Protein 4NPR (pdb70)

Foldseek 3Di:
DKDKDWDQFDWDDDDFKIWTFNQVQQVQFPDKTKMKMWDDQDPQKTWIKMWMFTHHNPQDWRGWTWIKGHDQKDQLVPFPFKKKWWAKDKDAFQWAKWWWKWWFWDLDQPDDTAEIEIETLDGPNHHADAAPVSAAPDFDQFFNFTWRWGWHDDDNYIYIYTHTPDRHRTDIGTPSRVVVCCVPPVVDDSSIITHMIITGMTTDGGHGMMMTIRIIGIDTD/DKDWDQFDWDDDDQKIWTFNQPQQVQFPDKTKMWDWDDDDDQKTWIKMWMATHHNPLDWGGWTWIKGHDQKDFLVPWPWKWKKWAKDKDAFQFFKWWWKWWFWALDQPHDGAEIEIETLDGPNPRADAADVSAAPDFDAFQNFTWGWGWDDDDNYIYIYTHTPDRDRIHTDTPSRVVVVCVVPVVDDSSIITHIIITGMTTDHGHRMMMTIGIIGIDTD

Secondary structure (DSSP, 8-state):
--EEE-STT-EEEETTEEEE---TTGGG-SEEEEEEEEEEEETTEEEEEEEEEEESSTT-----EEEEE----EEGGG----EEEEEEEEEEEEEEEEEEEEEEEESSTTSPP-EEEEEEEEEETT-----SSSS-SB--EETTEEEEEEEEEETTEEEEEEEESS--SEEEEETHHHHHHHHHHS---TTSEEEEEEEEEEEEEEEEEEEEEEEEEE---/-EE-STT-EEEETTEEEE---TTGGG-SEEEEEEEEEEEETTEEEEEEEEEEESSTT-----EEEEE----EEGGG----EEEEEEEEEEEEEEEEEEEEEEEESSTTSPPSEEEEEEEEEETT-----SSSS-SB--EETTEEEEEEEEEETTEEEEEEEESS--SEEEEETHHHHHHHHHHH---TTSEEEEEEEEEEEEEEEEEEEEEEEEEE---

Sequence (440 aa):
SATQFCDQWGSVTEGNYILYNNLWGQAQATSGSQCTTFESLSGNTIVWNTKWSWSGGQGQVKSFANAALQFTPKKLSSVKSIDSTWKWNYSGSNIVADVAYDMFLSTSPGGDHNYEIMVWLGALGGAGPISSTGSPIATPTVAGIKFNLYLGPNGSMQVYSFVAQSTTNSFSGDMRDFFTYLESNQGLSSDLYLVDVQA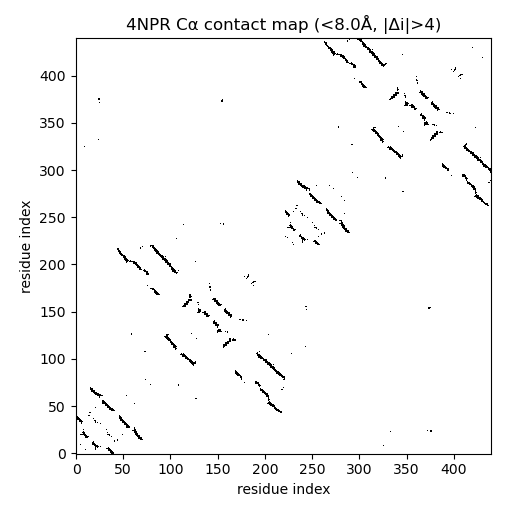GTEPFSGSNAVFTVSDYSVSVATQFCDQWGSVTEGNYILYNNLWGQAQATSGSQCTTFESLSGNTIVWNTKWSWSGGQGQVKSFANAALQFTPKKLSSVKSIDSTWKWNYSGSNIVADVAYDMFLSTSPGGDHNYEIMVWLGALGGAGPISSTGSPIATPTVAGIKFNLYLGPNGSMQVYSFVAQSTTNSFSGDMRDFFTYLESNQGLSSDLYLVDVQAGTEPFSGSNAVFTVSDYSVSVA

Solvent-accessible surface area: 16694 Å² total; per-residue (Å²): 131,76,55,111,25,66,89,40,64,7,54,31,92,41,57,74,0,32,1,64,0,30,1,15,0,64,66,19,22,114,65,43,70,2,28,0,16,5,65,50,57,76,75,48,41,0,39,2,16,0,98,7,40,8,47,30,25,165,43,65,21,0,0,9,0,0,0,3,12,84,50,112,39,71,77,10,81,54,4,156,22,0,83,3,53,1,68,8,71,27,57,44,53,129,25,36,0,0,0,0,0,6,0,17,0,1,58,49,72,78,26,105,42,11,54,13,0,8,0,5,1,1,45,34,58,70,12,42,38,58,28,81,108,58,59,58,81,28,67,19,88,8,29,75,29,106,0,34,0,24,54,1,34,34,11,56,23,18,0,16,0,0,15,12,93,79,87,27,57,67,18,87,18,40,0,84,55,0,1,67,36,0,59,85,87,55,69,9,55,41,96,15,42,0,20,40,0,16,1,0,0,21,0,16,31,10,43,114,1,40,0,52,0,54,43,1,26,1,55,27,54,110,111,23,61,89,57,86,9,53,31,91,47,55,78,0,33,1,70,0,30,1,26,0,68,78,29,21,114,65,42,69,2,31,0,15,27,98,48,55,80,78,52,47,0,44,1,17,0,100,8,36,5,50,31,24,172,48,65,24,0,0,10,0,0,0,3,12,83,48,113,39,63,70,8,75,57,2,151,23,0,76,7,40,1,88,8,79,33,68,49,50,130,26,41,0,0,0,0,0,6,0,19,0,1,59,43,71,80,25,92,44,8,25,18,0,7,0,5,0,2,37,40,56,78,12,45,29,65,32,69,109,57,58,55,72,28,63,19,91,9,36,76,35,102,0,30,0,30,28,0,28,37,6,52,33,6,0,14,0,0,16,9,93,87,65,29,71,67,6,83,21,33,0,85,58,0,1,54,40,0,53,94,84,68,70,9,56,38,87,7,47,0,20,37,0,19,1,0,0,20,0,11,35,10,44,114,1,48,0,47,0,62,34,1,22,2,54,29,65

InterPro domains:
  IPR002594 Glycoside hydrolase family 12 [PF01670] (33-237)
  IPR002594 Glycoside hydrolase family 12 [PTHR34002] (4-237)
  IPR013319 Glycoside hydrolase family 11/12 [G3DSA:2.60.120.180] (10-237)
  IPR013320 Concanavalin A-like lectin/glucanase domain superfamily [SSF49899] (21-237)

Organism: NCBI:txid41281

B-factor: mean 18.21, std 6.76, range [3.52, 69.2]

Nearest PDB structures (foldseek):
  4npr-assembly1_A  TM=1.005E+00  e=4.431E-46  Aspergillus niveus
  3vlb-assembly2_D  TM=9.830E-01  e=2.715E-32  Aspergillus aculeatus
  7w3v-assembly1_A  TM=9.815E-01  e=1.055E-29  Phytophthora sojae
  5gm3-assembly2_B  TM=9.542E-01  e=1.227E-25  Aspergillus aculeatus
  5gm4-assembly3_C  TM=9.505E-01  e=2.551E-25  Aspergillus aculeatus

Radius of gyration: 21.8 Å; Cα contacts (8 Å, |Δi|>4): 1236; chains: 2; bounding box: 44×45×58 Å

Structure (mmCIF, N/CA/C/O backbone):
data_4NPR
#
_entry.id   4NPR
#
_cell.length_a   62.368
_cell.length_b   62.368
_cell.length_c   226.037
_cell.angle_alpha   90.00
_cell.angle_beta   90.00
_cell.angle_gamma   90.00
#
_symmetry.space_group_name_H-M   'P 43 21 2'
#
loop_
_entity.id
_entity.type
_entity.pdbx_description
1 polymer 'Xyloglucan-specific endo-beta-1,4-glucanase GH12'
2 non-polymer 'SULFATE ION'
3 water water
#
loop_
_atom_site.group_PDB
_atom_site.id
_atom_site.type_symbol
_atom_site.label_atom_id
_atom_site.label_alt_id
_atom_site.label_comp_id
_atom_site.label_asym_id
_atom_site.label_entity_id
_atom_site.label_seq_id
_atom_site.pdbx_PDB_ins_code
_atom_site.Cartn_x
_atom_site.Cartn_y
_atom_site.Cartn_z
_atom_site.occupancy
_atom_site.B_iso_or_equiv
_atom_site.auth_seq_id
_atom_site.auth_comp_id
_atom_site.auth_asym_id
_atom_site.auth_atom_id
_atom_site.pdbx_PDB_model_num
ATOM 1 N N . SER A 1 23 ? 28.123 29.115 -4.688 1.00 38.46 18 SER A N 1
ATOM 2 C CA . SER A 1 23 ? 26.733 28.989 -4.140 1.00 40.69 18 SER A CA 1
ATOM 3 C C . SER A 1 23 ? 25.757 28.240 -5.099 1.00 38.43 18 SER A C 1
ATOM 4 O O . SER A 1 23 ? 26.097 27.981 -6.242 1.00 36.80 18 SER A O 1
ATOM 7 N N . ALA A 1 24 ? 24.551 27.925 -4.618 1.00 37.32 19 ALA A N 1
ATOM 8 C CA . ALA A 1 24 ? 23.577 27.106 -5.360 1.00 39.03 19 ALA A CA 1
ATOM 9 C C . ALA A 1 24 ? 23.172 27.712 -6.725 1.00 39.86 19 ALA A C 1
ATOM 10 O O . ALA A 1 24 ? 22.818 28.871 -6.804 1.00 41.68 19 ALA A O 1
ATOM 12 N N . THR A 1 25 ? 23.264 26.909 -7.788 1.00 40.95 20 THR A N 1
ATOM 13 C CA . THR A 1 25 ? 23.017 27.336 -9.182 1.00 41.77 20 THR A CA 1
ATOM 14 C C . THR A 1 25 ? 22.203 26.216 -9.845 1.00 40.71 20 THR A C 1
ATOM 15 O O . THR A 1 25 ? 22.676 25.062 -9.986 1.00 38.38 20 THR A O 1
ATOM 19 N N . GLN A 1 26 ? 20.996 26.595 -10.257 1.00 37.98 21 GLN A N 1
ATOM 20 C CA . GLN A 1 26 ? 19.970 25.708 -10.769 1.00 35.42 21 GLN A CA 1
ATOM 21 C C . GLN A 1 26 ? 19.743 26.094 -12.246 1.00 31.87 21 GLN A C 1
ATOM 22 O O . GLN A 1 26 ? 19.628 27.277 -12.571 1.00 31.49 21 GLN A O 1
ATOM 28 N N . PHE A 1 27 ? 19.734 25.113 -13.147 1.00 27.23 22 PHE A N 1
ATOM 29 C CA . PHE A 1 27 ? 19.520 25.401 -14.571 1.00 24.98 22 PHE A CA 1
ATOM 30 C C . PHE A 1 27 ? 18.730 24.272 -15.199 1.00 23.43 22 PHE A C 1
ATOM 31 O O . PHE A 1 27 ? 18.942 23.140 -14.833 1.00 20.71 22 PHE A O 1
ATOM 39 N N . CYS A 1 28 ? 17.844 24.626 -16.138 1.00 24.72 23 CYS A N 1
ATOM 40 C CA . CYS A 1 28 ? 16.833 23.737 -16.783 1.00 26.97 23 CYS A CA 1
ATOM 41 C C . CYS A 1 28 ? 16.955 23.539 -18.289 1.00 23.73 23 CYS A C 1
ATOM 42 O O . CYS A 1 28 ? 16.294 22.669 -18.854 1.00 21.66 23 CYS A O 1
ATOM 45 N N . ASP A 1 29 ? 17.775 24.356 -18.935 1.00 22.97 24 ASP A N 1
ATOM 46 C CA . ASP A 1 29 ? 17.926 24.290 -20.374 1.00 22.52 24 ASP A CA 1
ATOM 47 C C . ASP A 1 29 ? 18.727 23.055 -20.793 1.00 20.18 24 ASP A C 1
ATOM 48 O O . ASP A 1 29 ? 19.569 22.517 -20.041 1.00 16.86 24 ASP A O 1
ATOM 53 N N . GLN A 1 30 ? 18.427 22.622 -22.016 1.00 18.72 25 GLN A N 1
ATOM 54 C CA . GLN A 1 30 ? 18.949 21.389 -22.548 1.00 18.31 25 GLN A CA 1
ATOM 55 C C . GLN A 1 30 ? 20.463 21.220 -22.327 1.00 17.05 25 GLN A C 1
ATOM 56 O O . GLN A 1 30 ? 20.922 20.158 -21.912 1.00 16.54 25 GLN A O 1
ATOM 62 N N . TRP A 1 31 ? 21.227 22.269 -22.580 1.00 16.15 26 TRP A N 1
ATOM 63 C CA . TRP A 1 31 ? 22.689 22.204 -22.450 1.00 16.02 26 TRP A CA 1
ATOM 64 C C . TRP A 1 31 ? 23.235 23.015 -21.297 1.00 15.60 26 TRP A C 1
ATOM 65 O O . TRP A 1 31 ? 24.353 23.432 -21.340 1.00 16.58 26 TRP A O 1
ATOM 76 N N . GLY A 1 32 ? 22.460 23.232 -20.246 1.00 16.00 27 GLY A N 1
ATOM 77 C CA . GLY A 1 32 ? 22.942 23.944 -19.081 1.00 15.65 27 GLY A CA 1
ATOM 78 C C . GLY A 1 32 ? 24.134 23.229 -18.476 1.00 16.42 27 GLY A C 1
ATOM 79 O O . GLY A 1 32 ? 24.155 21.989 -18.431 1.00 15.86 27 GLY A O 1
ATOM 80 N N . SER A 1 33 ? 25.119 24.021 -18.021 1.00 17.43 28 SER A N 1
ATOM 81 C CA . SER A 1 33 ? 26.270 23.544 -17.224 1.00 17.83 28 SER A CA 1
ATOM 82 C C . SER A 1 33 ? 26.962 24.631 -16.381 1.00 19.28 28 SER A C 1
ATOM 83 O O . SER A 1 33 ? 26.723 25.819 -16.539 1.00 18.94 28 SER A O 1
ATOM 86 N N . VAL A 1 34 ? 27.803 24.190 -15.452 1.00 21.46 29 VAL A N 1
ATOM 87 C CA . VAL A 1 34 ? 28.578 25.059 -14.576 1.00 21.38 29 VAL A CA 1
ATOM 88 C C . VAL A 1 34 ? 29.837 24.316 -14.243 1.00 20.66 29 VAL A C 1
ATOM 89 O O . VAL A 1 34 ? 29.842 23.099 -14.210 1.00 21.64 29 VAL A O 1
ATOM 93 N N . THR A 1 35 ? 30.888 25.059 -13.975 1.00 19.62 30 THR A N 1
ATOM 94 C CA . THR A 1 35 ? 32.199 24.532 -13.710 1.00 20.38 30 THR A CA 1
ATOM 95 C C . THR A 1 35 ? 32.511 24.748 -12.231 1.00 21.66 30 THR A C 1
ATOM 96 O O . THR A 1 35 ? 32.313 25.828 -11.725 1.00 23.03 30 THR A O 1
ATOM 100 N N . GLU A 1 36 ? 33.007 23.746 -11.519 1.00 22.48 31 GLU A N 1
ATOM 101 C CA . GLU A 1 36 ? 33.345 23.939 -10.117 1.00 22.76 31 GLU A CA 1
ATOM 102 C C . GLU A 1 36 ? 34.541 23.091 -9.803 1.00 22.33 31 GLU A C 1
ATOM 103 O O . GLU A 1 36 ? 34.526 21.884 -9.979 1.00 25.41 31 GLU A O 1
ATOM 109 N N . GLY A 1 37 ? 35.575 23.706 -9.288 1.00 21.95 32 GLY A N 1
ATOM 110 C CA . GLY A 1 37 ? 36.823 23.000 -9.048 1.00 21.77 32 GLY A CA 1
ATOM 111 C C . GLY A 1 37 ? 37.202 22.203 -10.275 1.00 19.61 32 GLY A C 1
ATOM 112 O O . GLY A 1 37 ? 37.399 22.744 -11.368 1.00 17.89 32 GLY A O 1
ATOM 113 N N . ASN A 1 38 ? 37.274 20.902 -10.095 1.00 18.70 33 ASN A N 1
ATOM 114 C CA . ASN A 1 38 ? 37.675 20.044 -11.185 1.00 18.40 33 ASN A CA 1
ATOM 115 C C . ASN A 1 38 ? 36.552 19.378 -11.901 1.00 16.79 33 ASN A C 1
ATOM 116 O O . ASN A 1 38 ? 36.799 18.458 -12.642 1.00 17.16 33 ASN A O 1
ATOM 121 N N . TYR A 1 39 ? 35.337 19.879 -11.735 1.00 16.07 34 TYR A N 1
ATOM 122 C CA . TYR A 1 39 ? 34.165 19.267 -12.346 1.00 16.30 34 TYR A CA 1
ATOM 123 C C . TYR A 1 39 ? 33.461 20.285 -13.261 1.00 15.72 34 TYR A C 1
ATOM 124 O O . TYR A 1 39 ? 33.663 21.478 -13.127 1.00 15.64 34 TYR A O 1
ATOM 133 N N . ILE A 1 40 ? 32.738 19.785 -14.256 1.00 15.48 35 ILE A N 1
ATOM 134 C CA . ILE A 1 40 ? 31.718 20.528 -14.944 1.00 15.46 35 ILE A CA 1
ATOM 135 C C . ILE A 1 40 ? 30.488 19.665 -14.751 1.00 16.10 35 ILE A C 1
ATOM 136 O O . ILE A 1 40 ? 30.518 18.436 -14.975 1.00 16.47 35 ILE A O 1
ATOM 141 N N . LEU A 1 41 ? 29.425 20.285 -14.269 1.00 15.13 36 LEU A N 1
ATOM 142 C CA . LEU A 1 41 ? 28.195 19.593 -13.995 1.00 15.14 36 LEU A CA 1
ATOM 143 C C . LEU A 1 41 ? 27.251 19.950 -15.110 1.00 13.98 36 LEU A C 1
ATOM 144 O O . LEU A 1 41 ? 27.072 21.119 -15.400 1.00 14.44 36 LEU A O 1
ATOM 149 N N . TYR A 1 42 ? 26.617 18.951 -15.697 1.00 13.22 37 TYR A N 1
ATOM 150 C CA . TYR A 1 42 ? 25.835 19.105 -16.932 1.00 12.95 37 TYR A CA 1
ATOM 151 C C . TYR A 1 42 ? 24.418 18.654 -16.722 1.00 12.13 37 TYR A C 1
ATOM 152 O O . TYR A 1 42 ? 24.201 17.676 -16.049 1.00 12.49 37 TYR A O 1
ATOM 161 N N . ASN A 1 43 ? 23.480 19.347 -17.337 1.00 11.79 38 ASN A N 1
ATOM 162 C CA . ASN A 1 43 ? 22.084 18.933 -17.412 1.00 12.26 38 ASN A CA 1
ATOM 163 C C . ASN A 1 43 ? 21.954 17.925 -18.587 1.00 12.91 38 ASN A C 1
ATOM 164 O O . ASN A 1 43 ? 21.421 16.812 -18.411 1.00 14.32 38 ASN A O 1
ATOM 169 N N . ASN A 1 44 ? 22.466 18.293 -19.766 1.00 12.83 39 ASN A N 1
ATOM 170 C CA . ASN A 1 44 ? 22.692 17.331 -20.862 1.00 12.40 39 ASN A CA 1
ATOM 171 C C . ASN A 1 44 ? 21.420 16.527 -21.203 1.00 12.57 39 ASN A C 1
ATOM 172 O O . ASN A 1 44 ? 21.361 15.316 -21.063 1.00 12.83 39 ASN A O 1
ATOM 177 N N . LEU A 1 45 ? 20.407 17.235 -21.672 1.00 12.86 40 LEU A N 1
ATOM 178 C CA . LEU A 1 45 ? 19.139 16.633 -22.025 1.00 13.23 40 LEU A CA 1
ATOM 179 C C . LEU A 1 45 ? 19.160 16.091 -23.470 1.00 13.06 40 LEU A C 1
ATOM 180 O O . LEU A 1 45 ? 18.231 16.262 -24.240 1.00 12.61 40 LEU A O 1
ATOM 185 N N . TRP A 1 46 ? 20.233 15.411 -23.833 1.00 13.60 41 TRP A N 1
ATOM 186 C CA . TRP A 1 46 ? 20.436 15.025 -25.227 1.00 13.08 41 TRP A CA 1
ATOM 187 C C . TRP A 1 46 ? 19.244 14.251 -25.832 1.00 13.48 41 TRP A C 1
ATOM 188 O O . TRP A 1 46 ? 19.038 14.284 -27.035 1.00 13.43 41 TRP A O 1
ATOM 199 N N . GLY A 1 47 ? 18.440 13.597 -24.995 1.00 13.57 42 GLY A N 1
ATOM 200 C CA . GLY A 1 47 ? 17.448 12.706 -25.477 1.00 13.78 42 GLY A CA 1
ATOM 201 C C . GLY A 1 47 ? 16.055 13.212 -25.305 1.00 15.02 42 GLY A C 1
ATOM 202 O O . GLY A 1 47 ? 15.133 12.399 -25.426 1.00 16.29 42 GLY A O 1
ATOM 203 N N . GLN A 1 48 ? 15.892 14.514 -25.000 1.00 15.97 43 GLN A N 1
ATOM 204 C CA . GLN A 1 48 ? 14.577 15.201 -24.914 1.00 16.44 43 GLN A CA 1
ATOM 205 C C . GLN A 1 48 ? 13.630 14.847 -26.008 1.00 17.08 43 GLN A C 1
ATOM 206 O O . GLN A 1 48 ? 12.444 14.735 -25.764 1.00 18.59 43 GLN A O 1
ATOM 212 N N . ALA A 1 49 ? 14.131 14.828 -27.245 1.00 16.58 44 ALA A N 1
ATOM 213 C CA . ALA A 1 49 ? 13.250 14.762 -28.391 1.00 16.49 44 ALA A CA 1
ATOM 214 C C . ALA A 1 49 ? 12.555 13.411 -28.475 1.00 16.63 44 ALA A C 1
ATOM 215 O O . ALA A 1 49 ? 11.552 13.293 -29.136 1.00 16.20 44 ALA A O 1
ATOM 217 N N . GLN A 1 50 ? 13.059 12.400 -27.775 1.00 17.63 45 GLN A N 1
ATOM 218 C CA . GLN A 1 50 ? 12.403 11.081 -27.764 1.00 18.17 45 GLN A CA 1
ATOM 219 C C . GLN A 1 50 ? 11.302 10.964 -26.721 1.00 18.30 45 GLN A C 1
ATOM 220 O O . GLN A 1 50 ? 10.755 9.883 -26.518 1.00 17.59 45 GLN A O 1
ATOM 226 N N . ALA A 1 51 ? 10.980 12.075 -26.069 1.00 19.14 46 ALA A N 1
ATOM 227 C CA . ALA A 1 51 ? 9.937 1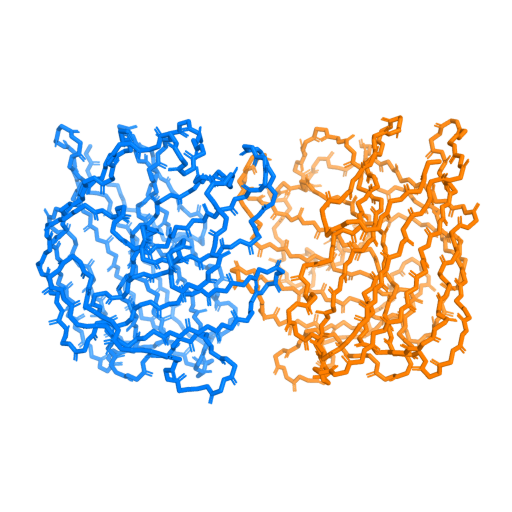2.100 -25.048 1.00 20.55 46 ALA A CA 1
ATOM 228 C C . ALA A 1 51 ? 8.745 12.806 -25.640 1.00 20.82 46 ALA A C 1
ATOM 229 O O . ALA A 1 51 ? 8.897 13.765 -26.428 1.00 19.64 46 ALA A O 1
ATOM 231 N N . THR A 1 52 ? 7.570 12.338 -25.222 1.00 21.58 47 THR A N 1
ATOM 232 C CA . THR A 1 52 ? 6.301 12.950 -25.553 1.00 22.93 47 THR A CA 1
ATOM 233 C C . THR A 1 52 ? 6.075 14.140 -24.629 1.00 22.30 47 THR A C 1
ATOM 234 O O . THR A 1 52 ? 5.318 15.010 -24.951 1.00 23.09 47 THR A O 1
ATOM 238 N N . SER A 1 53 ? 6.792 14.202 -23.513 1.00 22.47 48 SER A N 1
ATOM 239 C CA . SER A 1 53 ? 6.397 15.017 -22.365 1.00 22.49 48 SER A CA 1
ATOM 240 C C . SER A 1 53 ? 7.575 15.104 -21.334 1.00 21.36 48 SER A C 1
ATOM 241 O O . SER A 1 53 ? 8.370 14.202 -21.236 1.00 21.71 48 SER A O 1
ATOM 244 N N . GLY A 1 54 ? 7.723 16.198 -20.610 1.00 21.18 49 GLY A N 1
ATOM 245 C CA . GLY A 1 54 ? 8.633 16.233 -19.453 1.00 19.88 49 GLY A CA 1
ATOM 246 C C . GLY A 1 54 ? 9.650 17.368 -19.445 1.00 19.28 49 GLY A C 1
ATOM 247 O O . GLY A 1 54 ? 9.756 18.143 -20.387 1.00 18.68 49 GLY A O 1
ATOM 248 N N . SER A 1 55 ? 10.416 17.466 -18.369 1.00 17.65 50 SER A N 1
ATOM 249 C CA . SER A 1 55 ? 11.533 18.390 -18.339 1.00 17.33 50 SER A CA 1
ATOM 250 C C . SER A 1 55 ? 12.458 17.978 -17.212 1.00 16.87 50 SER A C 1
ATOM 251 O O . SER A 1 55 ? 12.196 16.984 -16.534 1.00 17.61 50 SER A O 1
ATOM 254 N N . GLN A 1 56 ? 13.546 18.710 -17.028 1.00 15.63 51 GLN A N 1
ATOM 255 C CA . GLN A 1 56 ? 14.528 18.353 -16.030 1.00 15.46 51 GLN A CA 1
ATOM 256 C C . GLN A 1 56 ? 15.435 19.518 -15.738 1.00 15.79 51 GLN A C 1
ATOM 257 O O . GLN A 1 56 ? 15.918 20.125 -16.670 1.00 13.93 51 GLN A O 1
ATOM 263 N N . CYS A 1 57 ? 15.668 19.755 -14.436 1.00 18.22 52 CYS A N 1
ATOM 264 C CA . CYS A 1 57 ? 16.562 20.796 -13.900 1.00 21.52 52 CYS A CA 1
ATOM 265 C C . CYS A 1 57 ? 17.600 20.202 -12.971 1.00 20.07 52 CYS A C 1
ATOM 266 O O . CYS A 1 57 ? 17.318 19.331 -12.144 1.00 19.87 52 CYS A O 1
ATOM 269 N N . THR A 1 58 ? 18.812 20.705 -13.098 1.00 19.20 53 THR A N 1
ATOM 270 C CA . THR A 1 58 ? 19.951 20.207 -12.350 1.00 18.02 53 THR A CA 1
ATOM 271 C C . THR A 1 58 ? 20.432 21.306 -11.414 1.00 17.88 53 THR A C 1
ATOM 272 O O . THR A 1 58 ? 20.422 22.484 -11.764 1.00 17.73 53 THR A O 1
ATOM 276 N N . THR A 1 59 ? 20.860 20.944 -10.209 1.00 18.97 54 THR A N 1
ATOM 277 C CA . THR A 1 59 ? 21.313 21.972 -9.238 1.00 18.04 54 THR A CA 1
ATOM 278 C C . THR A 1 59 ? 22.640 21.638 -8.611 1.00 17.72 54 THR A C 1
ATOM 279 O O . THR A 1 59 ? 22.818 20.610 -8.020 1.00 17.64 54 THR A O 1
ATOM 283 N N . PHE A 1 60 ? 23.577 22.550 -8.719 1.00 18.82 55 PHE A N 1
ATOM 284 C CA . PHE A 1 60 ? 24.807 22.447 -7.986 1.00 19.02 55 PHE A CA 1
ATOM 285 C C . PHE A 1 60 ? 24.559 23.046 -6.624 1.00 21.24 55 PHE A C 1
ATOM 286 O O . PHE A 1 60 ? 23.968 24.102 -6.534 1.00 19.52 55 PHE A O 1
ATOM 294 N N . GLU A 1 61 ? 25.030 22.378 -5.574 1.00 24.41 56 GLU A N 1
ATOM 295 C CA . GLU A 1 61 ? 24.852 22.851 -4.216 1.00 27.74 56 GLU A CA 1
ATOM 296 C C . GLU A 1 61 ? 26.133 23.414 -3.647 1.00 28.22 56 GLU A C 1
ATOM 297 O O . GLU A 1 61 ? 26.150 24.546 -3.194 1.00 30.24 56 GLU A O 1
ATOM 303 N N . SER A 1 62 ? 27.196 22.608 -3.647 1.00 26.98 57 SER A N 1
ATOM 304 C CA . SER A 1 62 ? 28.423 22.967 -2.966 1.00 25.95 57 SER A CA 1
ATOM 305 C C . SER A 1 62 ? 29.590 22.106 -3.380 1.00 24.62 57 SER A C 1
ATOM 306 O O . SER A 1 62 ? 29.421 21.041 -3.943 1.00 24.92 57 SER A O 1
ATOM 309 N N . LEU A 1 63 ? 30.782 22.582 -3.074 1.00 24.70 58 LEU A N 1
ATOM 310 C CA . LEU A 1 63 ? 32.008 21.896 -3.435 1.00 24.33 58 LEU A CA 1
ATOM 311 C C . LEU A 1 63 ? 32.926 22.062 -2.238 1.00 25.82 58 LEU A C 1
ATOM 312 O O . LEU A 1 63 ? 33.008 23.130 -1.642 1.00 25.26 58 LEU A O 1
ATOM 317 N N . SER A 1 64 ? 33.638 21.008 -1.900 1.00 26.71 59 SER A N 1
ATOM 318 C CA . SER A 1 64 ? 34.371 20.990 -0.674 1.00 27.92 59 SER A CA 1
ATOM 319 C C . SER A 1 64 ? 35.543 20.055 -0.909 1.00 28.00 59 SER A C 1
ATOM 320 O O . SER A 1 64 ? 35.375 18.820 -0.970 1.00 29.18 59 SER A O 1
ATOM 323 N N . GLY A 1 65 ? 36.727 20.642 -1.046 1.00 26.70 60 GLY A N 1
ATOM 324 C CA . GLY A 1 65 ? 37.911 19.916 -1.504 1.00 26.40 60 GLY A CA 1
ATOM 325 C C . GLY A 1 65 ? 37.613 19.410 -2.895 1.00 26.44 60 GLY A C 1
ATOM 326 O O . GLY A 1 65 ? 37.182 20.195 -3.737 1.00 25.17 60 GLY A O 1
ATOM 327 N N . ASN A 1 66 ? 37.765 18.100 -3.125 1.00 27.21 61 ASN A N 1
ATOM 328 C CA . ASN A 1 66 ? 37.344 17.515 -4.410 1.00 26.55 61 ASN A CA 1
ATOM 329 C C . ASN A 1 66 ? 35.998 16.790 -4.372 1.00 23.43 61 ASN A C 1
ATOM 330 O O . ASN A 1 66 ? 35.738 15.972 -5.228 1.00 22.34 61 ASN A O 1
ATOM 335 N N . THR A 1 67 ? 35.137 17.160 -3.420 1.00 20.90 62 THR A N 1
ATOM 336 C CA . THR A 1 67 ? 33.802 16.570 -3.236 1.00 19.25 62 THR A CA 1
ATOM 337 C C . THR A 1 67 ? 32.654 17.491 -3.645 1.00 17.40 62 THR A C 1
ATOM 338 O O . THR A 1 67 ? 32.495 18.575 -3.100 1.00 17.76 62 THR A O 1
ATOM 342 N N . ILE A 1 68 ? 31.837 17.040 -4.587 1.00 15.96 63 ILE A N 1
ATOM 343 C CA . ILE A 1 68 ? 30.739 17.857 -5.115 1.00 14.92 63 ILE A CA 1
ATOM 344 C C . ILE A 1 68 ? 29.408 17.303 -4.594 1.00 14.69 63 ILE A C 1
ATOM 345 O O . ILE A 1 68 ? 29.285 16.084 -4.407 1.00 14.76 63 ILE A O 1
ATOM 350 N N . VAL A 1 69 ? 28.478 18.214 -4.275 1.00 13.48 64 VAL A N 1
ATOM 351 C CA . VAL A 1 69 ? 27.130 17.913 -3.793 1.00 13.29 64 VAL A CA 1
ATOM 352 C C . VAL A 1 69 ? 26.169 18.566 -4.787 1.00 12.88 64 VAL A C 1
ATOM 353 O O . VAL A 1 69 ? 26.275 19.760 -5.072 1.00 12.51 64 VAL A O 1
ATOM 357 N N . TRP A 1 70 ? 25.275 17.778 -5.36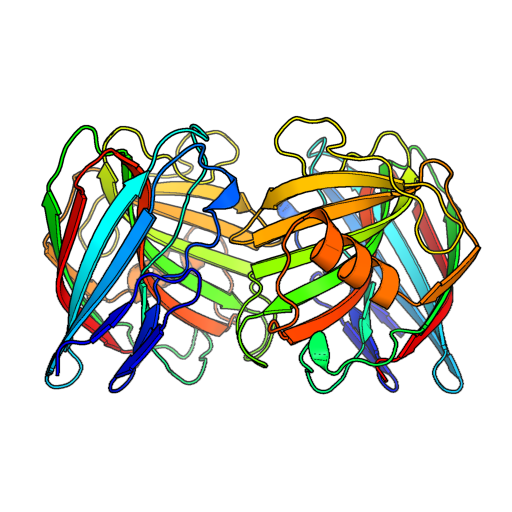7 1.00 12.97 65 TRP A N 1
ATOM 358 C CA . TRP A 1 70 ? 24.351 18.299 -6.369 1.00 13.35 65 TRP A CA 1
ATOM 359 C C . TRP A 1 70 ? 23.118 17.448 -6.453 1.00 13.65 65 TRP A C 1
ATOM 360 O O . TRP A 1 70 ? 23.037 16.405 -5.776 1.00 13.03 65 TRP A O 1
ATOM 371 N N . ASN A 1 71 ? 22.179 17.892 -7.300 1.00 13.81 66 ASN A N 1
ATOM 372 C CA . ASN A 1 71 ? 21.014 17.099 -7.636 1.00 14.77 66 ASN A CA 1
ATOM 373 C C . ASN A 1 71 ? 20.382 17.439 -8.970 1.00 14.84 66 ASN A C 1
ATOM 374 O O . ASN A 1 71 ? 20.680 18.465 -9.606 1.00 15.01 66 ASN A O 1
ATOM 379 N N . THR A 1 72 ? 19.471 16.574 -9.372 1.00 14.62 67 THR A N 1
ATOM 380 C CA . THR A 1 72 ? 18.651 16.866 -10.495 1.00 15.06 67 THR A CA 1
ATOM 381 C C . THR A 1 72 ? 17.214 16.366 -10.273 1.00 14.62 67 THR A C 1
ATOM 382 O O . THR A 1 72 ? 16.995 15.379 -9.576 1.00 13.73 67 THR A O 1
ATOM 386 N N . LYS A 1 73 ? 16.261 17.040 -10.911 1.00 14.20 68 LYS A N 1
ATOM 387 C CA . LYS A 1 73 ? 14.858 16.783 -10.739 1.00 14.11 68 LYS A CA 1
ATOM 388 C C . LYS A 1 73 ? 14.237 16.696 -12.079 1.00 13.13 68 LYS A C 1
ATOM 389 O O . LYS A 1 73 ? 14.570 17.484 -12.958 1.00 13.11 68 LYS A O 1
ATOM 395 N N . TRP A 1 74 ? 13.302 15.770 -12.249 1.00 12.28 69 TRP A N 1
ATOM 396 C CA . TRP A 1 74 ? 12.796 15.508 -13.569 1.00 12.20 69 TRP A CA 1
ATOM 397 C C . TRP A 1 74 ? 11.485 14.777 -13.602 1.00 12.68 69 TRP A C 1
ATOM 398 O O . TRP A 1 74 ? 11.128 14.080 -12.670 1.00 12.82 69 TRP A O 1
ATOM 409 N N . SER A 1 75 ? 10.764 14.972 -14.702 1.00 13.24 70 SER A N 1
ATOM 410 C CA . SER A 1 75 ? 9.694 14.096 -15.092 1.00 14.11 70 SER A CA 1
ATOM 411 C C . SER A 1 75 ? 9.824 13.917 -16.587 1.00 13.84 70 SER A C 1
ATOM 412 O O . SER A 1 75 ? 10.069 14.889 -17.297 1.00 13.95 70 SER A O 1
ATOM 415 N N . TRP A 1 76 ? 9.644 12.674 -17.045 1.00 13.77 71 TRP A N 1
ATOM 416 C CA . TRP A 1 76 ? 9.698 12.296 -18.462 1.00 13.33 71 TRP A CA 1
ATOM 417 C C . TRP A 1 76 ? 8.663 11.227 -18.754 1.00 14.30 71 TRP A C 1
ATOM 418 O O . TRP A 1 76 ? 8.383 10.346 -17.919 1.00 13.48 71 TRP A O 1
ATOM 429 N N . SER A 1 77 ? 8.090 11.291 -19.942 1.00 15.64 72 SER A N 1
ATOM 430 C CA . SER A 1 77 ? 7.276 10.173 -20.381 1.00 17.91 72 SER A CA 1
ATOM 431 C C . SER A 1 77 ? 7.358 10.012 -21.875 1.00 20.05 72 SER A C 1
ATOM 432 O O . SER A 1 77 ? 7.905 10.897 -22.564 1.00 22.85 72 SER A O 1
ATOM 435 N N . GLY A 1 78 ? 6.900 8.840 -22.340 1.00 21.79 73 GLY A N 1
ATOM 436 C CA . GLY A 1 78 ? 7.089 8.349 -23.730 1.00 21.22 73 GLY A CA 1
ATOM 437 C C . GLY A 1 78 ? 8.484 7.852 -24.076 1.00 22.23 73 GLY A C 1
ATOM 438 O O . GLY A 1 78 ? 9.388 7.760 -23.220 1.00 24.42 73 GLY A O 1
ATOM 439 N N . GLY A 1 79 ? 8.692 7.586 -25.359 1.00 22.43 74 GLY A N 1
ATOM 440 C CA . GLY A 1 79 ? 9.926 6.978 -25.841 1.00 22.29 74 GLY A CA 1
ATOM 441 C C . GLY A 1 79 ? 10.424 5.845 -24.976 1.00 23.74 74 GLY A C 1
ATOM 442 O O . GLY A 1 79 ? 11.531 5.902 -24.463 1.00 22.15 74 GLY A O 1
ATOM 443 N N . GLN A 1 80 ? 9.599 4.810 -24.827 1.00 28.21 75 GLN A N 1
ATOM 444 C CA . GLN A 1 80 ? 9.976 3.593 -24.093 1.00 30.69 75 GLN A CA 1
ATOM 445 C C . GLN A 1 80 ? 11.357 3.158 -24.565 1.00 28.58 75 GLN A C 1
ATOM 446 O O . GLN A 1 80 ? 11.662 3.158 -25.777 1.00 27.64 75 GLN A O 1
ATOM 452 N N . GLY A 1 81 ? 12.192 2.823 -23.586 1.00 26.86 76 GLY A N 1
ATOM 453 C CA . GLY A 1 81 ? 13.538 2.376 -23.843 1.00 24.73 76 GLY A CA 1
ATOM 454 C C . GLY A 1 81 ? 14.532 3.406 -24.335 1.00 23.57 76 GLY A C 1
ATOM 455 O O . GLY A 1 81 ? 15.640 3.021 -24.636 1.00 22.60 76 GLY A O 1
ATOM 456 N N . GLN A 1 82 ? 14.176 4.695 -24.449 1.00 22.10 77 GLN A N 1
ATOM 457 C CA . GLN A 1 82 ? 15.182 5.686 -24.881 1.00 20.28 77 GLN A CA 1
ATOM 458 C C . GLN A 1 82 ? 15.566 6.539 -23.681 1.00 17.69 77 GLN A C 1
ATOM 459 O O . GLN A 1 82 ? 14.704 6.992 -22.908 1.00 17.77 77 GLN A O 1
ATOM 465 N N . VAL A 1 83 ? 16.848 6.778 -23.536 1.00 14.58 78 VAL A N 1
ATOM 466 C CA . VAL A 1 83 ? 17.350 7.649 -22.502 1.00 13.77 78 VAL A CA 1
ATOM 467 C C . VAL A 1 83 ? 16.998 9.082 -22.909 1.00 13.88 78 VAL A C 1
ATOM 468 O O . VAL A 1 83 ? 17.202 9.481 -24.065 1.00 14.71 78 VAL A O 1
ATOM 472 N N . LYS A 1 84 ? 16.481 9.852 -21.965 1.00 12.59 79 LYS A N 1
ATOM 473 C CA . LYS A 1 84 ? 16.182 11.210 -22.212 1.00 12.45 79 LYS A CA 1
ATOM 474 C C . LYS A 1 84 ? 17.334 12.141 -21.896 1.00 11.81 79 LYS A C 1
ATOM 475 O O . LYS A 1 84 ? 17.353 13.273 -22.373 1.00 11.81 79 LYS A O 1
ATOM 481 N N . SER A 1 85 ? 18.279 11.713 -21.073 1.00 11.72 80 SER A N 1
ATOM 482 C CA . SER A 1 85 ? 19.314 12.629 -20.614 1.00 11.44 80 SER A CA 1
ATOM 483 C C . SER A 1 85 ? 20.422 11.923 -19.836 1.00 11.61 80 SER A C 1
ATOM 484 O O . SER A 1 85 ? 20.376 10.723 -19.547 1.00 12.37 80 SER A O 1
ATOM 487 N N . PHE A 1 86 ? 21.448 12.680 -19.498 1.00 11.07 81 PHE A N 1
ATOM 488 C CA . PHE A 1 86 ? 22.490 12.155 -18.696 1.00 10.61 81 PHE A CA 1
ATOM 489 C C . PHE A 1 86 ? 23.171 13.311 -17.990 1.00 10.29 81 PHE A C 1
ATOM 490 O O . PHE A 1 86 ? 24.299 13.688 -18.331 1.00 9.73 81 PHE A O 1
ATOM 498 N N . ALA A 1 87 ? 22.453 13.873 -17.012 1.00 9.78 82 ALA A N 1
ATOM 499 C CA . ALA A 1 87 ? 23.005 14.870 -16.130 1.00 9.50 82 ALA A CA 1
ATOM 500 C C . ALA A 1 87 ? 24.022 14.158 -15.247 1.00 9.24 82 ALA A C 1
ATOM 501 O O . ALA A 1 87 ? 23.718 13.147 -14.649 1.00 8.51 82 ALA A O 1
ATOM 503 N N . ASN A 1 88 ? 25.211 14.740 -15.163 1.00 9.33 83 ASN A N 1
ATOM 504 C CA . ASN A 1 88 ? 26.367 14.108 -14.591 1.00 9.31 83 ASN A CA 1
ATOM 505 C C . ASN A 1 88 ? 27.359 15.147 -14.182 1.00 9.79 83 ASN A C 1
ATOM 506 O O . ASN A 1 88 ? 27.381 16.270 -14.700 1.00 10.01 83 ASN A O 1
ATOM 511 N N . ALA A 1 89 ? 28.209 14.763 -13.247 1.00 10.34 84 ALA A N 1
ATOM 512 C CA . ALA A 1 89 ? 29.440 15.498 -12.967 1.00 10.60 84 ALA A CA 1
ATOM 513 C C . ALA A 1 89 ? 30.627 14.829 -13.726 1.00 11.21 84 ALA A C 1
ATOM 514 O O . ALA A 1 89 ? 30.894 13.663 -13.519 1.00 10.80 84 ALA A O 1
ATOM 516 N N . ALA A 1 90 ? 31.356 15.613 -14.523 1.00 12.39 85 ALA A N 1
ATOM 517 C CA . ALA A 1 90 ? 32.519 15.167 -15.292 1.00 13.23 85 ALA A CA 1
ATOM 518 C C . ALA A 1 90 ? 33.810 15.764 -14.740 1.00 14.54 85 ALA A C 1
ATOM 519 O O . ALA A 1 90 ? 33.949 16.976 -14.533 1.00 15.56 85 ALA A O 1
ATOM 521 N N . LEU A 1 91 ? 34.768 14.897 -14.506 1.00 15.49 86 LEU A N 1
ATOM 522 C CA . LEU A 1 91 ? 36.037 15.307 -13.975 1.00 16.09 86 LEU A CA 1
ATOM 523 C C . LEU A 1 91 ? 36.846 15.872 -15.119 1.00 17.07 86 LEU A C 1
ATOM 524 O O . LEU A 1 91 ? 36.855 15.287 -16.186 1.00 18.89 86 LEU A O 1
ATOM 529 N N . GLN A 1 92 ? 37.544 16.980 -14.868 1.00 17.84 87 GLN A N 1
ATOM 530 C CA . GLN A 1 92 ? 38.407 17.648 -15.841 1.00 17.27 87 GLN A CA 1
ATOM 531 C C . GLN A 1 92 ? 39.840 17.276 -15.519 1.00 17.27 87 GLN A C 1
ATOM 532 O O . GLN A 1 92 ? 40.359 17.572 -14.464 1.00 16.83 87 GLN A O 1
ATOM 538 N N . PHE A 1 93 ? 40.470 16.547 -16.407 1.00 18.58 88 PHE A N 1
ATOM 539 C CA . PHE A 1 93 ? 41.824 16.095 -16.136 1.00 19.40 88 PHE A CA 1
ATOM 540 C C . PHE A 1 93 ? 42.537 15.870 -17.444 1.00 19.40 88 PHE A C 1
ATOM 541 O O . PHE A 1 93 ? 41.950 15.841 -18.518 1.00 16.99 88 PHE A O 1
ATOM 549 N N . THR A 1 94 ? 43.836 15.722 -17.326 1.00 20.97 89 THR A N 1
ATOM 550 C CA . THR A 1 94 ? 44.645 15.467 -18.480 1.00 22.48 89 THR A CA 1
ATOM 551 C C . THR A 1 94 ? 44.587 13.973 -18.747 1.00 22.77 89 THR A C 1
ATOM 552 O O . THR A 1 94 ? 44.807 13.191 -17.836 1.00 22.24 89 THR A O 1
ATOM 556 N N . PRO A 1 95 ? 44.311 13.587 -20.000 1.00 25.24 90 PRO A N 1
ATOM 557 C CA . PRO A 1 95 ? 44.202 12.174 -20.370 1.00 26.24 90 PRO A CA 1
ATOM 558 C C . PRO A 1 95 ? 45.456 11.355 -20.074 1.00 26.65 90 PRO A C 1
ATOM 559 O O . PRO A 1 95 ? 46.543 11.892 -20.076 1.00 28.66 90 PRO A O 1
ATOM 563 N N . LYS A 1 96 ? 45.278 10.070 -19.798 1.00 28.23 91 LYS A N 1
ATOM 564 C CA . LYS A 1 96 ? 46.365 9.172 -19.426 1.00 29.40 91 LYS A CA 1
ATOM 565 C C . LYS A 1 96 ? 46.135 7.804 -20.010 1.00 27.75 91 LYS A C 1
ATOM 566 O O . LYS A 1 96 ? 45.023 7.294 -19.979 1.00 25.53 91 LYS A O 1
ATOM 572 N N . LYS A 1 97 ? 47.196 7.184 -20.497 1.00 27.00 92 LYS A N 1
ATOM 573 C CA . LYS A 1 97 ? 47.123 5.799 -20.886 1.00 27.84 92 LYS A CA 1
ATOM 574 C C . LYS A 1 97 ? 46.808 4.952 -19.686 1.00 25.55 92 LYS A C 1
ATOM 575 O O . LYS A 1 97 ? 47.337 5.188 -18.609 1.00 26.10 92 LYS A O 1
ATOM 581 N N . LEU A 1 98 ? 46.033 3.905 -19.892 1.00 23.21 93 LEU A N 1
ATOM 582 C CA . LEU A 1 98 ? 45.682 3.012 -18.806 1.00 23.05 93 LEU A CA 1
ATOM 583 C C . LEU A 1 98 ? 46.858 2.369 -18.120 1.00 22.40 93 LEU A C 1
ATOM 584 O O . LEU A 1 98 ? 46.791 2.085 -16.930 1.00 24.50 93 LEU A O 1
ATOM 589 N N . SER A 1 99 ? 47.935 2.145 -18.851 1.00 22.38 94 SER A N 1
ATOM 590 C CA . SER A 1 99 ? 49.128 1.506 -18.286 1.00 22.54 94 SER A CA 1
ATOM 591 C C . SER A 1 99 ? 49.889 2.439 -17.349 1.00 22.71 94 SER A C 1
ATOM 592 O O . SER A 1 99 ? 50.716 1.980 -16.554 1.00 23.83 94 SER A O 1
ATOM 595 N N . SER A 1 100 ? 49.630 3.740 -17.428 1.00 23.39 95 SER A N 1
ATOM 596 C CA . SER A 1 100 ? 50.284 4.663 -16.538 1.00 25.70 95 SER A CA 1
ATOM 597 C C . SER A 1 100 ? 49.378 5.170 -15.415 1.00 26.68 95 SER A C 1
ATOM 598 O O . SER A 1 100 ? 49.757 6.082 -14.684 1.00 26.07 95 SER A O 1
ATOM 601 N N . VAL A 1 101 ? 48.184 4.589 -15.278 1.00 27.86 96 VAL A N 1
ATOM 602 C CA . VAL A 1 101 ? 47.231 5.024 -14.260 1.00 27.86 96 VAL A CA 1
ATOM 603 C C . VAL A 1 101 ? 47.434 4.236 -12.956 1.00 28.38 96 VAL A C 1
ATOM 604 O O . VAL A 1 101 ? 47.222 3.027 -12.967 1.00 28.65 96 VAL A O 1
ATOM 608 N N . LYS A 1 102 ? 47.845 4.893 -11.859 1.00 27.73 97 LYS A N 1
ATOM 609 C CA . LYS A 1 102 ? 48.012 4.207 -10.548 1.00 30.50 97 LYS A CA 1
ATOM 610 C C . LYS A 1 102 ? 46.668 3.948 -9.876 1.00 26.24 97 LYS A C 1
ATOM 611 O O . LYS A 1 102 ? 46.443 2.889 -9.313 1.00 23.46 97 LYS A O 1
ATOM 617 N N . SER A 1 103 ? 45.774 4.928 -9.926 1.00 24.05 98 SER A N 1
ATOM 618 C CA . SER A 1 103 ? 44.457 4.758 -9.307 1.00 22.56 98 SER A CA 1
ATOM 619 C C . SER A 1 103 ? 43.402 5.693 -9.860 1.00 19.13 98 SER A C 1
ATOM 620 O O . SER A 1 103 ? 43.706 6.791 -10.359 1.00 19.02 98 SER A O 1
ATOM 623 N N . ILE A 1 104 ? 42.155 5.260 -9.720 1.00 16.82 99 ILE A N 1
ATOM 624 C CA . ILE A 1 104 ? 40.991 6.139 -9.895 1.00 16.42 99 ILE A CA 1
ATOM 625 C C . ILE A 1 104 ? 40.045 6.023 -8.683 1.00 15.98 99 ILE A C 1
ATOM 626 O O . ILE A 1 104 ? 38.958 5.456 -8.788 1.00 15.35 99 ILE A O 1
ATOM 631 N N . ASP A 1 105 ? 40.474 6.526 -7.526 1.00 15.72 100 ASP A N 1
ATOM 632 C CA . ASP A 1 105 ? 39.662 6.419 -6.311 1.00 16.88 100 ASP A CA 1
ATOM 633 C C . ASP A 1 105 ? 38.393 7.262 -6.448 1.00 15.60 100 ASP A C 1
ATOM 634 O O . ASP A 1 105 ? 38.464 8.390 -6.892 1.00 14.99 100 ASP A O 1
ATOM 639 N N . SER A 1 106 ? 37.226 6.710 -6.109 1.00 15.00 101 SER A N 1
ATOM 640 C CA . SER A 1 106 ? 35.961 7.488 -6.147 1.00 14.64 101 SER A CA 1
ATOM 641 C C . SER A 1 106 ? 35.074 7.165 -4.958 1.00 14.52 101 SER A C 1
ATOM 642 O O . SER A 1 106 ? 34.992 6.013 -4.557 1.00 14.85 101 SER A O 1
ATOM 645 N N . THR A 1 107 ? 34.353 8.150 -4.440 1.00 14.18 102 THR A N 1
ATOM 646 C CA . THR A 1 107 ? 33.352 7.883 -3.419 1.00 14.55 102 THR A CA 1
ATOM 647 C C . THR A 1 107 ? 32.055 8.571 -3.811 1.00 14.10 102 THR A C 1
ATOM 648 O O . THR A 1 107 ? 32.072 9.726 -4.202 1.00 13.72 102 THR A O 1
ATOM 652 N N . TRP A 1 108 ? 30.932 7.869 -3.661 1.00 13.49 103 TRP A N 1
ATOM 653 C CA . TRP A 1 108 ? 29.666 8.337 -4.174 1.00 12.97 103 TRP A CA 1
ATOM 654 C C . TRP A 1 108 ? 28.597 7.863 -3.230 1.00 13.18 103 TRP A C 1
ATOM 655 O O . TRP A 1 108 ? 28.549 6.702 -2.896 1.00 12.61 103 TRP A O 1
ATOM 666 N N . LYS A 1 109 ? 27.748 8.795 -2.820 1.00 13.66 104 LYS A N 1
ATOM 667 C CA . LYS A 1 109 ? 26.551 8.514 -2.111 1.00 14.50 104 LYS A CA 1
ATOM 668 C C . LYS A 1 109 ? 25.386 9.197 -2.842 1.00 14.84 104 LYS A C 1
ATOM 669 O O . LYS A 1 109 ? 25.433 10.421 -3.110 1.00 16.27 104 LYS A O 1
ATOM 675 N N . TRP A 1 110 ? 24.334 8.448 -3.148 1.00 14.41 105 TRP A N 1
ATOM 676 C CA . TRP A 1 110 ? 23.150 9.004 -3.831 1.00 13.91 105 TRP A CA 1
ATOM 677 C C . TRP A 1 110 ? 21.860 8.440 -3.307 1.00 13.88 105 TRP A C 1
ATOM 678 O O . TRP A 1 110 ? 21.831 7.416 -2.618 1.00 13.21 105 TRP A O 1
ATOM 689 N N . ASN A 1 111 ? 20.796 9.131 -3.687 1.00 15.50 106 ASN A N 1
ATOM 690 C CA . ASN A 1 111 ? 19.421 8.749 -3.373 1.00 16.92 106 ASN A CA 1
ATOM 691 C C . ASN A 1 111 ? 18.414 9.129 -4.482 1.00 16.07 106 ASN A C 1
ATOM 692 O O . ASN A 1 111 ? 18.541 10.149 -5.109 1.00 14.23 106 ASN A O 1
ATOM 697 N N . TYR A 1 112 ? 17.400 8.295 -4.695 1.00 17.00 107 TYR A N 1
ATOM 698 C CA . TYR A 1 112 ? 16.341 8.607 -5.637 1.00 16.87 107 TYR A CA 1
ATOM 699 C C . TYR A 1 112 ? 15.030 8.668 -4.909 1.00 17.88 107 TYR A C 1
ATOM 700 O O . TYR A 1 112 ? 14.776 7.844 -4.039 1.00 17.93 107 TYR A O 1
ATOM 709 N N . SER A 1 113 ? 14.186 9.633 -5.270 1.00 17.50 108 SER A N 1
ATOM 710 C CA . SER A 1 113 ? 12.790 9.540 -4.886 1.00 17.96 108 SER A CA 1
ATOM 711 C C . SER A 1 113 ? 11.888 9.889 -6.064 1.00 18.10 108 SER A C 1
ATOM 712 O O . SER A 1 113 ? 12.331 10.498 -7.030 1.00 17.66 108 SER A O 1
ATOM 715 N N . GLY A 1 114 ? 10.628 9.485 -5.969 1.00 19.45 109 GLY A N 1
ATOM 716 C CA . GLY A 1 114 ? 9.577 9.912 -6.917 1.00 21.12 109 GLY A CA 1
ATOM 717 C C . GLY A 1 114 ? 8.776 8.731 -7.419 1.00 20.28 109 GLY A C 1
ATOM 718 O O . GLY A 1 114 ? 8.988 7.646 -6.953 1.00 17.86 109 GLY A O 1
ATOM 719 N N . SER A 1 115 ? 7.891 8.930 -8.398 1.00 22.13 110 SER A N 1
ATOM 720 C CA . SER A 1 115 ? 6.943 7.855 -8.771 1.00 22.94 110 SER A CA 1
ATOM 721 C C . SER A 1 115 ? 7.190 7.207 -10.140 1.00 23.67 110 SER A C 1
ATOM 722 O O . SER A 1 115 ? 7.534 7.903 -11.126 1.00 23.41 110 SER A O 1
ATOM 725 N N . ASN A 1 116 ? 7.020 5.873 -10.167 1.00 22.93 111 ASN A N 1
ATOM 726 C CA . ASN A 1 116 ? 7.263 5.039 -11.354 1.00 23.64 111 ASN A CA 1
ATOM 727 C C . ASN A 1 116 ? 8.590 5.285 -12.058 1.00 21.40 111 ASN A C 1
ATOM 728 O O . ASN A 1 116 ? 8.635 5.521 -13.260 1.00 22.68 111 ASN A O 1
ATOM 733 N N . ILE A 1 117 ? 9.677 5.204 -11.318 1.00 20.48 112 ILE A N 1
ATOM 734 C CA . ILE A 1 117 ? 11.009 5.543 -11.865 1.00 20.50 112 ILE A CA 1
ATOM 735 C C . ILE A 1 117 ? 11.645 4.451 -12.736 1.00 18.98 112 ILE A C 1
ATOM 736 O O . ILE A 1 117 ? 11.699 3.296 -12.332 1.00 19.98 112 ILE A O 1
ATOM 741 N N . VAL A 1 118 ? 12.111 4.837 -13.928 1.00 16.31 113 VAL A N 1
ATOM 742 C CA . VAL A 1 118 ? 12.898 3.972 -14.803 1.00 14.23 113 VAL A CA 1
ATOM 743 C C . VAL A 1 118 ? 14.111 4.827 -15.187 1.00 13.90 113 VAL A C 1
ATOM 744 O O . VAL A 1 118 ? 13.974 5.852 -15.808 1.00 13.04 113 VAL A O 1
ATOM 748 N N . ALA A 1 119 ? 15.295 4.400 -14.770 1.00 14.38 114 ALA A N 1
ATOM 749 C CA . ALA A 1 119 ? 16.500 5.245 -14.739 1.00 14.41 114 ALA A CA 1
ATOM 750 C C . ALA A 1 119 ? 17.622 4.382 -14.298 1.00 14.64 114 ALA A C 1
ATOM 751 O O . ALA A 1 119 ? 17.397 3.385 -13.624 1.00 15.35 114 ALA A O 1
ATOM 753 N N . ASP A 1 120 ? 18.821 4.744 -14.708 1.00 15.36 115 ASP A N 1
ATOM 754 C CA . ASP A 1 120 ? 20.040 4.189 -14.124 1.00 15.57 115 ASP A CA 1
ATOM 755 C C . ASP A 1 120 ? 20.860 5.261 -13.420 1.00 14.23 115 ASP A C 1
ATOM 756 O O . ASP A 1 120 ? 20.635 6.460 -13.629 1.00 13.53 115 ASP A O 1
ATOM 761 N N . VAL A 1 121 ? 21.750 4.790 -12.533 1.00 13.41 116 VAL A N 1
ATOM 762 C CA . VAL A 1 121 ? 22.752 5.595 -11.860 1.00 12.80 116 VAL A CA 1
ATOM 763 C C . VAL A 1 121 ? 24.088 4.948 -12.179 1.00 12.73 116 VAL A C 1
ATOM 764 O O . VAL A 1 121 ? 24.298 3.794 -11.887 1.00 12.66 116 VAL A O 1
ATOM 768 N N . ALA A 1 122 ? 25.009 5.716 -12.750 1.00 13.07 117 ALA A N 1
ATOM 769 C CA . ALA A 1 122 ? 26.103 5.150 -13.483 1.00 12.60 117 ALA A CA 1
ATOM 770 C C . ALA A 1 122 ? 27.269 6.118 -13.556 1.00 12.92 117 ALA A C 1
ATOM 771 O O . ALA A 1 122 ? 27.067 7.347 -13.664 1.00 12.60 117 ALA A O 1
ATOM 773 N N . TYR A 1 123 ? 28.470 5.537 -13.421 1.00 13.16 118 TYR A N 1
ATOM 774 C CA . TYR A 1 123 ? 29.680 6.070 -13.989 1.00 14.03 118 TYR A CA 1
ATOM 775 C C . TYR A 1 123 ? 29.655 5.759 -15.473 1.00 16.28 118 TYR A C 1
ATOM 776 O O . TYR A 1 123 ? 29.178 4.694 -15.885 1.00 16.07 118 TYR A O 1
ATOM 785 N N . ASP A 1 124 ? 30.195 6.716 -16.242 1.00 19.08 119 ASP A N 1
ATOM 786 C CA . ASP A 1 124 ? 30.464 6.613 -17.652 1.00 20.70 119 ASP A CA 1
ATOM 787 C C . ASP A 1 124 ? 31.906 7.064 -17.947 1.00 19.94 119 ASP A C 1
ATOM 788 O O . ASP A 1 124 ? 32.227 8.235 -17.834 1.00 21.60 119 ASP A O 1
ATOM 793 N N . MET A 1 125 ? 32.773 6.122 -18.297 1.00 19.68 120 MET A N 1
ATOM 794 C CA . MET A 1 125 ? 34.169 6.387 -18.572 1.00 19.19 120 MET A CA 1
ATOM 795 C C . MET A 1 125 ? 34.527 5.989 -20.001 1.00 19.18 120 MET A C 1
ATOM 796 O O . MET A 1 125 ? 34.172 4.913 -20.471 1.00 20.29 120 MET A O 1
ATOM 801 N N . PHE A 1 126 ? 35.275 6.850 -20.667 1.00 18.19 121 PHE A N 1
ATOM 802 C CA . PHE A 1 126 ? 35.480 6.765 -22.083 1.00 17.44 121 PHE A CA 1
ATOM 803 C C . PHE A 1 126 ? 36.957 6.611 -22.407 1.00 17.73 121 PHE A C 1
ATOM 804 O O . PHE A 1 126 ? 37.800 7.269 -21.779 1.00 15.82 121 PHE A O 1
ATOM 812 N N . LEU A 1 127 ? 37.263 5.719 -23.363 1.00 17.27 122 LEU A N 1
ATOM 813 C CA . LEU A 1 127 ? 38.615 5.536 -23.851 1.00 17.67 122 LEU A CA 1
ATOM 814 C C . LEU A 1 127 ? 38.800 6.030 -25.266 1.00 19.77 122 LEU A C 1
ATOM 815 O O . LEU A 1 127 ? 37.825 6.133 -26.039 1.00 21.51 122 LEU A O 1
ATOM 820 N N . SER A 1 128 ? 40.052 6.352 -25.607 1.00 20.40 123 SER A N 1
ATOM 821 C CA . SER A 1 128 ? 40.407 6.716 -26.974 1.00 20.80 123 SER A CA 1
ATOM 822 C C . SER A 1 128 ? 41.835 6.332 -27.289 1.00 22.00 123 SER A C 1
ATOM 823 O O . SER A 1 128 ? 42.639 6.100 -26.370 1.00 22.69 123 SER A O 1
ATOM 826 N N . THR A 1 129 ? 42.135 6.247 -28.588 1.00 21.90 124 THR A N 1
ATOM 827 C CA . THR A 1 129 ? 43.468 5.862 -29.056 1.00 22.19 124 THR A CA 1
ATOM 828 C C . THR A 1 129 ? 44.468 7.025 -28.977 1.00 22.82 124 THR A C 1
ATOM 829 O O . THR A 1 129 ? 45.684 6.795 -28.921 1.00 21.79 124 THR A O 1
ATOM 833 N N . SER A 1 13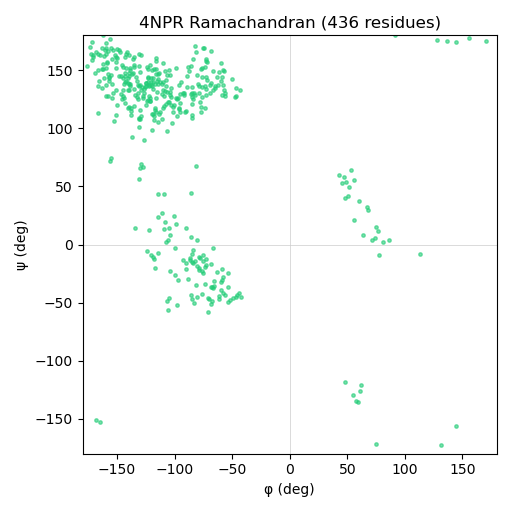0 ? 43.982 8.263 -28.954 1.00 23.25 125 SER A N 1
ATOM 834 C CA . SER A 1 130 ? 44.864 9.418 -28.699 1.00 25.37 125 SER A CA 1
ATOM 835 C C . SER A 1 130 ? 44.164 10.349 -27.712 1.00 26.45 125 SER A C 1
ATOM 836 O O . SER A 1 130 ? 42.938 10.278 -27.593 1.00 25.62 125 SER A O 1
ATOM 839 N N . PRO A 1 131 ? 44.920 11.239 -27.018 1.00 27.82 126 PRO A N 1
ATOM 840 C CA . PRO A 1 131 ? 44.266 12.116 -26.016 1.00 27.42 126 PRO A CA 1
ATOM 841 C C . PRO A 1 131 ? 43.072 12.940 -26.535 1.00 26.64 126 PRO A C 1
ATOM 842 O O . PRO A 1 131 ? 42.109 13.139 -25.813 1.00 27.18 126 PRO A O 1
ATOM 846 N N . GLY A 1 132 ? 43.137 13.408 -27.772 1.00 27.88 127 GLY A N 1
ATOM 847 C CA . GLY A 1 132 ? 42.073 14.231 -28.354 1.00 27.24 127 GLY A CA 1
ATOM 848 C C . GLY A 1 132 ? 41.148 13.445 -29.250 1.00 28.27 127 GLY A C 1
ATOM 849 O O . GLY A 1 132 ? 40.157 13.976 -29.734 1.00 27.33 127 GLY A O 1
ATOM 850 N N . GLY A 1 133 ? 41.432 12.160 -29.444 1.00 30.30 128 GLY A N 1
ATOM 851 C CA . GLY A 1 133 ? 40.633 11.344 -30.353 1.00 29.47 128 GLY A CA 1
ATOM 852 C C . GLY A 1 133 ? 39.199 11.049 -29.921 1.00 30.89 128 GLY A C 1
ATOM 853 O O . GLY A 1 133 ? 38.800 11.252 -28.746 1.00 29.27 128 GLY A O 1
ATOM 854 N N . ASP A 1 134 ? 38.438 10.558 -30.903 1.00 29.94 129 ASP A N 1
ATOM 855 C CA . ASP A 1 134 ? 37.084 10.085 -30.708 1.00 30.93 129 ASP A CA 1
ATOM 856 C C . ASP A 1 134 ? 37.050 8.929 -29.693 1.00 29.38 129 ASP A C 1
ATOM 857 O O . ASP A 1 134 ? 38.048 8.219 -29.506 1.00 27.67 129 ASP A O 1
ATOM 862 N N . HIS A 1 135 ? 35.887 8.729 -29.068 1.00 26.19 130 HIS A N 1
ATOM 863 C CA . HIS A 1 135 ? 35.689 7.614 -28.152 1.00 24.87 130 HIS A CA 1
ATOM 864 C C . HIS A 1 135 ? 35.488 6.309 -28.899 1.00 23.52 130 HIS A C 1
ATOM 865 O O . HIS A 1 135 ? 34.539 6.159 -29.655 1.00 25.63 130 HIS A O 1
ATOM 872 N N . ASN A 1 136 ? 36.370 5.360 -28.684 1.00 21.64 131 ASN A N 1
ATOM 873 C CA . ASN A 1 136 ? 36.178 4.023 -29.244 1.00 22.76 131 ASN A CA 1
ATOM 874 C C . ASN A 1 136 ? 35.608 3.017 -28.225 1.00 20.99 131 ASN A C 1
ATOM 875 O O . ASN A 1 136 ? 34.962 2.053 -28.605 1.00 17.65 131 ASN A O 1
ATOM 880 N N . TYR A 1 137 ? 35.853 3.265 -26.928 1.00 20.59 132 TYR A N 1
ATOM 881 C CA . TYR A 1 137 ? 35.273 2.476 -25.870 1.00 19.91 132 TYR A CA 1
ATOM 882 C C . TYR A 1 137 ? 34.483 3.264 -24.868 1.00 18.51 132 TYR A C 1
ATOM 883 O O . TYR A 1 137 ? 34.743 4.424 -24.572 1.00 17.87 132 TYR A O 1
ATOM 892 N N . GLU A 1 138 ? 33.509 2.593 -24.310 1.00 17.72 133 GLU A N 1
ATOM 893 C CA . GLU A 1 138 ? 32.798 3.157 -23.217 1.00 18.48 133 GLU A CA 1
ATOM 894 C C . GLU A 1 138 ? 32.631 2.097 -22.163 1.00 16.41 133 GLU A C 1
ATOM 895 O O . GLU A 1 138 ? 32.249 0.967 -22.477 1.00 14.91 133 GLU A O 1
ATOM 901 N N . ILE A 1 139 ? 32.905 2.486 -20.921 1.00 15.42 134 ILE A N 1
ATOM 902 C CA . ILE A 1 139 ? 32.704 1.627 -19.771 1.00 14.95 134 ILE A CA 1
ATOM 903 C C . ILE A 1 139 ? 31.737 2.266 -18.772 1.00 15.46 134 ILE A C 1
ATOM 904 O O . ILE A 1 139 ? 31.934 3.385 -18.289 1.00 15.69 134 ILE A O 1
ATOM 909 N N . MET A 1 140 ? 30.673 1.556 -18.469 1.00 15.22 135 MET A N 1
ATOM 910 C CA . MET A 1 140 ? 29.703 2.061 -17.536 1.00 15.42 135 MET A CA 1
ATOM 911 C C . MET A 1 140 ? 29.710 1.175 -16.306 1.00 14.27 135 MET A C 1
ATOM 912 O O . MET A 1 140 ? 29.902 -0.036 -16.384 1.00 14.08 135 MET A O 1
ATOM 917 N N . VAL A 1 141 ? 29.451 1.798 -15.170 1.00 13.11 136 VAL A N 1
ATOM 918 C CA . VAL A 1 141 ? 29.316 1.074 -13.940 1.00 12.14 136 VAL A CA 1
ATOM 919 C C . VAL A 1 141 ? 28.050 1.548 -13.302 1.00 11.62 136 VAL A C 1
ATOM 920 O O . VAL A 1 141 ? 27.960 2.686 -12.846 1.00 11.32 136 VAL A O 1
ATOM 924 N N . TRP A 1 142 ? 27.063 0.664 -13.324 1.00 11.30 137 TRP A N 1
ATOM 925 C CA . TRP A 1 142 ? 25.734 0.960 -12.825 1.00 11.20 137 TRP A CA 1
ATOM 926 C C . TRP A 1 142 ? 25.652 0.567 -11.347 1.00 11.81 137 TRP A C 1
ATOM 927 O O . TRP A 1 142 ? 25.708 -0.608 -10.980 1.00 11.47 137 TRP A O 1
ATOM 938 N N . LEU A 1 143 ? 25.485 1.560 -10.485 1.00 12.74 138 LEU A N 1
ATOM 939 C CA . LEU A 1 143 ? 25.158 1.255 -9.091 1.00 13.40 138 LEU A CA 1
ATOM 940 C C . LEU A 1 143 ? 23.672 1.044 -8.900 1.00 13.47 138 LEU A C 1
ATOM 941 O O . LEU A 1 143 ? 23.224 0.483 -7.871 1.00 13.20 138 LEU A O 1
ATOM 946 N N . GLY A 1 144 ? 22.913 1.488 -9.901 1.00 13.84 139 GLY A N 1
ATOM 947 C CA . GLY A 1 144 ? 21.451 1.553 -9.795 1.00 13.89 139 GLY A CA 1
ATOM 948 C C . GLY A 1 144 ? 20.815 1.219 -11.116 1.00 14.39 139 GLY A C 1
ATOM 949 O O . GLY A 1 144 ? 21.162 1.814 -12.125 1.00 13.14 139 GLY A O 1
ATOM 950 N N . ALA A 1 145 ? 19.905 0.234 -11.095 1.00 15.45 140 ALA A N 1
ATOM 951 C CA . ALA A 1 145 ? 19.038 -0.108 -12.231 1.00 15.69 140 ALA A CA 1
ATOM 952 C C . ALA A 1 145 ? 17.573 -0.114 -11.784 1.00 16.16 140 ALA A C 1
ATOM 953 O O . ALA A 1 145 ? 17.017 -1.139 -11.407 1.00 15.09 140 ALA A O 1
ATOM 955 N N . LEU A 1 146 ? 16.943 1.042 -11.897 1.00 16.71 141 LEU A N 1
ATOM 956 C CA . LEU A 1 146 ? 15.614 1.228 -11.395 1.00 17.02 141 LEU A CA 1
ATOM 957 C C . LEU A 1 146 ? 14.554 0.995 -12.457 1.00 15.71 141 LEU A C 1
ATOM 958 O O . LEU A 1 146 ? 14.723 1.379 -13.618 1.00 16.55 141 LEU A O 1
ATOM 963 N N . GLY A 1 147 ? 13.475 0.344 -12.049 1.00 14.09 142 GLY A N 1
ATOM 964 C CA . GLY A 1 147 ? 12.260 0.197 -12.841 1.00 13.34 142 GLY A CA 1
ATOM 965 C C . GLY A 1 147 ? 12.315 -0.401 -14.231 1.00 13.20 142 GLY A C 1
ATOM 966 O O . GLY A 1 147 ? 11.401 -0.186 -15.041 1.00 12.24 142 GLY A O 1
ATOM 967 N N . GLY A 1 148 ? 13.369 -1.151 -14.525 1.00 13.69 143 GLY A N 1
ATOM 968 C CA . GLY A 1 148 ? 13.481 -1.839 -15.810 1.00 13.77 143 GLY A CA 1
ATOM 969 C C . GLY A 1 148 ? 14.590 -1.327 -16.715 1.00 14.21 143 GLY A C 1
ATOM 970 O O . GLY A 1 148 ? 14.880 -1.921 -17.765 1.00 14.12 143 GLY A O 1
ATOM 971 N N . ALA A 1 149 ? 15.218 -0.229 -16.316 1.00 14.10 144 ALA A N 1
ATOM 972 C CA . ALA A 1 149 ? 16.278 0.359 -17.109 1.00 13.86 144 ALA A CA 1
ATOM 973 C C . ALA A 1 149 ? 17.269 -0.719 -17.571 1.00 14.50 144 ALA A C 1
ATOM 974 O O . ALA A 1 149 ? 17.750 -1.524 -16.766 1.00 15.37 144 ALA A O 1
ATOM 976 N N . GLY A 1 150 ? 17.536 -0.771 -18.878 1.00 14.88 145 GLY A N 1
ATOM 977 C CA . GLY A 1 150 ? 18.394 -1.809 -19.447 1.00 14.34 145 GLY A CA 1
ATOM 978 C C . GLY A 1 150 ? 19.582 -1.251 -20.200 1.00 13.80 145 GLY A C 1
ATOM 979 O O . GLY A 1 150 ? 19.475 -0.216 -20.871 1.00 13.57 145 GLY A O 1
ATOM 980 N N . PRO A 1 151 ? 20.724 -1.943 -20.102 1.00 13.40 146 PRO A N 1
ATOM 981 C CA . PRO A 1 151 ? 21.909 -1.523 -20.830 1.00 13.41 146 PRO A CA 1
ATOM 982 C C . PRO A 1 151 ? 21.942 -1.961 -22.304 1.00 13.85 146 PRO A C 1
ATOM 983 O O . PRO A 1 151 ? 21.155 -2.833 -22.766 1.00 13.11 146 PRO A O 1
ATOM 987 N N . ILE A 1 152 ? 22.869 -1.304 -23.002 1.00 14.19 147 ILE A N 1
ATOM 988 C CA . ILE A 1 152 ? 23.377 -1.697 -24.299 1.00 14.38 147 ILE A CA 1
ATOM 989 C C . ILE A 1 152 ? 23.910 -3.104 -24.138 1.00 14.23 147 ILE A C 1
ATOM 990 O O . ILE A 1 152 ? 24.666 -3.364 -23.203 1.00 14.17 147 ILE A O 1
ATOM 995 N N . SER A 1 153 ? 23.504 -3.982 -25.049 1.00 13.87 148 SER A N 1
ATOM 996 C CA . SER A 1 153 ? 23.892 -5.361 -25.063 1.00 14.71 148 SER A CA 1
ATOM 997 C C . SER A 1 153 ? 23.499 -5.916 -26.427 1.00 16.22 148 SER A C 1
ATOM 998 O O . SER A 1 153 ? 22.428 -5.666 -26.904 1.00 14.83 148 SER A O 1
ATOM 1001 N N . SER A 1 154 ? 24.364 -6.690 -27.055 1.00 19.78 149 SER A N 1
ATOM 1002 C CA . SER A 1 154 ? 23.953 -7.381 -28.288 1.00 22.33 149 SER A CA 1
ATOM 1003 C C . SER A 1 154 ? 22.935 -8.449 -28.008 1.00 21.68 149 SER A C 1
ATOM 1004 O O . SER A 1 154 ? 21.895 -8.462 -28.637 1.00 22.40 149 SER A O 1
ATOM 1007 N N . THR A 1 155 ? 23.215 -9.333 -27.066 1.00 21.62 150 THR A N 1
ATOM 1008 C CA . THR A 1 155 ? 22.300 -10.443 -26.813 1.00 22.27 150 THR A CA 1
ATOM 1009 C C . THR A 1 155 ? 21.172 -10.094 -25.830 1.00 22.07 150 THR A C 1
ATOM 1010 O O . THR A 1 155 ? 20.247 -10.836 -25.714 1.00 21.04 150 THR A O 1
ATOM 1014 N N . GLY A 1 156 ? 21.250 -8.982 -25.109 1.00 22.73 151 GLY A N 1
ATOM 1015 C CA . GLY A 1 156 ? 20.401 -8.789 -23.931 1.00 22.08 151 GLY A CA 1
ATOM 1016 C C . GLY A 1 156 ? 20.836 -9.531 -22.648 1.00 22.96 151 GLY A C 1
ATOM 1017 O O . GLY A 1 156 ? 20.264 -9.280 -21.593 1.00 26.54 151 GLY A O 1
ATOM 1018 N N . SER A 1 157 ? 21.830 -10.426 -22.718 1.00 20.78 152 SER A N 1
ATOM 1019 C CA . SER A 1 157 ? 22.243 -11.263 -21.591 1.00 19.96 152 SER A CA 1
ATOM 1020 C C . SER A 1 157 ? 23.636 -10.927 -21.197 1.00 17.75 152 SER A C 1
ATOM 1021 O O . SER A 1 157 ? 24.386 -10.459 -22.025 1.00 17.99 152 SER A O 1
ATOM 1024 N N . PRO A 1 158 ? 24.019 -11.229 -19.956 1.00 16.09 153 PRO A N 1
ATOM 1025 C CA . PRO A 1 158 ? 25.415 -11.046 -19.558 1.00 14.99 153 PRO A CA 1
ATOM 1026 C C . PRO A 1 158 ? 26.388 -11.847 -20.396 1.00 15.34 153 PRO A C 1
ATOM 1027 O O . PRO A 1 158 ? 26.065 -12.947 -20.796 1.00 15.68 153 PRO A O 1
ATOM 1031 N N . ILE A 1 159 ? 27.572 -11.300 -20.680 1.00 16.22 154 ILE A N 1
ATOM 1032 C CA . ILE A 1 159 ? 28.731 -12.138 -21.103 1.00 16.04 154 ILE A CA 1
ATOM 1033 C C . ILE A 1 159 ? 29.490 -12.703 -19.907 1.00 16.23 154 ILE A C 1
ATOM 1034 O O . ILE A 1 159 ? 30.255 -13.631 -20.047 1.00 18.04 154 ILE A O 1
ATOM 1039 N N . ALA A 1 160 ? 29.257 -12.179 -18.712 1.00 15.87 155 ALA A N 1
ATOM 1040 C CA . ALA A 1 160 ? 29.992 -12.627 -17.539 1.00 14.40 155 ALA A CA 1
ATOM 1041 C C . ALA A 1 160 ? 29.386 -11.995 -16.300 1.00 13.89 155 ALA A C 1
ATOM 1042 O O . ALA A 1 160 ? 28.677 -11.019 -16.380 1.00 12.97 155 ALA A O 1
ATOM 1044 N N . THR A 1 161 ? 29.724 -12.541 -15.149 1.00 14.19 156 THR A N 1
ATOM 1045 C CA . THR A 1 161 ? 29.212 -12.057 -13.886 1.00 14.69 156 THR A CA 1
ATOM 1046 C C . THR A 1 161 ? 30.345 -11.848 -12.878 1.00 15.18 156 THR A C 1
ATOM 1047 O O . THR A 1 161 ? 30.309 -12.371 -11.783 1.00 17.23 156 THR A O 1
ATOM 1051 N N . PRO A 1 162 ? 31.343 -11.029 -13.232 1.00 15.67 157 PRO A N 1
ATOM 1052 C CA . PRO A 1 162 ? 32.499 -10.815 -12.351 1.00 14.80 157 PRO A CA 1
ATOM 1053 C C . PRO A 1 162 ? 32.224 -9.969 -11.111 1.00 14.87 157 PRO A C 1
ATOM 1054 O O . PRO A 1 162 ? 31.287 -9.196 -11.075 1.00 13.92 157 PRO A O 1
ATOM 1058 N N . THR A 1 163 ? 33.076 -10.135 -10.106 1.00 16.13 158 THR A N 1
ATOM 1059 C CA . THR A 1 163 ? 33.044 -9.345 -8.885 1.00 16.35 158 THR A CA 1
ATOM 1060 C C . THR A 1 163 ? 34.229 -8.364 -9.011 1.00 16.20 158 THR A C 1
ATOM 1061 O O . THR A 1 163 ? 35.345 -8.771 -9.199 1.00 18.56 158 THR A O 1
ATOM 1065 N N . VAL A 1 164 ? 33.976 -7.080 -8.941 1.00 16.29 159 VAL A N 1
ATOM 1066 C CA . VAL A 1 164 ? 34.982 -6.063 -9.127 1.00 16.63 159 VAL A CA 1
ATOM 1067 C C . VAL A 1 164 ? 34.698 -5.001 -8.087 1.00 17.69 159 VAL A C 1
ATOM 1068 O O . VAL A 1 164 ? 33.518 -4.638 -7.847 1.00 19.66 159 VAL A O 1
ATOM 1072 N N . ALA A 1 165 ? 35.772 -4.517 -7.474 1.00 17.10 160 ALA A N 1
ATOM 1073 C CA . ALA A 1 165 ? 35.734 -3.527 -6.393 1.00 17.10 160 ALA A CA 1
ATOM 1074 C C . ALA A 1 165 ? 34.722 -3.886 -5.297 1.00 16.99 160 ALA A C 1
ATOM 1075 O O . ALA A 1 165 ? 34.016 -3.022 -4.769 1.00 16.86 160 ALA A O 1
ATOM 1077 N N . GLY A 1 166 ? 34.687 -5.189 -4.984 1.00 17.01 161 GLY A N 1
ATOM 1078 C CA . GLY A 1 166 ? 33.871 -5.777 -3.911 1.00 16.52 161 GLY A CA 1
ATOM 1079 C C . GLY A 1 166 ? 32.397 -6.034 -4.223 1.00 17.13 161 GLY A C 1
ATOM 1080 O O . GLY A 1 166 ? 31.679 -6.461 -3.353 1.00 17.09 161 GLY A O 1
ATOM 1081 N N . ILE A 1 167 ? 31.951 -5.762 -5.455 1.00 17.63 162 ILE A N 1
ATOM 1082 C CA . ILE A 1 167 ? 30.530 -5.821 -5.834 1.00 16.87 162 ILE A CA 1
ATOM 1083 C C . ILE A 1 167 ? 30.385 -6.807 -6.975 1.00 15.70 162 ILE A C 1
ATOM 1084 O O . ILE A 1 167 ? 31.184 -6.789 -7.898 1.00 14.04 162 ILE A O 1
ATOM 1089 N N . LYS A 1 168 ? 29.349 -7.638 -6.918 1.00 16.24 163 LYS A N 1
ATOM 1090 C CA . LYS A 1 168 ? 29.028 -8.580 -7.997 1.00 16.70 163 LYS A CA 1
ATOM 1091 C C . LYS A 1 168 ? 28.240 -7.874 -9.101 1.00 15.15 163 LYS A C 1
ATOM 1092 O O . LYS A 1 168 ? 27.263 -7.186 -8.850 1.00 14.93 163 LYS A O 1
ATOM 1098 N N . PHE A 1 169 ? 28.722 -8.034 -10.320 1.00 13.70 164 PHE A N 1
ATOM 1099 C CA . PHE A 1 169 ? 28.191 -7.372 -11.495 1.00 12.67 164 PHE A CA 1
ATOM 1100 C C . PHE A 1 169 ? 27.679 -8.379 -12.511 1.00 12.21 164 PHE A C 1
ATOM 1101 O O . PHE A 1 169 ? 28.263 -9.444 -12.672 1.00 12.20 164 PHE A O 1
ATOM 1109 N N . ASN A 1 170 ? 26.586 -8.044 -13.185 1.00 12.22 165 ASN A N 1
ATOM 1110 C CA . ASN A 1 170 ? 26.310 -8.606 -14.489 1.00 12.04 165 ASN A CA 1
ATOM 1111 C C . ASN A 1 170 ? 27.035 -7.728 -15.524 1.00 12.25 165 ASN A C 1
ATOM 1112 O O . ASN A 1 170 ? 26.854 -6.521 -15.536 1.00 13.19 165 ASN A O 1
ATOM 1117 N N . LEU A 1 171 ? 27.797 -8.334 -16.424 1.00 12.06 166 LEU A N 1
ATOM 1118 C CA . LEU A 1 171 ? 28.532 -7.587 -17.441 1.00 11.96 166 LEU A CA 1
ATOM 1119 C C . LEU A 1 171 ? 27.907 -7.740 -18.825 1.00 11.11 166 LEU A C 1
ATOM 1120 O O . LEU A 1 171 ? 27.717 -8.837 -19.287 1.00 10.28 166 LEU A O 1
ATOM 1125 N N . TYR A 1 172 ? 27.703 -6.610 -19.498 1.00 10.87 167 TYR A N 1
ATOM 1126 C CA . TYR A 1 172 ? 27.124 -6.536 -20.808 1.00 10.79 167 TYR A CA 1
ATOM 1127 C C . TYR A 1 172 ? 28.067 -5.901 -21.805 1.00 10.90 167 TYR A C 1
ATOM 1128 O O . TYR A 1 172 ? 28.853 -5.024 -21.462 1.00 10.74 167 TYR A O 1
ATOM 1137 N N . LEU A 1 173 ? 27.940 -6.304 -23.058 1.00 10.94 168 LEU A N 1
ATOM 1138 C CA . LEU A 1 173 ? 28.678 -5.691 -24.131 1.00 11.41 168 LEU A CA 1
ATOM 1139 C C . LEU A 1 173 ? 27.835 -5.482 -25.386 1.00 11.25 168 LEU A C 1
ATOM 1140 O O . LEU A 1 173 ? 27.115 -6.374 -25.833 1.00 11.85 168 LEU A O 1
ATOM 1145 N N . GLY A 1 174 ? 27.973 -4.322 -25.998 1.00 11.35 169 GLY A N 1
ATOM 1146 C CA . GLY A 1 174 ? 27.272 -4.036 -27.247 1.00 11.45 169 GLY A CA 1
ATOM 1147 C C . GLY A 1 174 ? 27.762 -2.743 -27.837 1.00 11.62 169 GLY A C 1
ATOM 1148 O O . GLY A 1 174 ? 28.369 -1.932 -27.146 1.00 12.12 169 GLY A O 1
ATOM 1149 N N . PRO A 1 175 ? 27.513 -2.537 -29.118 1.00 11.91 170 PRO A N 1
ATOM 1150 C CA . PRO A 1 175 ? 27.866 -1.264 -29.726 1.00 12.43 170 PRO A CA 1
ATOM 1151 C C . PRO A 1 175 ? 26.774 -0.196 -29.562 1.00 13.13 170 PRO A C 1
ATOM 1152 O O . PRO A 1 175 ? 25.589 -0.533 -29.456 1.00 13.53 170 PRO A O 1
ATOM 1156 N N . ASN A 1 176 ? 27.183 1.074 -29.571 1.00 13.75 171 ASN A N 1
ATOM 1157 C CA . ASN A 1 176 ? 26.274 2.212 -29.601 1.00 14.17 171 ASN A CA 1
ATOM 1158 C C . ASN A 1 176 ? 27.088 3.359 -30.140 1.00 15.29 171 ASN A C 1
ATOM 1159 O O . ASN A 1 176 ? 28.319 3.429 -29.923 1.00 17.57 171 ASN A O 1
ATOM 1164 N N . GLY A 1 177 ? 26.452 4.250 -30.879 1.00 15.68 172 GLY A N 1
ATOM 1165 C CA . GLY A 1 177 ? 27.217 5.272 -31.600 1.00 16.83 172 GLY A CA 1
ATOM 1166 C C . GLY A 1 177 ? 28.210 4.558 -32.506 1.00 17.72 172 GLY A C 1
ATOM 1167 O O . GLY A 1 177 ? 27.871 3.502 -33.168 1.00 18.05 172 GLY A O 1
ATOM 1168 N N . SER A 1 178 ? 29.444 5.057 -32.490 1.00 17.98 173 SER A N 1
ATOM 1169 C CA . SER A 1 178 ? 30.532 4.357 -33.171 1.00 19.83 173 SER A CA 1
ATOM 1170 C C . SER A 1 178 ? 31.581 3.836 -32.176 1.00 20.14 173 SER A C 1
ATOM 1171 O O . SER A 1 178 ? 32.753 3.914 -32.430 1.00 21.57 173 SER A O 1
ATOM 1174 N N . MET A 1 179 ? 31.089 3.262 -31.073 1.00 21.47 174 MET A N 1
ATOM 1175 C CA . MET A 1 179 ? 31.860 2.765 -29.935 1.00 21.47 174 MET A CA 1
ATOM 1176 C C . MET A 1 179 ? 31.412 1.364 -29.588 1.00 19.12 174 MET A C 1
ATOM 1177 O O . MET A 1 179 ? 30.288 0.963 -29.910 1.00 18.71 174 MET A O 1
ATOM 1182 N N . GLN A 1 180 ? 32.230 0.677 -28.811 1.00 16.87 175 GLN A N 1
ATOM 1183 C CA . GLN A 1 180 ? 31.794 -0.526 -28.091 1.00 16.60 175 GLN A CA 1
ATOM 1184 C C . GLN A 1 180 ? 31.566 -0.176 -26.578 1.00 15.54 175 GLN A C 1
ATOM 1185 O O . GLN A 1 180 ? 32.370 0.512 -25.962 1.00 15.22 175 GLN A O 1
ATOM 1191 N N . VAL A 1 181 ? 30.463 -0.633 -25.997 1.00 14.57 176 VAL A N 1
ATOM 1192 C CA . VAL A 1 181 ? 30.122 -0.278 -24.620 1.00 14.26 176 VAL A CA 1
ATOM 1193 C C . VAL A 1 181 ? 30.101 -1.525 -23.787 1.00 13.75 176 VAL A C 1
ATOM 1194 O O . VAL A 1 181 ? 29.312 -2.410 -24.066 1.00 13.1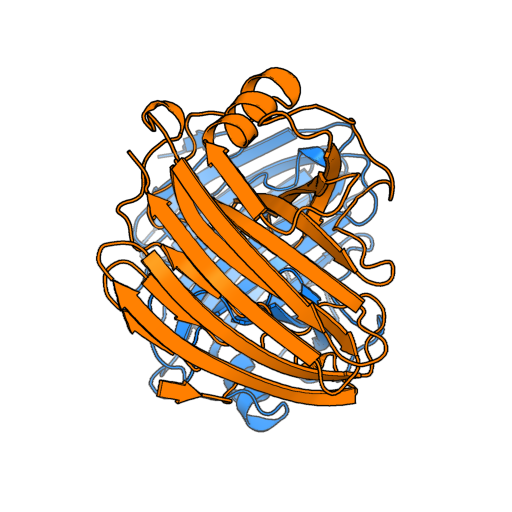5 176 VAL A O 1
ATOM 1198 N N . TYR A 1 182 ? 30.990 -1.574 -22.791 1.00 14.25 177 TYR A N 1
ATOM 1199 C CA . TYR A 1 182 ? 30.930 -2.518 -21.686 1.00 14.15 177 TYR A CA 1
ATOM 1200 C C . TYR A 1 182 ? 30.169 -1.886 -20.544 1.00 13.59 177 TYR A C 1
ATOM 1201 O O . TYR A 1 182 ? 30.499 -0.788 -20.141 1.00 12.61 177 TYR A O 1
ATOM 1210 N N . SER A 1 183 ? 29.156 -2.598 -20.019 1.00 12.91 178 SER A N 1
ATOM 1211 C CA . SER A 1 183 ? 28.348 -2.123 -18.900 1.00 11.74 178 SER A CA 1
ATOM 1212 C C . SER A 1 183 ? 28.336 -3.105 -17.739 1.00 11.20 178 SER A C 1
ATOM 1213 O O . SER A 1 183 ? 27.904 -4.237 -17.892 1.00 10.24 178 SER A O 1
ATOM 1216 N N . PHE A 1 184 ? 28.820 -2.633 -16.582 1.00 10.73 179 PHE A N 1
ATOM 1217 C CA . PHE A 1 184 ? 28.846 -3.416 -15.370 1.00 10.74 179 PHE A CA 1
ATOM 1218 C C . PHE A 1 184 ? 27.602 -2.997 -14.624 1.00 11.16 179 PHE A C 1
ATOM 1219 O O . PHE A 1 184 ? 27.448 -1.842 -14.269 1.00 11.58 179 PHE A O 1
ATOM 1227 N N . VAL A 1 185 ? 26.697 -3.926 -14.412 1.00 11.37 180 VAL A N 1
ATOM 1228 C CA . VAL A 1 185 ? 25.446 -3.610 -13.775 1.00 11.80 180 VAL A CA 1
ATOM 1229 C C . VAL A 1 185 ? 25.373 -4.364 -12.462 1.00 12.68 180 VAL A C 1
ATOM 1230 O O . VAL A 1 185 ? 25.338 -5.625 -12.448 1.00 12.31 180 VAL A O 1
ATOM 1234 N N . ALA A 1 186 ? 25.383 -3.614 -11.360 1.00 13.11 181 ALA A N 1
ATOM 1235 C CA . ALA A 1 186 ? 25.439 -4.248 -10.053 1.00 14.15 181 ALA A CA 1
ATOM 1236 C C . ALA A 1 186 ? 24.176 -5.068 -9.806 1.00 14.64 181 ALA A C 1
ATOM 1237 O O . ALA A 1 186 ? 23.073 -4.632 -10.141 1.00 16.25 181 ALA A O 1
ATOM 1239 N N . GLN A 1 187 ? 24.347 -6.270 -9.277 1.00 14.28 182 GLN A N 1
ATOM 1240 C CA . GLN A 1 187 ? 23.222 -7.165 -8.971 1.00 14.83 182 GLN A CA 1
ATOM 1241 C C . GLN A 1 187 ? 22.283 -6.657 -7.848 1.00 15.11 182 GLN A C 1
ATOM 1242 O O . GLN A 1 187 ? 21.105 -6.981 -7.859 1.00 14.73 182 GLN A O 1
ATOM 1248 N N . SER A 1 188 ? 22.819 -5.914 -6.876 1.00 15.48 183 SER A N 1
ATOM 1249 C CA . SER A 1 188 ? 22.012 -5.193 -5.893 1.00 16.24 183 SER A CA 1
ATOM 1250 C C . SER A 1 188 ? 22.162 -3.721 -6.113 1.00 15.90 183 SER A C 1
ATOM 1251 O O . SER A 1 188 ? 23.251 -3.234 -6.362 1.00 16.05 183 SER A O 1
ATOM 1254 N N . THR A 1 189 ? 21.066 -2.996 -5.994 1.00 15.81 184 THR A N 1
ATOM 1255 C CA . THR A 1 189 ? 21.124 -1.557 -5.945 1.00 15.79 184 THR A CA 1
ATOM 1256 C C . THR A 1 189 ? 22.016 -1.114 -4.806 1.00 16.66 184 THR A C 1
ATOM 1257 O O . THR A 1 189 ? 21.818 -1.542 -3.686 1.00 17.18 184 THR A O 1
ATOM 1261 N N . THR A 1 190 ? 22.913 -0.172 -5.102 1.00 17.00 185 THR A N 1
ATOM 1262 C CA . THR A 1 190 ? 24.014 0.198 -4.251 1.00 15.89 185 THR A CA 1
ATOM 1263 C C . THR A 1 190 ? 24.164 1.715 -4.195 1.00 15.44 185 THR A C 1
ATOM 1264 O O . THR A 1 190 ? 24.834 2.326 -5.035 1.00 15.16 185 THR A O 1
ATOM 1268 N N . ASN A 1 191 ? 23.529 2.339 -3.195 1.00 14.12 186 ASN A N 1
ATOM 1269 C CA . ASN A 1 191 ? 23.559 3.771 -3.089 1.00 13.24 186 ASN A CA 1
ATOM 1270 C C . ASN A 1 191 ? 24.763 4.346 -2.385 1.00 12.18 186 ASN A C 1
ATOM 1271 O O . ASN A 1 191 ? 24.935 5.526 -2.406 1.00 11.69 186 ASN A O 1
ATOM 1276 N N . SER A 1 192 ? 25.602 3.522 -1.783 1.00 11.98 187 SER A N 1
ATOM 1277 C CA . SER A 1 192 ? 26.858 4.003 -1.149 1.00 11.89 187 SER A CA 1
ATOM 1278 C C . SER A 1 192 ? 28.005 3.202 -1.701 1.00 11.93 187 SER A C 1
ATOM 1279 O O . SER A 1 192 ? 27.895 1.975 -1.752 1.00 11.95 187 SER A O 1
ATOM 1282 N N . PHE A 1 193 ? 29.091 3.875 -2.088 1.00 11.75 188 PHE A N 1
ATOM 1283 C CA . PHE A 1 193 ? 30.244 3.227 -2.717 1.00 11.87 188 PHE A CA 1
ATOM 1284 C C . PHE A 1 193 ? 31.532 3.999 -2.509 1.00 11.19 188 PHE A C 1
ATOM 1285 O O . PHE A 1 193 ? 31.558 5.194 -2.654 1.00 10.96 188 PHE A O 1
ATOM 1293 N N . SER A 1 194 ? 32.607 3.279 -2.223 1.00 11.22 189 SER A N 1
ATOM 1294 C CA . SER A 1 194 ? 33.963 3.835 -2.191 1.00 11.40 189 SER A CA 1
ATOM 1295 C C . SER A 1 194 ? 34.961 2.800 -2.742 1.00 11.54 189 SER A C 1
ATOM 1296 O O . SER A 1 194 ? 35.050 1.671 -2.259 1.00 11.25 189 SER A O 1
ATOM 1299 N N . GLY A 1 195 ? 35.683 3.172 -3.796 1.00 12.43 190 GLY A N 1
ATOM 1300 C CA . GLY A 1 195 ? 36.611 2.225 -4.420 1.00 12.82 190 GLY A CA 1
ATOM 1301 C C . GLY A 1 195 ? 37.505 2.739 -5.517 1.00 13.18 190 GLY A C 1
ATOM 1302 O O . GLY A 1 195 ? 37.348 3.846 -6.004 1.00 12.34 190 GLY A O 1
ATOM 1303 N N . ASP A 1 196 ? 38.456 1.893 -5.893 1.00 14.71 191 ASP A N 1
ATOM 1304 C CA . ASP A 1 196 ? 39.375 2.206 -6.971 1.00 16.85 191 ASP A CA 1
ATOM 1305 C C . ASP A 1 196 ? 38.737 1.841 -8.322 1.00 17.52 191 ASP A C 1
ATOM 1306 O O . ASP A 1 196 ? 38.599 0.664 -8.649 1.00 18.61 191 ASP A O 1
ATOM 1311 N N . MET A 1 197 ? 38.358 2.839 -9.122 1.00 19.04 192 MET A N 1
ATOM 1312 C CA . MET A 1 197 ? 37.713 2.539 -10.427 1.00 19.75 192 MET A CA 1
ATOM 1313 C C . MET A 1 197 ? 38.670 1.843 -11.442 1.00 20.38 192 MET A C 1
ATOM 1314 O O . MET A 1 197 ? 38.277 1.430 -12.525 1.00 19.44 192 MET A O 1
ATOM 1319 N N . ARG A 1 198 ? 39.925 1.670 -11.055 1.00 20.55 193 ARG A N 1
ATOM 1320 C CA . ARG A 1 198 ? 40.858 1.032 -11.908 1.00 20.10 193 ARG A CA 1
ATOM 1321 C C . ARG A 1 198 ? 40.632 -0.442 -11.952 1.00 20.07 193 ARG A C 1
ATOM 1322 O O . ARG A 1 198 ? 41.174 -1.121 -12.831 1.00 20.45 193 ARG A O 1
ATOM 1330 N N . ASP A 1 199 ? 39.845 -0.962 -11.018 1.00 19.20 194 ASP A N 1
ATOM 1331 C CA . ASP A 1 199 ? 39.651 -2.416 -10.983 1.00 18.77 194 ASP A CA 1
ATOM 1332 C C . ASP A 1 199 ? 38.877 -2.893 -12.218 1.00 16.05 194 ASP A C 1
ATOM 1333 O O . ASP A 1 199 ? 39.133 -3.948 -12.734 1.00 16.58 194 ASP A O 1
ATOM 1338 N N . PHE A 1 200 ? 37.926 -2.103 -12.669 1.00 14.53 195 PHE A N 1
ATOM 1339 C CA . PHE A 1 200 ? 37.175 -2.364 -13.887 1.00 13.76 195 PHE A CA 1
ATOM 1340 C C . PHE A 1 200 ? 38.045 -2.481 -15.127 1.00 13.71 195 PHE A C 1
ATOM 1341 O O . PHE A 1 200 ? 37.829 -3.354 -15.948 1.00 13.75 195 PHE A O 1
ATOM 1349 N N . PHE A 1 201 ? 39.041 -1.613 -15.254 1.00 13.60 196 PHE A N 1
ATOM 1350 C CA . PHE A 1 201 ? 40.041 -1.731 -16.321 1.00 13.23 196 PHE A CA 1
ATOM 1351 C C . PHE A 1 201 ? 40.995 -2.917 -16.139 1.00 13.23 196 PHE A C 1
ATOM 1352 O O . PHE A 1 201 ? 41.247 -3.672 -17.094 1.00 14.03 196 PHE A O 1
ATOM 1360 N N . THR A 1 202 ? 41.537 -3.098 -14.943 1.00 12.78 197 THR A N 1
ATOM 1361 C CA . THR A 1 202 ? 42.374 -4.247 -14.680 1.00 12.74 197 THR A CA 1
ATOM 1362 C C . THR A 1 202 ? 41.600 -5.474 -15.192 1.00 13.54 197 THR A C 1
ATOM 1363 O O . THR A 1 202 ? 42.133 -6.339 -15.890 1.00 14.03 197 THR A O 1
ATOM 1367 N N . TYR A 1 203 ? 40.312 -5.537 -14.860 1.00 13.93 198 TYR A N 1
ATOM 1368 C CA . TYR A 1 203 ? 39.510 -6.696 -15.205 1.00 14.71 198 TYR A CA 1
ATOM 1369 C C . TYR A 1 203 ? 39.392 -6.941 -16.711 1.00 15.03 198 TYR A C 1
ATOM 1370 O O . TYR A 1 203 ? 39.549 -8.062 -17.167 1.00 14.54 198 TYR A O 1
ATOM 1379 N N . LEU A 1 204 ? 39.105 -5.870 -17.448 1.00 15.68 199 LEU A N 1
ATOM 1380 C CA . LEU A 1 204 ? 38.904 -5.921 -18.892 1.00 15.84 199 LEU A CA 1
ATOM 1381 C C . LEU A 1 204 ? 40.182 -6.223 -19.611 1.00 16.68 199 LEU A C 1
ATOM 1382 O O . LEU A 1 204 ? 40.159 -6.934 -20.610 1.00 17.67 199 LEU A O 1
ATOM 1387 N N . GLU A 1 205 ? 41.288 -5.700 -19.112 1.00 18.63 200 GLU A N 1
ATOM 1388 C CA . GLU A 1 205 ? 42.566 -5.887 -19.799 1.00 22.28 200 GLU A CA 1
ATOM 1389 C C . GLU A 1 205 ? 42.892 -7.373 -19.738 1.00 21.95 200 GLU A C 1
ATOM 1390 O O . GLU A 1 205 ? 43.367 -7.998 -20.686 1.00 20.58 200 GLU A O 1
ATOM 1396 N N . SER A 1 206 ? 42.498 -7.917 -18.613 1.00 22.04 201 SER A N 1
ATOM 1397 C CA . SER A 1 206 ? 42.881 -9.209 -18.191 1.00 22.15 201 SER A CA 1
ATOM 1398 C C . SER A 1 206 ? 41.953 -10.256 -18.792 1.00 22.58 201 SER A C 1
ATOM 1399 O O . SER A 1 206 ? 42.424 -11.284 -19.293 1.00 22.16 201 SER A O 1
ATOM 1402 N N . ASN A 1 207 ? 40.643 -9.991 -18.782 1.00 20.57 202 ASN A N 1
ATOM 1403 C CA . ASN A 1 207 ? 39.657 -11.038 -19.127 1.00 20.93 202 ASN A CA 1
ATOM 1404 C C . ASN A 1 207 ? 38.835 -10.812 -20.399 1.00 19.20 202 ASN A C 1
ATOM 1405 O O . ASN A 1 207 ? 38.039 -11.670 -20.768 1.00 17.37 202 ASN A O 1
ATOM 1410 N N . GLN A 1 208 ? 38.974 -9.637 -21.005 1.00 18.49 203 GLN A N 1
ATOM 1411 C CA . GLN A 1 208 ? 38.232 -9.287 -22.220 1.00 18.62 203 GLN A CA 1
ATOM 1412 C C . GLN A 1 208 ? 39.122 -8.631 -23.301 1.00 19.26 203 GLN A C 1
ATOM 1413 O O . GLN A 1 208 ? 38.595 -8.008 -24.221 1.00 20.71 203 GLN A O 1
ATOM 1419 N N . GLY A 1 209 ? 40.444 -8.708 -23.169 1.00 19.35 204 GLY A N 1
ATOM 1420 C CA . GLY A 1 209 ? 41.345 -8.269 -24.225 1.00 20.19 204 GLY A CA 1
ATOM 1421 C C . GLY A 1 209 ? 41.490 -6.766 -24.393 1.00 21.64 204 GLY A C 1
ATOM 1422 O O . GLY A 1 209 ? 42.004 -6.297 -25.409 1.00 20.51 204 GLY A O 1
ATOM 1423 N N . LEU A 1 210 ? 41.053 -5.982 -23.413 1.00 22.41 205 LEU A N 1
ATOM 1424 C CA . LEU A 1 210 ? 41.119 -4.544 -23.610 1.00 24.20 205 LEU A CA 1
ATOM 1425 C C . LEU A 1 210 ? 42.580 -4.103 -23.610 1.00 23.84 205 LEU A C 1
ATOM 1426 O O . LEU A 1 210 ? 43.363 -4.559 -22.789 1.00 26.74 205 LEU A O 1
ATOM 1431 N N . SER A 1 211 ? 42.952 -3.228 -24.519 1.00 22.64 206 SER A N 1
ATOM 1432 C CA . SER A 1 211 ? 44.342 -2.805 -24.581 1.00 24.56 206 SER A CA 1
ATOM 1433 C C . SER A 1 211 ? 44.647 -1.755 -23.477 1.00 25.02 206 SER A C 1
ATOM 1434 O O . SER A 1 211 ? 43.852 -0.838 -23.246 1.00 26.84 206 SER A O 1
ATOM 1437 N N . SER A 1 212 ? 45.777 -1.874 -22.798 1.00 23.83 207 SER A N 1
ATOM 1438 C CA . SER A 1 212 ? 46.157 -0.841 -21.842 1.00 25.55 207 SER A CA 1
ATOM 1439 C C . SER A 1 212 ? 46.881 0.341 -22.496 1.00 26.66 207 SER A C 1
ATOM 1440 O O . SER A 1 212 ? 47.136 1.348 -21.828 1.00 24.85 207 SER A O 1
ATOM 1443 N N . ASP A 1 213 ? 47.166 0.257 -23.794 1.00 27.30 208 ASP A N 1
ATOM 1444 C CA . ASP A 1 213 ? 47.770 1.389 -24.483 1.00 30.99 208 ASP A CA 1
ATOM 1445 C C . ASP A 1 213 ? 46.734 2.511 -24.749 1.00 27.94 208 ASP A C 1
ATOM 1446 O O . ASP A 1 213 ? 47.089 3.616 -25.168 1.00 29.67 208 ASP A O 1
ATOM 1451 N N . LEU A 1 214 ? 45.464 2.235 -24.504 1.00 24.98 209 LEU A N 1
ATOM 1452 C CA . LEU A 1 214 ? 44.428 3.231 -24.716 1.00 25.04 209 LEU A CA 1
ATOM 1453 C C . LEU A 1 214 ? 44.514 4.309 -23.655 1.00 22.53 209 LEU A C 1
ATOM 1454 O O . LEU A 1 214 ? 45.068 4.065 -22.583 1.00 20.59 209 LEU A O 1
ATOM 1459 N N . TYR A 1 215 ? 43.968 5.481 -23.980 1.00 21.64 210 TYR A N 1
ATOM 1460 C CA . TYR A 1 215 ? 43.859 6.647 -23.076 1.00 22.17 210 TYR A CA 1
ATOM 1461 C C . TYR A 1 215 ? 42.514 6.729 -22.376 1.00 20.74 210 TYR A C 1
ATOM 1462 O O . TYR A 1 215 ? 41.502 6.704 -23.029 1.00 20.22 210 TYR A O 1
ATOM 1471 N N . LEU A 1 216 ? 42.503 6.887 -21.053 1.00 20.23 211 LEU A N 1
ATOM 1472 C CA . LEU A 1 216 ? 41.284 7.309 -20.317 1.00 19.06 211 LEU A CA 1
ATOM 1473 C C . LEU A 1 216 ? 41.057 8.770 -20.597 1.00 17.68 211 LEU A C 1
ATOM 1474 O O . LEU A 1 216 ? 41.915 9.534 -20.262 1.00 18.27 211 LEU A O 1
ATOM 1479 N N . VAL A 1 217 ? 39.952 9.167 -21.228 1.00 17.99 212 VAL A N 1
ATOM 1480 C CA . VAL A 1 217 ? 39.725 10.600 -21.568 1.00 19.76 212 VAL A CA 1
ATOM 1481 C C . VAL A 1 217 ? 38.509 11.347 -20.972 1.00 20.48 212 VAL A C 1
ATOM 1482 O O . VAL A 1 217 ? 38.420 12.580 -21.118 1.00 19.23 212 VAL A O 1
ATOM 1486 N N . ASP A 1 218 ? 37.581 10.618 -20.348 1.00 21.61 213 ASP A N 1
ATOM 1487 C CA . ASP A 1 218 ? 36.409 11.222 -19.695 1.00 23.43 213 ASP A CA 1
ATOM 1488 C C . ASP A 1 218 ? 36.004 10.291 -18.525 1.00 21.51 213 ASP A C 1
ATOM 1489 O O . ASP A 1 218 ? 35.966 9.085 -18.704 1.00 20.03 213 ASP A O 1
ATOM 1494 N N . VAL A 1 219 ? 35.753 10.861 -17.335 1.00 19.32 214 VAL A N 1
ATOM 1495 C CA . VAL A 1 219 ? 35.162 10.146 -16.207 1.00 17.58 214 VAL A CA 1
ATOM 1496 C C . VAL A 1 219 ? 33.981 10.937 -15.626 1.00 17.14 214 VAL A C 1
ATOM 1497 O O . VAL A 1 219 ? 34.152 11.945 -14.942 1.00 16.11 214 VAL A O 1
ATOM 1501 N N . GLN A 1 220 ? 32.785 10.425 -15.881 1.00 16.69 215 GLN A N 1
ATOM 1502 C CA . GLN A 1 220 ? 31.543 11.132 -15.625 1.00 16.28 215 GLN A CA 1
ATOM 1503 C C . GLN A 1 220 ? 30.634 10.282 -14.735 1.00 14.85 215 GLN A C 1
ATOM 1504 O O . GLN A 1 220 ? 30.560 9.086 -14.931 1.00 14.70 215 GLN A O 1
ATOM 1510 N N . ALA A 1 221 ? 29.962 10.885 -13.765 1.00 12.86 216 ALA A N 1
ATOM 1511 C CA . ALA A 1 221 ? 29.019 10.140 -12.913 1.00 12.36 216 ALA A CA 1
ATOM 1512 C C . ALA A 1 221 ? 27.667 10.908 -12.783 1.00 11.26 216 ALA A C 1
ATOM 1513 O O . ALA A 1 221 ? 27.658 12.104 -12.465 1.00 10.16 216 ALA A O 1
ATOM 1515 N N . GLY A 1 222 ? 26.559 10.211 -13.094 1.00 10.24 217 GLY A N 1
ATOM 1516 C CA . GLY A 1 222 ? 25.233 10.784 -13.042 1.00 9.62 217 GLY A CA 1
ATOM 1517 C C . GLY A 1 222 ? 24.110 9.757 -13.149 1.00 9.58 217 GLY A C 1
ATOM 1518 O O . GLY A 1 222 ? 24.256 8.590 -12.748 1.00 8.82 217 GLY A O 1
ATOM 1519 N N . THR A 1 223 ? 22.980 10.191 -13.701 1.00 9.61 218 THR A N 1
ATOM 1520 C CA . THR A 1 223 ? 21.852 9.306 -13.861 1.00 10.30 218 THR A CA 1
ATOM 1521 C C . THR A 1 223 ? 21.263 9.425 -15.274 1.00 10.92 218 THR A C 1
ATOM 1522 O O . THR A 1 223 ? 21.242 10.523 -15.832 1.00 10.47 218 THR A O 1
ATOM 1526 N N . GLU A 1 224 ? 20.791 8.295 -15.829 1.00 11.78 219 GLU A N 1
ATOM 1527 C CA . GLU A 1 224 ? 20.098 8.265 -17.148 1.00 12.96 219 GLU A CA 1
ATOM 1528 C C . GLU A 1 224 ? 18.660 7.847 -16.942 1.00 12.63 219 GLU A C 1
ATOM 1529 O O . GLU A 1 224 ? 18.381 6.674 -16.689 1.00 13.18 219 GLU A O 1
ATOM 1535 N N . PRO A 1 225 ? 17.742 8.791 -17.039 1.00 12.34 220 PRO A N 1
ATOM 1536 C CA . PRO A 1 225 ? 16.341 8.456 -16.888 1.00 12.58 220 PRO A CA 1
ATOM 1537 C C . PRO A 1 225 ? 15.623 8.059 -18.192 1.00 12.88 220 PRO A C 1
ATOM 1538 O O . PRO A 1 225 ? 15.913 8.614 -19.260 1.00 13.17 220 PRO A O 1
ATOM 1542 N N . PHE A 1 226 ? 14.677 7.123 -18.083 1.00 12.96 221 PHE A N 1
ATOM 1543 C CA . PHE A 1 226 ? 13.820 6.735 -19.201 1.00 13.68 221 PHE A CA 1
ATOM 1544 C C . PHE A 1 226 ? 12.399 7.322 -19.023 1.00 14.04 221 PHE A C 1
ATOM 1545 O O . PHE A 1 226 ? 11.857 7.919 -19.931 1.00 13.81 221 PHE A O 1
ATOM 1553 N N . SER A 1 227 ? 11.832 7.197 -17.825 1.00 14.75 222 SER A N 1
ATOM 1554 C CA . SER A 1 227 ? 10.539 7.779 -17.496 1.00 14.88 222 SER A CA 1
ATOM 1555 C C . SER A 1 227 ? 10.245 7.750 -16.002 1.00 14.83 222 SER A C 1
ATOM 1556 O O . SER A 1 227 ? 10.903 7.052 -15.233 1.00 14.19 222 SER A O 1
ATOM 1559 N N . GLY A 1 228 ? 9.231 8.530 -15.632 1.00 15.48 223 GLY A N 1
ATOM 1560 C CA . GLY A 1 228 ? 8.819 8.764 -14.254 1.00 16.64 223 GLY A CA 1
ATOM 1561 C C . GLY A 1 228 ? 8.327 10.194 -14.035 1.00 17.59 223 GLY A C 1
ATOM 1562 O O . GLY A 1 228 ? 8.374 11.026 -14.939 1.00 19.51 223 GLY A O 1
ATOM 1563 N N . SER A 1 229 ? 7.825 10.473 -12.834 1.00 19.13 224 SER A N 1
ATOM 1564 C CA . SER A 1 229 ? 7.382 11.846 -12.442 1.00 20.13 224 SER A CA 1
ATOM 1565 C C . SER A 1 229 ? 7.873 12.176 -11.054 1.00 19.83 224 SER A C 1
ATOM 1566 O O . SER A 1 229 ? 7.983 11.273 -10.216 1.00 19.85 224 SER A O 1
ATOM 1569 N N . ASN A 1 230 ? 8.150 13.467 -10.843 1.00 20.47 225 ASN A N 1
ATOM 1570 C CA . ASN A 1 230 ? 8.669 14.016 -9.581 1.00 21.72 225 ASN A CA 1
ATOM 1571 C C . ASN A 1 230 ? 9.867 13.276 -9.045 1.00 20.69 225 ASN A C 1
ATOM 1572 O O . ASN A 1 230 ? 9.952 13.012 -7.838 1.00 21.60 225 ASN A O 1
ATOM 1577 N N . ALA A 1 231 ? 10.782 12.923 -9.951 1.00 17.79 226 ALA A N 1
ATOM 1578 C CA . ALA A 1 231 ? 11.991 12.264 -9.546 1.00 15.84 226 ALA A CA 1
ATOM 1579 C C . ALA A 1 231 ? 12.925 13.310 -9.044 1.00 14.81 226 ALA A C 1
ATOM 1580 O O . ALA A 1 231 ? 12.927 14.457 -9.504 1.00 13.79 226 ALA A O 1
ATOM 1582 N N . VAL A 1 232 ? 13.696 12.898 -8.053 1.00 14.25 227 VAL A N 1
ATOM 1583 C CA . VAL A 1 232 ? 14.719 13.722 -7.455 1.00 13.74 227 VAL A CA 1
ATOM 1584 C C . VAL A 1 232 ? 15.860 12.769 -7.227 1.00 13.49 227 VAL A C 1
ATOM 1585 O O . VAL A 1 232 ? 15.703 11.755 -6.553 1.00 14.39 227 VAL A O 1
ATOM 1589 N N . PHE A 1 233 ? 16.972 13.058 -7.881 1.00 13.10 228 PHE A N 1
ATOM 1590 C CA . PHE A 1 233 ? 18.209 12.331 -7.714 1.00 12.16 228 PHE A CA 1
ATOM 1591 C C . PHE A 1 233 ? 19.160 13.275 -6.961 1.00 11.76 228 PHE A C 1
ATOM 1592 O O . PHE A 1 233 ? 19.481 14.351 -7.434 1.00 11.28 228 PHE A O 1
ATOM 1600 N N . THR A 1 234 ? 19.570 12.831 -5.783 1.00 11.68 229 THR A N 1
ATOM 1601 C CA . THR A 1 234 ? 20.270 13.596 -4.789 1.00 11.82 229 THR A CA 1
ATOM 1602 C C . THR A 1 234 ? 21.609 12.916 -4.649 1.00 11.84 229 THR A C 1
ATOM 1603 O O . THR A 1 234 ? 21.697 11.763 -4.228 1.00 11.07 229 THR A O 1
ATOM 1607 N N . VAL A 1 235 ? 22.648 13.643 -5.015 1.00 12.35 230 VAL A N 1
ATOM 1608 C CA . VAL A 1 235 ? 24.028 13.216 -4.804 1.00 13.07 230 VAL A CA 1
ATOM 1609 C C . VAL A 1 235 ? 24.569 13.975 -3.605 1.00 13.67 230 VAL A C 1
ATOM 1610 O O . VAL A 1 235 ? 24.862 15.138 -3.712 1.00 14.28 230 VAL A O 1
ATOM 1614 N N . SER A 1 236 ? 24.690 13.333 -2.457 1.00 14.87 231 SER A N 1
ATOM 1615 C CA . SER A 1 236 ? 25.002 14.090 -1.262 1.00 15.86 231 SER A CA 1
ATOM 1616 C C . SER A 1 236 ? 26.525 14.183 -1.070 1.00 16.94 231 SER A C 1
ATOM 1617 O O . SER A 1 236 ? 27.013 15.033 -0.328 1.00 18.49 231 SER A O 1
ATOM 1620 N N . ASP A 1 237 ? 27.265 13.332 -1.777 1.00 17.18 232 ASP A N 1
ATOM 1621 C CA . ASP A 1 237 ? 28.668 13.547 -2.038 1.00 17.72 232 ASP A CA 1
ATOM 1622 C C . ASP A 1 237 ? 29.211 12.633 -3.153 1.00 15.17 232 ASP A C 1
ATOM 1623 O O . ASP A 1 237 ? 28.825 11.473 -3.287 1.00 14.77 232 ASP A O 1
ATOM 1628 N N . TYR A 1 238 ? 30.069 13.207 -3.972 1.00 13.28 233 TYR A N 1
ATOM 1629 C CA . TYR A 1 238 ? 30.684 12.523 -5.077 1.00 12.57 233 TYR A CA 1
ATOM 1630 C C . TYR A 1 238 ? 32.100 13.072 -5.199 1.00 12.59 233 TYR A C 1
ATOM 1631 O O . TYR A 1 238 ? 32.305 14.286 -5.136 1.00 12.87 233 TYR A O 1
ATOM 1640 N N . SER A 1 239 ? 33.075 12.180 -5.330 1.00 12.33 234 SER A N 1
ATOM 1641 C CA . SER A 1 239 ? 34.426 12.575 -5.698 1.00 12.03 234 SER A CA 1
ATOM 1642 C C . SER A 1 239 ? 35.039 11.505 -6.553 1.00 12.27 234 SER A C 1
ATOM 1643 O O . SER A 1 239 ? 34.621 10.348 -6.510 1.00 11.07 234 SER A O 1
ATOM 1646 N N . VAL A 1 240 ? 35.999 11.954 -7.366 1.00 13.28 235 VAL A N 1
ATOM 1647 C CA . VAL A 1 240 ? 36.868 11.082 -8.130 1.00 14.63 235 VAL A CA 1
ATOM 1648 C C . VAL A 1 240 ? 38.153 11.813 -8.434 1.00 15.45 235 VAL A C 1
ATOM 1649 O O . VAL A 1 240 ? 38.163 13.020 -8.622 1.00 15.30 235 VAL A O 1
ATOM 1653 N N . SER A 1 241 ? 39.243 11.072 -8.459 1.00 17.66 236 SER A N 1
ATOM 1654 C CA . SER A 1 241 ? 40.489 11.608 -8.951 1.00 20.40 236 SER A CA 1
ATOM 1655 C C . SER A 1 241 ? 41.253 10.558 -9.795 1.00 21.26 236 SER A C 1
ATOM 1656 O O . SER A 1 241 ? 41.217 9.368 -9.533 1.00 21.29 236 SER A O 1
ATOM 1659 N N . VAL A 1 242 ? 41.910 11.027 -10.837 1.00 24.54 237 VAL A N 1
ATOM 1660 C CA . VAL A 1 242 ? 42.770 10.179 -11.623 1.00 28.38 237 VAL A CA 1
ATOM 1661 C C . VAL A 1 242 ? 44.208 10.380 -11.146 1.00 30.77 237 VAL A C 1
ATOM 1662 O O . VAL A 1 242 ? 44.780 11.437 -11.312 1.00 30.83 237 VAL A O 1
ATOM 1666 N N . ALA A 1 243 ? 44.769 9.372 -10.510 1.00 36.09 238 ALA A N 1
ATOM 1667 C CA . ALA A 1 243 ? 46.180 9.393 -10.155 1.00 43.66 238 ALA A CA 1
ATOM 1668 C C . ALA A 1 243 ? 46.953 8.430 -11.103 1.00 50.48 238 ALA A C 1
ATOM 1669 O O . ALA A 1 243 ? 46.339 7.620 -11.822 1.00 53.86 238 ALA A O 1
ATOM 1672 N N . THR B 1 25 ? 50.239 6.156 -49.960 1.00 32.90 20 THR B N 1
ATOM 1673 C CA . THR B 1 25 ? 50.282 5.591 -48.560 1.00 34.85 20 THR B CA 1
ATOM 1674 C C . THR B 1 25 ? 48.976 4.831 -48.266 1.00 35.34 20 THR B C 1
ATOM 1675 O O . THR B 1 25 ? 47.911 5.453 -48.166 1.00 33.56 20 THR B O 1
ATOM 1679 N N . GLN B 1 26 ? 49.062 3.495 -48.174 1.00 33.83 21 GLN B N 1
ATOM 1680 C CA . GLN B 1 26 ? 47.915 2.648 -47.790 1.00 33.12 21 GLN B CA 1
ATOM 1681 C C . GLN B 1 26 ? 48.037 2.133 -46.338 1.00 27.78 21 GLN B C 1
ATOM 1682 O O . GLN B 1 26 ? 49.131 1.985 -45.834 1.00 26.98 21 GLN B O 1
ATOM 1688 N N . PHE B 1 27 ? 46.909 1.904 -45.671 1.00 24.01 22 PHE B N 1
ATOM 1689 C CA . PHE B 1 27 ? 46.882 1.300 -44.336 1.00 22.62 22 PHE B CA 1
ATOM 1690 C C . PHE B 1 27 ? 45.608 0.469 -44.122 1.00 22.15 22 PHE B C 1
ATOM 1691 O O . PHE B 1 27 ? 44.565 0.811 -44.602 1.00 21.28 22 PHE B O 1
ATOM 1699 N N . CYS B 1 28 ? 45.741 -0.621 -43.382 1.00 23.36 23 CYS B N 1
ATOM 1700 C CA . CYS B 1 28 ? 44.707 -1.614 -43.173 1.00 25.20 23 CYS B CA 1
ATOM 1701 C C . CYS B 1 28 ? 44.355 -1.772 -41.693 1.00 22.44 23 CYS B C 1
ATOM 1702 O O . CYS B 1 28 ? 43.370 -2.443 -41.374 1.00 19.57 23 CYS B O 1
ATOM 1705 N N . ASP B 1 29 ? 45.128 -1.160 -40.792 1.00 22.19 24 ASP B N 1
ATOM 1706 C CA . ASP B 1 29 ? 44.887 -1.341 -39.354 1.00 22.75 24 ASP B CA 1
ATOM 1707 C C . ASP B 1 29 ? 43.648 -0.604 -38.894 1.00 19.15 24 ASP B C 1
ATOM 1708 O O . ASP B 1 29 ? 43.156 0.273 -39.578 1.00 17.77 24 ASP B O 1
ATOM 1713 N N . GLN B 1 30 ? 43.115 -1.020 -37.757 1.00 17.27 25 GLN B N 1
ATOM 1714 C CA . GLN B 1 30 ? 41.798 -0.598 -37.313 1.00 15.88 25 GLN B CA 1
ATOM 1715 C C . GLN B 1 30 ? 41.686 0.915 -37.231 1.00 14.77 25 GLN B C 1
ATOM 1716 O O . GLN B 1 30 ? 40.684 1.489 -37.680 1.00 13.51 25 GLN B O 1
ATOM 1722 N N . TRP B 1 31 ? 42.724 1.551 -36.676 1.00 14.88 26 TRP B N 1
ATOM 1723 C CA . TRP B 1 31 ? 42.776 3.021 -36.463 1.00 15.46 26 TRP B CA 1
ATOM 1724 C C . TRP B 1 31 ? 43.847 3.717 -37.283 1.00 15.64 26 TRP B C 1
ATOM 1725 O O . TRP B 1 31 ? 44.306 4.793 -36.901 1.00 15.54 26 TRP B O 1
ATOM 1736 N N . GLY B 1 32 ? 44.287 3.131 -38.392 1.00 15.72 27 GLY B N 1
ATOM 1737 C CA . GLY B 1 32 ? 45.269 3.820 -39.228 1.00 16.36 27 GLY B CA 1
ATOM 1738 C C . GLY B 1 32 ? 44.695 5.136 -39.749 1.00 17.44 27 GLY B C 1
ATOM 1739 O O . GLY B 1 32 ? 43.491 5.252 -40.016 1.00 18.30 27 GLY B O 1
ATOM 1740 N N . SER B 1 33 ? 45.572 6.110 -39.927 1.00 19.78 28 SER B N 1
ATOM 1741 C CA . SER B 1 33 ? 45.231 7.410 -40.501 1.00 20.73 28 SER B CA 1
ATOM 1742 C C . SER B 1 33 ? 46.462 8.041 -41.152 1.00 21.50 28 SER B C 1
ATOM 1743 O O . SER B 1 33 ? 47.575 7.636 -40.856 1.00 21.37 28 SER B O 1
ATOM 1746 N N . VAL B 1 34 ? 46.275 9.005 -42.060 1.00 21.60 29 VAL B N 1
ATOM 1747 C CA . VAL B 1 34 ? 47.378 9.878 -42.467 1.00 21.16 29 VAL B CA 1
ATOM 1748 C C . VAL B 1 34 ? 46.865 11.297 -42.618 1.00 20.21 29 VAL B C 1
ATOM 1749 O O . VAL B 1 34 ? 45.717 11.492 -42.987 1.00 19.74 29 VAL B O 1
ATOM 1753 N N . THR B 1 35 ? 47.722 12.270 -42.321 1.00 18.60 30 THR B N 1
ATOM 1754 C CA . THR B 1 35 ? 47.398 13.666 -42.454 1.00 19.53 30 THR B CA 1
ATOM 1755 C C . THR B 1 35 ? 47.905 14.187 -43.778 1.00 20.09 30 THR B C 1
ATOM 1756 O O . THR B 1 35 ? 49.026 13.889 -44.145 1.00 19.22 30 THR B O 1
ATOM 1760 N N . GLU B 1 36 ? 47.076 14.995 -44.448 1.00 21.07 31 GLU B N 1
ATOM 1761 C CA . GLU B 1 36 ? 47.405 15.643 -45.724 1.00 22.32 31 GLU B CA 1
ATOM 1762 C C . GLU B 1 36 ? 46.665 16.967 -45.857 1.00 20.57 31 GLU B C 1
ATOM 1763 O O . GLU B 1 36 ? 45.411 17.011 -45.888 1.00 19.89 31 GLU B O 1
ATOM 1769 N N . GLY B 1 37 ? 47.436 18.037 -45.991 1.00 18.51 32 GLY B N 1
ATOM 1770 C CA . GLY B 1 37 ? 46.857 19.357 -46.134 1.00 17.49 32 GLY B CA 1
ATOM 1771 C C . GLY B 1 37 ? 45.939 19.593 -44.970 1.00 16.81 32 GLY B C 1
ATOM 1772 O O . GLY B 1 37 ? 46.319 19.363 -43.836 1.00 17.57 32 GLY B O 1
ATOM 1773 N N . ASN B 1 38 ? 44.718 20.020 -45.260 1.00 16.25 33 ASN B N 1
ATOM 1774 C CA . ASN B 1 38 ? 43.698 20.228 -44.224 1.00 16.11 33 ASN B CA 1
ATOM 1775 C C . ASN B 1 38 ? 42.824 18.995 -43.934 1.00 14.23 33 ASN B C 1
ATOM 1776 O O . ASN B 1 38 ? 41.792 19.114 -43.264 1.00 12.80 33 ASN B O 1
ATOM 1781 N N . TYR B 1 39 ? 43.249 17.825 -44.401 1.00 13.74 34 TYR B N 1
ATOM 1782 C CA . TYR B 1 39 ? 42.478 16.587 -44.152 1.00 13.33 34 TYR B CA 1
ATOM 1783 C C . TYR B 1 39 ? 43.217 15.548 -43.347 1.00 13.00 34 TYR B C 1
ATOM 1784 O O . TYR B 1 39 ? 44.441 15.432 -43.398 1.00 13.36 34 TYR B O 1
ATOM 1793 N N . ILE B 1 40 ? 42.451 14.764 -42.614 1.00 13.28 35 I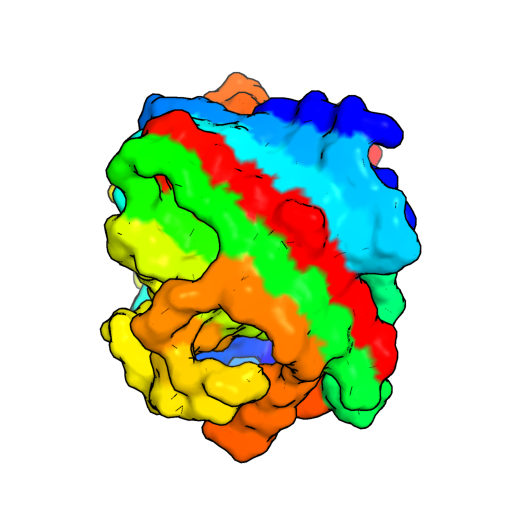LE B N 1
ATOM 1794 C CA . ILE B 1 40 ? 42.942 13.492 -42.090 1.00 13.80 35 ILE B CA 1
ATOM 1795 C C . ILE B 1 40 ? 42.032 12.422 -42.704 1.00 13.80 35 ILE B C 1
ATOM 1796 O O . ILE B 1 40 ? 40.791 12.571 -42.748 1.00 13.01 35 ILE B O 1
ATOM 1801 N N . LEU B 1 41 ? 42.662 11.358 -43.201 1.00 13.35 36 LEU B N 1
ATOM 1802 C CA . LEU B 1 41 ? 41.973 10.257 -43.817 1.00 13.39 36 LEU B CA 1
ATOM 1803 C C . LEU B 1 41 ? 42.131 9.110 -42.865 1.00 13.09 36 LEU B C 1
ATOM 1804 O O . LEU B 1 41 ? 43.227 8.680 -42.605 1.00 13.26 36 LEU B O 1
ATOM 1809 N N . TYR B 1 42 ? 41.039 8.615 -42.326 1.00 13.83 37 TYR B N 1
ATOM 1810 C CA . TYR B 1 42 ? 41.046 7.502 -41.361 1.00 13.75 37 TYR B CA 1
ATOM 1811 C C . TYR B 1 42 ? 40.506 6.289 -42.001 1.00 13.00 37 TYR B C 1
ATOM 1812 O O . TYR B 1 42 ? 39.620 6.413 -42.840 1.00 13.22 37 TYR B O 1
ATOM 1821 N N . ASN B 1 43 ? 40.981 5.127 -41.569 1.00 13.23 38 ASN B N 1
ATOM 1822 C CA . ASN B 1 43 ? 40.400 3.815 -41.926 1.00 13.45 38 ASN B CA 1
ATOM 1823 C C . ASN B 1 43 ? 39.238 3.497 -40.974 1.00 13.65 38 ASN B C 1
ATOM 1824 O O . ASN B 1 43 ? 38.171 3.083 -41.398 1.00 14.53 38 ASN B O 1
ATOM 1829 N N . ASN B 1 44 ? 39.454 3.692 -39.673 1.00 14.00 39 ASN B N 1
ATOM 1830 C CA . ASN B 1 44 ? 38.373 3.779 -38.716 1.00 13.59 39 ASN B CA 1
ATOM 1831 C C . ASN B 1 44 ? 37.443 2.540 -38.730 1.00 14.18 39 ASN B C 1
ATOM 1832 O O . ASN B 1 44 ? 36.217 2.666 -38.891 1.00 14.77 39 ASN B O 1
ATOM 1837 N N . LEU B 1 45 ? 38.016 1.355 -38.539 1.00 13.99 40 LEU B N 1
ATOM 1838 C CA . LEU B 1 45 ? 37.208 0.143 -38.515 1.00 13.97 40 LEU B CA 1
ATOM 1839 C C . LEU B 1 45 ? 36.560 -0.049 -37.142 1.00 13.51 40 LEU B C 1
ATOM 1840 O O . LEU B 1 45 ? 36.844 -1.001 -36.436 1.00 13.04 40 LEU B O 1
ATOM 1845 N N . TRP B 1 46 ? 35.641 0.834 -36.797 1.00 13.61 41 TRP B N 1
ATOM 1846 C CA . TRP B 1 46 ? 35.127 0.859 -35.421 1.00 14.15 41 TRP B CA 1
ATOM 1847 C C . TRP B 1 46 ? 34.141 -0.295 -35.115 1.00 14.43 41 TRP B C 1
ATOM 1848 O O . TRP B 1 46 ? 34.027 -0.741 -33.975 1.00 13.39 41 TRP B O 1
ATOM 1859 N N . GLY B 1 47 ? 33.498 -0.819 -36.155 1.00 15.04 42 GLY B N 1
ATOM 1860 C CA . GLY B 1 47 ? 32.518 -1.902 -35.999 1.00 15.67 42 GLY B CA 1
ATOM 1861 C C . GLY B 1 47 ? 32.976 -3.287 -36.424 1.00 16.17 42 GLY B C 1
ATOM 1862 O O . GLY B 1 47 ? 32.148 -4.163 -36.624 1.00 16.94 42 GLY B O 1
ATOM 1863 N N . GLN B 1 48 ? 34.279 -3.441 -36.607 1.00 16.61 43 GLN B N 1
ATOM 1864 C CA . GLN B 1 48 ? 34.953 -4.700 -36.914 1.00 18.85 43 GLN B CA 1
ATOM 1865 C C . GLN B 1 48 ? 34.461 -5.858 -36.016 1.00 18.24 43 GLN B C 1
ATOM 1866 O O . GLN B 1 48 ? 34.203 -6.972 -36.458 1.00 16.57 43 GLN B O 1
ATOM 1872 N N . ALA B 1 49 ? 34.317 -5.561 -34.734 1.00 17.71 44 ALA B N 1
ATOM 1873 C CA . ALA B 1 49 ? 33.852 -6.561 -33.789 1.00 17.37 44 ALA B CA 1
ATOM 1874 C C . ALA B 1 49 ? 32.415 -7.052 -34.103 1.00 16.73 44 ALA B C 1
ATOM 1875 O O . ALA B 1 49 ? 32.065 -8.160 -33.735 1.00 18.63 44 ALA B O 1
ATOM 1877 N N . GLN B 1 50 ? 31.598 -6.278 -34.805 1.00 15.17 45 GLN B N 1
ATOM 1878 C CA . GLN B 1 50 ? 30.281 -6.792 -35.237 1.00 14.68 45 GLN B CA 1
ATOM 1879 C C . GLN B 1 50 ? 30.340 -7.719 -36.437 1.00 15.61 45 GLN B C 1
ATOM 1880 O O . GLN B 1 50 ? 29.373 -8.374 -36.785 1.00 14.71 45 GLN B O 1
ATOM 1886 N N . ALA B 1 51 ? 31.483 -7.770 -37.088 1.00 17.89 46 ALA B N 1
ATOM 1887 C CA . ALA B 1 51 ? 31.611 -8.584 -38.257 1.00 19.90 46 ALA B CA 1
ATOM 1888 C C . ALA B 1 51 ? 32.032 -9.959 -37.787 1.00 22.02 46 ALA B C 1
ATOM 1889 O O . ALA B 1 51 ? 32.687 -10.121 -36.732 1.00 22.65 46 ALA B O 1
ATOM 1891 N N . THR B 1 52 ? 31.654 -10.926 -38.616 1.00 22.31 47 THR B N 1
ATOM 1892 C CA . THR B 1 52 ? 32.002 -12.336 -38.503 1.00 20.86 47 THR B CA 1
ATOM 1893 C C . THR B 1 52 ? 33.312 -12.611 -39.223 1.00 19.51 47 THR B C 1
ATOM 1894 O O . THR B 1 52 ? 34.016 -13.506 -38.857 1.00 18.45 47 THR B O 1
ATOM 1898 N N . SER B 1 53 ? 33.609 -11.846 -40.281 1.00 19.59 48 SER B N 1
ATOM 1899 C CA . SER B 1 53 ? 34.918 -11.864 -40.958 1.00 18.12 48 SER B CA 1
ATOM 1900 C C . SER B 1 53 ? 35.080 -10.594 -41.753 1.00 17.49 48 SER B C 1
ATOM 1901 O O . SER B 1 53 ? 34.110 -9.852 -41.974 1.00 16.12 48 SER B O 1
ATOM 1904 N N . GLY B 1 54 ? 36.310 -10.347 -42.209 1.00 17.33 49 GLY B N 1
ATOM 1905 C CA . GLY B 1 54 ? 36.575 -9.248 -43.157 1.00 16.18 49 GLY B CA 1
ATOM 1906 C C . GLY B 1 54 ? 37.790 -8.364 -42.937 1.00 15.35 49 GLY B C 1
ATOM 1907 O O . GLY B 1 54 ? 38.489 -8.506 -41.951 1.00 15.29 49 GLY B O 1
ATOM 1908 N N . SER B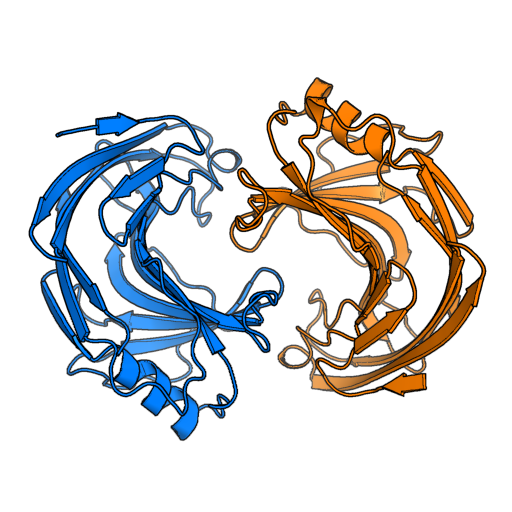 1 55 ? 38.044 -7.441 -43.868 1.00 14.70 50 SER B N 1
ATOM 1909 C CA . SER B 1 55 ? 39.136 -6.493 -43.703 1.00 15.26 50 SER B CA 1
ATOM 1910 C C . SER B 1 55 ? 38.973 -5.249 -44.572 1.00 15.13 50 SER B C 1
ATOM 1911 O O . SER B 1 55 ? 38.144 -5.204 -45.454 1.00 15.83 50 SER B O 1
ATOM 1914 N N . GLN B 1 56 ? 39.774 -4.232 -44.347 1.00 14.76 51 GLN B N 1
ATOM 1915 C CA . GLN B 1 56 ? 39.581 -3.020 -45.098 1.00 15.30 51 GLN B CA 1
ATOM 1916 C C . GLN B 1 56 ? 40.858 -2.277 -45.207 1.00 17.11 51 GLN B C 1
ATOM 1917 O O . GLN B 1 56 ? 41.504 -2.074 -44.203 1.00 17.79 51 GLN B O 1
ATOM 1923 N N . CYS B 1 57 ? 41.245 -1.861 -46.410 1.00 20.25 52 CYS B N 1
ATOM 1924 C CA . CYS B 1 57 ? 42.486 -1.070 -46.579 1.00 22.17 52 CYS B CA 1
ATOM 1925 C C . CYS B 1 57 ? 42.127 0.213 -47.219 1.00 18.46 52 CYS B C 1
ATOM 1926 O O . CYS B 1 57 ? 41.430 0.224 -48.199 1.00 18.22 52 CYS B O 1
ATOM 1929 N N . THR B 1 58 ? 42.691 1.282 -46.717 1.00 15.76 53 THR B N 1
ATOM 1930 C CA . THR B 1 58 ? 42.381 2.594 -47.213 1.00 15.13 53 THR B CA 1
ATOM 1931 C C . THR B 1 58 ? 43.655 3.192 -47.792 1.00 14.88 53 THR B C 1
ATOM 1932 O O . THR B 1 58 ? 44.724 3.019 -47.226 1.00 13.64 53 THR B O 1
ATOM 1936 N N . THR B 1 59 ? 43.550 3.852 -48.947 1.00 15.11 54 THR B N 1
ATOM 1937 C CA . THR B 1 59 ? 44.733 4.408 -49.559 1.00 15.89 54 THR B CA 1
ATOM 1938 C C . THR B 1 59 ? 44.550 5.869 -49.992 1.00 16.18 54 THR B C 1
ATOM 1939 O O . THR B 1 59 ? 43.543 6.278 -50.620 1.00 15.88 54 THR B O 1
ATOM 1943 N N . PHE B 1 60 ? 45.526 6.662 -49.586 1.00 15.74 55 PHE B N 1
ATOM 1944 C CA . PHE B 1 60 ? 45.560 8.031 -49.981 1.00 16.91 55 PHE B CA 1
ATOM 1945 C C . PHE B 1 60 ? 46.226 8.125 -51.353 1.00 17.34 55 PHE B C 1
ATOM 1946 O O . PHE B 1 60 ? 47.337 7.686 -51.475 1.00 16.12 55 PHE B O 1
ATOM 1954 N N . GLU B 1 61 ? 45.586 8.740 -52.357 1.00 18.79 56 GLU B N 1
ATOM 1955 C CA . GLU B 1 61 ? 46.187 8.819 -53.699 1.00 19.91 56 GLU B CA 1
ATOM 1956 C C . GLU B 1 61 ? 46.886 10.141 -53.987 1.00 19.68 56 GLU B C 1
ATOM 1957 O O . GLU B 1 61 ? 48.052 10.166 -54.372 1.00 18.81 56 GLU B O 1
ATOM 1963 N N . SER B 1 62 ? 46.201 11.257 -53.781 1.00 19.03 57 SER B N 1
ATOM 1964 C CA . SER B 1 62 ? 46.846 12.517 -53.999 1.00 18.47 57 SER B CA 1
ATOM 1965 C C . SER B 1 62 ? 46.111 13.620 -53.297 1.00 18.24 57 SER B C 1
ATOM 1966 O O . SER B 1 62 ? 44.963 13.475 -52.926 1.00 17.18 57 SER B O 1
ATOM 1969 N N . LEU B 1 63 ? 46.806 14.733 -53.121 1.00 19.15 58 LEU B N 1
ATOM 1970 C CA . LEU B 1 63 ? 46.190 15.987 -52.691 1.00 19.69 58 LEU B CA 1
ATOM 1971 C C . LEU B 1 63 ? 46.722 17.149 -53.581 1.00 18.67 58 LEU B C 1
ATOM 1972 O O . LEU B 1 63 ? 47.908 17.294 -53.763 1.00 18.04 58 LEU B O 1
ATOM 1977 N N . SER B 1 64 ? 45.830 17.950 -54.146 1.00 17.58 59 SER B N 1
ATOM 1978 C CA . SER B 1 64 ? 46.253 19.080 -54.968 1.00 17.81 59 SER B CA 1
ATOM 1979 C C . SER B 1 64 ? 45.384 20.255 -54.540 1.00 17.20 59 SER B C 1
ATOM 1980 O O . SER B 1 64 ? 44.153 20.200 -54.614 1.00 16.67 59 SER B O 1
ATOM 1983 N N . GLY B 1 65 ? 46.022 21.304 -54.046 1.00 17.57 60 GLY B N 1
ATOM 1984 C CA . GLY B 1 65 ? 45.287 22.439 -53.485 1.00 18.18 60 GLY B CA 1
ATOM 1985 C C . GLY B 1 65 ? 44.486 21.950 -52.302 1.00 18.59 60 GLY B C 1
ATOM 1986 O O . GLY B 1 65 ? 45.050 21.415 -51.354 1.00 20.48 60 GLY B O 1
ATOM 1987 N N . ASN B 1 66 ? 43.169 22.108 -52.363 1.00 18.84 61 ASN B N 1
ATOM 1988 C CA . ASN B 1 66 ? 42.297 21.613 -51.308 1.00 17.21 61 ASN B CA 1
ATOM 1989 C C . ASN B 1 66 ? 41.465 20.399 -51.714 1.00 15.56 61 ASN B C 1
ATOM 1990 O O . ASN B 1 66 ? 40.454 20.084 -51.061 1.00 14.09 61 ASN B O 1
ATOM 1995 N N . THR B 1 67 ? 41.912 19.722 -52.780 1.00 14.53 62 THR B N 1
ATOM 1996 C CA . THR B 1 67 ? 41.229 18.541 -53.332 1.00 13.31 62 THR B CA 1
ATOM 1997 C C . THR B 1 67 ? 42.008 17.267 -53.065 1.00 13.13 62 THR B C 1
ATOM 1998 O O . THR B 1 67 ? 43.186 17.161 -53.418 1.00 13.10 62 THR B O 1
ATOM 2002 N N . ILE B 1 68 ? 41.313 16.279 -52.500 1.00 13.66 63 ILE B N 1
ATOM 2003 C CA . ILE B 1 68 ? 41.885 14.960 -52.185 1.00 13.95 63 ILE B CA 1
ATOM 2004 C C . ILE B 1 68 ? 41.233 13.836 -53.058 1.00 13.32 63 ILE B C 1
ATOM 2005 O O . ILE B 1 68 ? 40.059 13.945 -53.447 1.00 13.22 63 ILE B O 1
ATOM 2010 N N . VAL B 1 69 ? 42.032 12.814 -53.382 1.00 11.88 64 VAL B N 1
ATOM 2011 C CA . VAL B 1 69 ? 41.695 11.682 -54.217 1.00 11.36 64 VAL B CA 1
ATOM 2012 C C . VAL B 1 69 ? 42.091 10.489 -53.346 1.00 11.23 64 VAL B C 1
ATOM 2013 O O . VAL B 1 69 ? 43.167 10.489 -52.745 1.00 11.00 64 VAL B O 1
ATOM 2017 N N . TRP B 1 70 ? 41.249 9.465 -53.267 1.00 11.10 65 TRP B N 1
ATOM 2018 C CA . TRP B 1 70 ? 41.479 8.380 -52.312 1.00 10.89 65 TRP B CA 1
ATOM 2019 C C . TRP B 1 70 ? 40.524 7.266 -52.587 1.00 11.13 65 TRP B C 1
ATOM 2020 O O . TRP B 1 70 ? 39.522 7.469 -53.294 1.00 10.80 65 TRP B O 1
ATOM 2031 N N . ASN B 1 71 ? 40.845 6.091 -52.041 1.00 11.35 66 ASN B N 1
ATOM 2032 C CA . ASN B 1 71 ? 39.936 4.956 -52.095 1.00 11.63 66 ASN B CA 1
ATOM 2033 C C . ASN B 1 71 ? 40.046 4.030 -50.875 1.00 11.06 66 ASN B C 1
ATOM 2034 O O . ASN B 1 71 ? 40.995 4.094 -50.089 1.00 10.08 66 ASN B O 1
ATOM 2039 N N . THR B 1 72 ? 39.069 3.147 -50.754 1.00 10.77 67 THR B N 1
ATOM 2040 C CA . THR B 1 72 ? 39.098 2.166 -49.683 1.00 11.01 67 THR B CA 1
ATOM 2041 C C . THR B 1 72 ? 38.521 0.870 -50.206 1.00 11.44 67 THR B C 1
ATOM 2042 O O . THR B 1 72 ? 37.522 0.903 -50.965 1.00 11.23 67 THR B O 1
ATOM 2046 N N . LYS B 1 73 ? 39.163 -0.253 -49.834 1.00 11.90 68 LYS B N 1
ATOM 2047 C CA . LYS B 1 73 ? 38.750 -1.597 -50.288 1.00 12.24 68 LYS B CA 1
ATOM 2048 C C . LYS B 1 73 ? 38.456 -2.514 -49.141 1.00 11.49 68 LYS B C 1
ATOM 2049 O O . LYS B 1 73 ? 39.175 -2.535 -48.177 1.00 11.17 68 LYS B O 1
ATOM 2055 N N . TRP B 1 74 ? 37.422 -3.322 -49.264 1.00 11.60 69 TRP B N 1
ATOM 2056 C CA . TRP B 1 74 ? 36.969 -4.085 -48.118 1.00 11.59 69 TRP B CA 1
ATOM 2057 C C . TRP B 1 74 ? 36.133 -5.285 -48.438 1.00 11.94 69 TRP B C 1
ATOM 2058 O O . TRP B 1 74 ? 35.454 -5.326 -49.441 1.00 12.86 69 TRP B O 1
ATOM 2069 N N . SER B 1 75 ? 36.192 -6.265 -47.556 1.00 12.08 70 SER B N 1
ATOM 2070 C CA . SER B 1 75 ? 35.249 -7.334 -47.548 1.00 12.69 70 SER B CA 1
ATOM 2071 C C . SER B 1 75 ? 34.778 -7.392 -46.117 1.00 13.34 70 SER B C 1
ATOM 2072 O O . SER B 1 75 ? 35.611 -7.337 -45.188 1.00 12.66 70 SER B O 1
ATOM 2075 N N . TRP B 1 76 ? 33.453 -7.464 -45.930 1.00 13.42 71 TRP B N 1
ATOM 2076 C CA . TRP B 1 76 ? 32.860 -7.637 -44.602 1.00 13.53 71 TRP B CA 1
ATOM 2077 C C . TRP B 1 76 ? 31.651 -8.560 -44.693 1.00 15.03 71 TRP B C 1
ATOM 2078 O O . TRP B 1 76 ? 30.849 -8.478 -45.634 1.00 14.17 71 TRP B O 1
ATOM 2089 N N . SER B 1 77 ? 31.495 -9.423 -43.703 1.00 17.93 72 SER B N 1
ATOM 2090 C CA . SER B 1 77 ? 30.281 -10.225 -43.585 1.00 20.63 72 SER B CA 1
ATOM 2091 C C . SER B 1 77 ? 29.865 -10.303 -42.115 1.00 21.17 72 SER B C 1
ATOM 2092 O O . SER B 1 77 ? 30.658 -9.968 -41.199 1.00 22.53 72 SER B O 1
ATOM 2095 N N . GLY B 1 78 ? 28.607 -10.704 -41.898 1.00 21.81 73 GLY B N 1
ATOM 2096 C CA . GLY B 1 78 ? 28.015 -10.813 -40.551 1.00 20.73 73 GLY B CA 1
ATOM 2097 C C . GLY B 1 78 ? 27.325 -9.543 -40.113 1.00 20.88 73 GLY B C 1
ATOM 2098 O O . GLY B 1 78 ? 27.303 -8.529 -40.849 1.00 24.57 73 GLY B O 1
ATOM 2099 N N . GLY B 1 79 ? 26.772 -9.580 -38.911 1.00 19.91 74 GLY B N 1
ATOM 2100 C CA . GLY B 1 79 ? 26.164 -8.404 -38.283 1.00 19.68 74 GLY B CA 1
ATOM 2101 C C . GLY B 1 79 ? 25.233 -7.613 -39.181 1.00 19.87 74 GLY B C 1
ATOM 2102 O O . GLY B 1 79 ? 25.470 -6.432 -39.408 1.00 19.17 74 GLY B O 1
ATOM 2103 N N . GLN B 1 80 ? 24.198 -8.268 -39.699 1.00 20.58 75 GLN B N 1
ATOM 2104 C CA . GLN B 1 80 ? 23.140 -7.615 -40.497 1.00 23.21 75 GLN B CA 1
ATOM 2105 C C . GLN B 1 80 ? 22.715 -6.292 -39.856 1.00 21.32 75 GLN B C 1
ATOM 2106 O O . GLN B 1 80 ? 22.505 -6.234 -38.646 1.00 21.88 75 GLN B O 1
ATOM 2112 N N . GLY B 1 81 ? 22.619 -5.239 -40.674 1.00 18.87 76 GLY B N 1
ATOM 2113 C CA . GLY B 1 81 ? 22.186 -3.918 -40.229 1.00 17.43 76 GLY B CA 1
ATOM 2114 C C . GLY B 1 81 ? 23.172 -3.109 -39.404 1.00 16.99 76 GLY B C 1
ATOM 2115 O O . GLY B 1 81 ? 22.835 -2.049 -38.934 1.00 15.71 76 GLY B O 1
ATOM 2116 N N . GLN B 1 82 ? 24.401 -3.594 -39.236 1.00 16.89 77 GLN B N 1
ATOM 2117 C CA . GLN B 1 82 ? 25.376 -2.954 -38.379 1.00 15.86 77 GLN B CA 1
ATOM 2118 C C . GLN B 1 82 ? 26.614 -2.429 -39.118 1.00 14.82 77 GLN B C 1
ATOM 2119 O O . GLN B 1 82 ? 27.305 -3.155 -39.840 1.00 14.79 77 GLN B O 1
ATOM 2125 N N . VAL B 1 83 ? 26.903 -1.153 -38.917 1.00 12.70 78 VAL B N 1
ATOM 2126 C CA . VAL B 1 83 ? 27.979 -0.559 -39.633 1.00 12.12 78 VAL B CA 1
ATOM 2127 C C . VAL B 1 83 ? 29.285 -1.170 -39.132 1.00 12.05 78 VAL B C 1
ATOM 2128 O O . VAL B 1 83 ? 29.467 -1.314 -37.894 1.00 12.67 78 VAL B O 1
ATOM 2132 N N . LYS B 1 84 ? 30.205 -1.459 -40.059 1.00 10.83 79 LYS B N 1
ATOM 2133 C CA . LYS B 1 84 ? 31.508 -2.007 -39.717 1.00 10.21 79 LYS B CA 1
ATOM 2134 C C . LYS B 1 84 ? 32.608 -0.960 -39.639 1.00 9.62 79 LYS B C 1
ATOM 2135 O O . LYS B 1 84 ? 33.572 -1.132 -38.909 1.00 9.39 79 LYS B O 1
ATOM 2141 N N . SER B 1 85 ? 32.510 0.105 -40.409 1.00 9.10 80 SER B N 1
ATOM 2142 C CA . SER B 1 85 ? 33.585 1.064 -40.447 1.00 9.18 80 SER B CA 1
ATOM 2143 C C . SER B 1 85 ? 33.078 2.391 -40.967 1.00 9.44 80 SER B C 1
ATOM 2144 O O . SER B 1 85 ? 31.918 2.528 -41.368 1.00 9.60 80 SER B O 1
ATOM 2147 N N . PHE B 1 86 ? 33.926 3.393 -40.919 1.00 9.56 81 PHE B N 1
ATOM 2148 C CA . PHE B 1 86 ? 33.607 4.623 -41.558 1.00 10.08 81 PHE B CA 1
ATOM 2149 C C . PHE B 1 86 ? 34.929 5.288 -41.869 1.00 10.22 81 PHE B C 1
ATOM 2150 O O . PHE B 1 86 ? 35.404 6.211 -41.182 1.00 10.30 81 PHE B O 1
ATOM 2158 N N . ALA B 1 87 ? 35.555 4.716 -42.891 1.00 10.19 82 ALA B N 1
ATOM 2159 C CA . ALA B 1 87 ? 36.695 5.292 -43.541 1.00 9.89 82 ALA B CA 1
ATOM 2160 C C . ALA B 1 87 ? 36.263 6.589 -44.217 1.00 9.66 82 ALA B C 1
ATOM 2161 O O . ALA B 1 87 ? 35.249 6.625 -44.906 1.00 8.85 82 ALA B O 1
ATOM 2163 N N . ASN B 1 88 ? 37.068 7.645 -44.057 1.00 9.85 83 ASN B N 1
ATOM 2164 C CA . ASN B 1 88 ? 36.639 8.974 -44.441 1.00 9.82 83 ASN B CA 1
ATOM 2165 C C . ASN B 1 88 ? 37.726 9.994 -44.376 1.00 10.02 83 ASN B C 1
ATOM 2166 O O . ASN B 1 88 ? 38.655 9.865 -43.606 1.00 10.16 83 ASN B O 1
ATOM 2171 N N . ALA B 1 89 ? 37.514 11.074 -45.114 1.00 10.47 84 ALA B N 1
ATOM 2172 C CA . ALA B 1 89 ? 38.305 12.282 -45.025 1.00 10.85 84 ALA B CA 1
ATOM 2173 C C . ALA B 1 89 ? 37.631 13.290 -44.086 1.00 11.20 84 ALA B C 1
ATOM 2174 O O . ALA B 1 89 ? 36.508 13.720 -44.335 1.00 11.69 84 ALA B O 1
ATOM 2176 N N . ALA B 1 90 ? 38.355 13.691 -43.046 1.00 11.59 85 ALA B N 1
ATOM 2177 C CA . ALA B 1 90 ? 37.914 14.670 -42.054 1.00 11.78 85 ALA B CA 1
ATOM 2178 C C . ALA B 1 90 ? 38.590 16.016 -42.299 1.00 13.07 85 ALA B C 1
ATOM 2179 O O . ALA B 1 90 ? 39.853 16.121 -42.369 1.00 13.52 85 ALA B O 1
ATOM 2181 N N . LEU B 1 91 ? 37.784 17.068 -42.376 1.00 13.09 86 LEU B N 1
ATOM 2182 C CA . LEU B 1 91 ? 38.368 18.380 -42.502 1.00 13.41 86 LEU B CA 1
ATOM 2183 C C . LEU B 1 91 ? 38.922 18.847 -41.128 1.00 14.11 86 LEU B C 1
ATOM 2184 O O . LEU B 1 91 ? 38.280 18.699 -40.117 1.00 14.01 86 LEU B O 1
ATOM 2189 N N . GLN B 1 92 ? 40.123 19.405 -41.126 1.00 14.95 87 GLN B N 1
ATOM 2190 C CA . GLN B 1 92 ? 40.707 20.034 -39.965 1.00 15.82 87 GLN B CA 1
ATOM 2191 C C . GLN B 1 92 ? 40.440 21.548 -40.019 1.00 17.02 87 GLN B C 1
ATOM 2192 O O . GLN B 1 92 ? 40.948 22.260 -40.900 1.00 18.27 87 GLN B O 1
ATOM 2198 N N . PHE B 1 93 ? 39.644 22.046 -39.076 1.00 17.31 88 PHE B N 1
ATOM 2199 C CA . PHE B 1 93 ? 39.266 23.446 -39.069 1.00 17.65 88 PHE B CA 1
ATOM 2200 C C . PHE B 1 93 ? 39.012 23.928 -37.628 1.00 17.55 88 PHE B C 1
ATOM 2201 O O . PHE B 1 93 ? 38.782 23.154 -36.733 1.00 16.86 88 PHE B O 1
ATOM 2209 N N . THR B 1 94 ? 39.112 25.221 -37.395 1.00 18.38 89 THR B N 1
ATOM 2210 C CA . THR B 1 94 ? 38.709 25.752 -36.100 1.00 19.16 89 THR B CA 1
ATOM 2211 C C . THR B 1 94 ? 37.172 25.739 -35.989 1.00 18.59 89 THR B C 1
ATOM 2212 O O . THR B 1 94 ? 36.486 26.209 -36.890 1.00 17.74 89 THR B O 1
ATOM 2216 N N . PRO B 1 95 ? 36.646 25.176 -34.904 1.00 18.11 90 PRO B N 1
ATOM 2217 C CA . PRO B 1 95 ? 35.223 25.154 -34.723 1.00 19.21 90 PRO B CA 1
ATOM 2218 C C . PRO B 1 95 ? 34.586 26.560 -34.740 1.00 20.92 90 PRO B C 1
ATOM 2219 O O . PRO B 1 95 ? 35.210 27.528 -34.331 1.00 20.37 90 PRO B O 1
ATOM 2223 N N . LYS B 1 96 ? 33.340 26.626 -35.209 1.00 23.42 91 LYS B N 1
ATOM 2224 C CA . LYS B 1 96 ? 32.578 27.851 -35.403 1.00 23.91 91 LYS B CA 1
ATOM 2225 C C . LYS B 1 96 ? 31.123 27.588 -35.056 1.00 22.64 91 LYS B C 1
ATOM 2226 O O . LYS B 1 96 ? 30.636 26.490 -35.305 1.00 23.67 91 LYS B O 1
ATOM 2232 N N . LYS B 1 97 ? 30.415 28.586 -34.536 1.00 20.92 92 LYS B N 1
ATOM 2233 C CA . LYS B 1 97 ? 28.965 28.488 -34.399 1.00 21.16 92 LYS B CA 1
ATOM 2234 C C . LYS B 1 97 ? 28.315 28.446 -35.754 1.00 19.93 92 LYS B C 1
ATOM 2235 O O . LYS B 1 97 ? 28.776 29.089 -36.694 1.00 19.90 92 LYS B O 1
ATOM 2241 N N . LEU B 1 98 ? 27.193 27.763 -35.840 1.00 19.68 93 LEU B N 1
ATOM 2242 C CA . LEU B 1 98 ? 26.429 27.754 -37.083 1.00 19.93 93 LEU B CA 1
ATOM 2243 C C . LEU B 1 98 ? 25.996 29.168 -37.483 1.00 20.62 93 LEU B C 1
ATOM 2244 O O . LEU B 1 98 ? 26.014 29.538 -38.668 1.00 20.78 93 LEU B O 1
ATOM 2249 N N . SER B 1 99 ? 25.620 29.960 -36.478 1.00 21.21 94 SER B N 1
ATOM 2250 C CA . SER B 1 99 ? 25.144 31.319 -36.703 1.00 20.71 94 SER B CA 1
ATOM 2251 C C . SER B 1 99 ? 26.199 32.170 -37.442 1.00 20.35 94 SER B C 1
ATOM 2252 O O . SER B 1 99 ? 25.837 33.076 -38.189 1.00 20.04 94 SER B O 1
ATOM 2255 N N . SER B 1 100 ? 27.486 31.848 -37.287 1.00 20.37 95 SER B N 1
ATOM 2256 C CA . SER B 1 100 ? 28.536 32.614 -37.972 1.00 20.82 95 SER B CA 1
ATOM 2257 C C . SER B 1 100 ? 29.214 31.887 -39.146 1.00 20.90 95 SER B C 1
ATOM 2258 O O . SER B 1 100 ? 30.139 32.427 -39.749 1.00 19.71 95 SER B O 1
ATOM 2261 N N . VAL B 1 101 ? 28.786 30.676 -39.471 1.00 21.56 96 VAL B N 1
ATOM 2262 C CA . VAL B 1 101 ? 29.291 30.022 -40.688 1.00 23.30 96 VAL B CA 1
ATOM 2263 C C . VAL B 1 101 ? 28.620 30.644 -41.931 1.00 24.12 96 VAL B C 1
ATOM 2264 O O . VAL B 1 101 ? 27.408 30.754 -41.975 1.00 23.29 96 VAL B O 1
ATOM 2268 N N . LYS B 1 102 ? 29.424 31.086 -42.898 1.00 25.00 97 LYS B N 1
ATOM 2269 C CA . LYS B 1 102 ? 28.945 31.661 -44.173 1.00 26.50 97 LYS B CA 1
ATOM 2270 C C . LYS B 1 102 ? 28.571 30.541 -45.132 1.00 23.99 97 LYS B C 1
ATOM 2271 O O . LYS B 1 102 ? 27.527 30.595 -45.780 1.00 24.20 97 LYS B O 1
ATOM 2277 N N . SER B 1 103 ? 29.435 29.532 -45.230 1.00 21.08 98 SER B N 1
ATOM 2278 C CA . SER B 1 103 ? 29.274 28.498 -46.243 1.00 20.01 98 SER B CA 1
ATOM 2279 C C . SER B 1 103 ? 30.075 27.262 -45.904 1.00 18.15 98 SER B C 1
ATOM 2280 O O . SER B 1 103 ? 31.116 27.342 -45.254 1.00 18.10 98 SER B O 1
ATOM 2283 N N . ILE B 1 104 ? 29.574 26.119 -46.360 1.00 16.81 99 ILE B N 1
ATOM 2284 C CA . ILE B 1 104 ? 30.307 24.866 -46.317 1.00 16.01 99 ILE B CA 1
ATOM 2285 C C . ILE B 1 104 ? 30.314 24.255 -47.726 1.00 15.93 99 ILE B C 1
ATOM 2286 O O . ILE B 1 104 ? 29.685 23.235 -47.998 1.00 15.32 99 ILE B O 1
ATOM 2291 N N . ASP B 1 105 ? 30.999 24.919 -48.644 1.00 15.49 100 ASP B N 1
ATOM 2292 C CA . ASP B 1 105 ? 31.024 24.461 -50.008 1.00 15.85 100 ASP B CA 1
ATOM 2293 C C . ASP B 1 105 ? 31.835 23.216 -50.190 1.00 15.39 100 ASP B C 1
ATOM 2294 O O . ASP B 1 105 ? 32.880 23.091 -49.594 1.00 15.25 100 ASP B O 1
ATOM 2299 N N . SER B 1 106 ? 31.359 22.316 -51.045 1.00 14.88 101 SER B N 1
ATOM 2300 C CA . SER B 1 106 ? 31.949 21.007 -51.178 1.00 15.13 101 SER B CA 1
ATOM 2301 C C . SER B 1 106 ? 31.627 20.385 -52.545 1.00 15.13 101 SER B C 1
ATOM 2302 O O . SER B 1 106 ? 30.517 20.578 -53.069 1.00 14.48 101 SER B O 1
ATOM 2305 N N . THR B 1 107 ? 32.607 19.654 -53.104 1.00 15.28 102 THR B N 1
ATOM 2306 C CA . THR B 1 107 ? 32.461 18.872 -54.344 1.00 15.97 102 THR B CA 1
ATOM 2307 C C . THR B 1 107 ? 32.775 17.469 -53.911 1.00 15.33 102 THR B C 1
ATOM 2308 O O . THR B 1 107 ? 33.687 17.276 -53.131 1.00 15.48 102 THR B O 1
ATOM 2312 N N . TRP B 1 108 ? 32.039 16.482 -54.407 1.00 14.78 103 TRP B N 1
ATOM 2313 C CA . TRP B 1 108 ? 32.411 15.086 -54.193 1.00 14.13 103 TRP B CA 1
ATOM 2314 C C . TRP B 1 108 ? 32.071 14.255 -55.412 1.00 13.71 103 TRP B C 1
ATOM 2315 O O . TRP B 1 108 ? 30.931 14.296 -55.871 1.00 13.61 103 TRP B O 1
ATOM 2326 N N . LYS B 1 109 ? 33.043 13.511 -55.925 1.00 14.08 104 LYS B N 1
ATOM 2327 C CA . LYS B 1 109 ? 32.787 12.527 -56.986 1.00 14.27 104 LYS B CA 1
ATOM 2328 C C . LYS B 1 109 ? 33.329 11.194 -56.571 1.00 12.76 104 LYS B C 1
ATOM 2329 O O . LYS B 1 109 ? 34.490 11.123 -56.172 1.00 13.12 104 LYS B O 1
ATOM 2335 N N . TRP B 1 110 ? 32.501 10.156 -56.687 1.00 11.30 105 TRP B N 1
ATOM 2336 C CA . TRP B 1 110 ? 32.800 8.825 -56.155 1.00 10.80 105 TRP B CA 1
ATOM 2337 C C . TRP B 1 110 ? 32.134 7.750 -56.957 1.00 10.34 105 TRP B C 1
ATOM 2338 O O . TRP B 1 110 ? 31.141 8.020 -57.608 1.00 9.72 105 TRP B O 1
ATOM 2349 N N . ASN B 1 111 ? 32.639 6.521 -56.806 1.00 9.93 106 ASN B N 1
ATOM 2350 C CA . ASN B 1 111 ? 31.930 5.352 -57.295 1.00 10.03 106 ASN B CA 1
ATOM 2351 C C . ASN B 1 111 ? 32.209 4.130 -56.464 1.00 9.79 106 ASN B C 1
ATOM 2352 O O . ASN B 1 111 ? 33.111 4.128 -55.626 1.00 9.36 106 ASN B O 1
ATOM 2357 N N . TYR B 1 112 ? 31.405 3.104 -56.719 1.00 9.52 107 TYR B N 1
ATOM 2358 C CA . TYR B 1 112 ? 31.437 1.886 -55.970 1.00 9.72 107 TYR B CA 1
ATOM 2359 C C . TYR B 1 112 ? 31.283 0.720 -56.923 1.00 9.83 107 TYR B C 1
ATOM 2360 O O . TYR B 1 112 ? 30.375 0.743 -57.766 1.00 9.69 107 TYR B O 1
ATOM 2369 N N . SER B 1 113 ? 32.138 -0.286 -56.752 1.00 9.67 108 SER B N 1
ATOM 2370 C CA . SER B 1 113 ? 31.917 -1.564 -57.369 1.00 10.11 108 SER B CA 1
ATOM 2371 C C . SER B 1 113 ? 32.339 -2.748 -56.501 1.00 10.12 108 SER B C 1
ATOM 2372 O O . SER B 1 113 ? 33.127 -2.576 -55.565 1.00 9.70 108 SER B O 1
ATOM 2375 N N . GLY B 1 114 ? 31.816 -3.945 -56.832 1.00 10.24 109 GLY B N 1
ATOM 2376 C CA . GLY B 1 114 ? 32.207 -5.206 -56.170 1.00 10.08 109 GLY B CA 1
ATOM 2377 C C . GLY B 1 114 ? 30.993 -6.106 -56.068 1.00 10.53 109 GLY B C 1
ATOM 2378 O O . GLY B 1 114 ? 30.074 -5.958 -56.850 1.00 9.65 109 GLY B O 1
ATOM 2379 N N . SER B 1 115 ? 30.999 -7.043 -55.108 1.00 11.70 110 SER B N 1
ATOM 2380 C CA . SER B 1 115 ? 29.924 -8.088 -54.974 1.00 12.60 110 SER B CA 1
ATOM 2381 C C . SER B 1 115 ? 28.994 -7.897 -53.793 1.00 12.95 110 SER B C 1
ATOM 2382 O O . SER B 1 115 ? 29.441 -7.657 -52.683 1.00 14.31 110 SER B O 1
ATOM 2385 N N . ASN B 1 116 ? 27.706 -7.987 -54.031 1.00 13.30 111 ASN B N 1
ATOM 2386 C CA . ASN B 1 116 ? 26.715 -7.888 -52.963 1.00 13.73 111 ASN B CA 1
ATOM 2387 C C . ASN B 1 116 ? 26.937 -6.757 -51.968 1.00 13.98 111 ASN B C 1
ATOM 2388 O O . ASN B 1 116 ? 26.950 -6.958 -50.764 1.00 13.69 111 ASN B O 1
ATOM 2393 N N . ILE B 1 117 ? 27.088 -5.547 -52.495 1.00 14.24 112 ILE B N 1
ATOM 2394 C CA . ILE B 1 117 ? 27.466 -4.433 -51.671 1.00 13.72 112 ILE B CA 1
ATOM 2395 C C . ILE B 1 117 ? 26.256 -3.800 -51.004 1.00 13.13 112 ILE B C 1
ATOM 2396 O O . ILE B 1 117 ? 25.303 -3.373 -51.671 1.00 12.36 112 ILE B O 1
ATOM 2401 N N . VAL B 1 118 ? 26.326 -3.811 -49.667 1.00 12.41 113 VAL B N 1
ATOM 2402 C CA . VAL B 1 118 ? 25.403 -3.136 -48.777 1.00 12.25 113 VAL B CA 1
ATOM 2403 C C . VAL B 1 118 ? 26.246 -2.134 -48.024 1.00 12.10 113 VAL B C 1
ATOM 2404 O O . VAL B 1 118 ? 27.040 -2.502 -47.222 1.00 12.11 113 VAL B O 1
ATOM 2408 N N . ALA B 1 119 ? 26.096 -0.863 -48.347 1.00 12.91 114 ALA B N 1
ATOM 2409 C CA . ALA B 1 119 ? 26.886 0.219 -47.784 1.00 13.38 114 ALA B CA 1
ATOM 2410 C C . ALA B 1 119 ? 26.190 1.575 -48.037 1.00 13.76 114 ALA B C 1
ATOM 2411 O O . ALA B 1 119 ? 25.203 1.646 -48.758 1.00 15.15 114 ALA B O 1
ATOM 2413 N N . ASP B 1 120 ? 26.666 2.638 -47.407 1.00 13.68 115 ASP B N 1
ATOM 2414 C CA . ASP B 1 120 ? 26.205 3.977 -47.725 1.00 13.55 115 ASP B CA 1
ATOM 2415 C C . ASP B 1 120 ? 27.420 4.842 -47.964 1.00 13.03 115 ASP B C 1
ATOM 2416 O O . ASP B 1 120 ? 28.563 4.439 -47.657 1.00 12.77 115 ASP B O 1
ATOM 2421 N N . VAL B 1 121 ? 27.181 5.984 -48.602 1.00 12.49 116 VAL B N 1
ATOM 2422 C CA . VAL B 1 121 ? 28.210 6.962 -48.907 1.00 11.66 116 VAL B CA 1
ATOM 2423 C C . VAL B 1 121 ? 27.655 8.273 -48.361 1.00 11.85 116 VAL B C 1
ATOM 2424 O O . VAL B 1 121 ? 26.551 8.682 -48.736 1.00 11.06 116 VAL B O 1
ATOM 2428 N N . ALA B 1 122 ? 28.399 8.969 -47.508 1.00 12.00 117 ALA B N 1
ATOM 2429 C CA . ALA B 1 122 ? 27.719 10.003 -46.690 1.00 11.80 117 ALA B CA 1
ATOM 2430 C C . ALA B 1 122 ? 28.647 11.007 -46.118 1.00 11.52 117 ALA B C 1
ATOM 2431 O O . ALA B 1 122 ? 29.782 10.648 -45.761 1.00 11.53 117 ALA B O 1
ATOM 2433 N N . TYR B 1 123 ? 28.181 12.256 -46.072 1.00 11.48 118 TYR B N 1
ATOM 2434 C CA . TYR B 1 123 ? 28.823 13.266 -45.253 1.00 12.18 118 TYR B CA 1
ATOM 2435 C C . TYR B 1 123 ? 28.379 12.974 -43.853 1.00 13.94 118 TYR B C 1
ATOM 2436 O O . TYR B 1 123 ? 27.270 12.455 -43.608 1.00 13.15 118 TYR B O 1
ATOM 2445 N N . ASP B 1 124 ? 29.241 13.337 -42.922 1.00 16.55 119 ASP B N 1
ATOM 2446 C CA . ASP B 1 124 ? 28.998 13.106 -41.498 1.00 18.18 119 ASP B CA 1
ATOM 2447 C C . ASP B 1 124 ? 29.447 14.393 -40.809 1.00 18.31 119 ASP B C 1
ATOM 2448 O O . ASP B 1 124 ? 30.618 14.733 -40.840 1.00 19.13 119 ASP B O 1
ATOM 2453 N N . MET B 1 125 ? 28.516 15.151 -40.256 1.00 18.69 120 MET B N 1
ATOM 2454 C CA . MET B 1 125 ? 28.858 16.416 -39.649 1.00 18.35 120 MET B CA 1
ATOM 2455 C C . MET B 1 125 ? 28.354 16.449 -38.224 1.00 17.85 120 MET B C 1
ATOM 2456 O O . MET B 1 125 ? 27.230 16.019 -37.944 1.00 17.01 120 MET B O 1
ATOM 2461 N N . PHE B 1 126 ? 29.206 16.928 -37.319 1.00 16.62 121 PHE B N 1
ATOM 2462 C CA . PHE B 1 126 ? 28.886 16.891 -35.922 1.00 16.50 121 PHE B CA 1
ATOM 2463 C C . PHE B 1 126 ? 28.865 18.247 -35.270 1.00 15.85 121 PHE B C 1
ATOM 2464 O O . PHE B 1 126 ? 29.676 19.140 -35.594 1.00 15.71 121 PHE B O 1
ATOM 2472 N N . LEU B 1 127 ? 27.926 18.394 -34.343 1.00 15.51 122 LEU B N 1
ATOM 2473 C CA . LEU B 1 127 ? 27.750 19.640 -33.610 1.00 15.57 122 LEU B CA 1
ATOM 2474 C C . LEU B 1 127 ? 28.017 19.435 -32.144 1.00 16.47 122 LEU B C 1
ATOM 2475 O O . LEU B 1 127 ? 27.832 18.331 -31.616 1.00 15.34 122 LEU B O 1
ATOM 2480 N N . SER B 1 128 ? 28.465 20.493 -31.480 1.00 17.62 123 SER B N 1
ATOM 2481 C CA . SER B 1 128 ? 28.630 20.464 -30.025 1.00 18.80 123 SER B CA 1
ATOM 2482 C C . SER B 1 128 ? 28.241 21.820 -29.430 1.00 18.84 123 SER B C 1
ATOM 2483 O O . SER B 1 128 ? 28.123 22.797 -30.171 1.00 19.27 123 SER B O 1
ATOM 2486 N N . THR B 1 129 ? 28.018 21.867 -28.111 1.00 18.70 124 THR B N 1
ATOM 2487 C CA . THR B 1 129 ? 27.703 23.130 -27.399 1.00 18.86 124 THR B CA 1
ATOM 2488 C C . THR B 1 129 ? 28.993 23.915 -27.177 1.00 18.86 124 THR B C 1
ATOM 2489 O O . THR B 1 129 ? 28.950 25.117 -26.939 1.00 18.76 124 THR B O 1
ATOM 2493 N N . SER B 1 130 ? 30.141 23.234 -27.245 1.00 18.82 125 SER B N 1
ATOM 2494 C CA . SER B 1 130 ? 31.429 23.917 -27.118 1.00 19.27 125 SER B CA 1
ATOM 2495 C C . SER B 1 130 ? 32.471 23.388 -28.127 1.00 19.33 125 SER B C 1
ATOM 2496 O O . SER B 1 130 ? 32.424 22.222 -28.502 1.00 18.61 125 SER B O 1
ATOM 2499 N N . PRO B 1 131 ? 33.420 24.239 -28.527 1.00 19.82 126 PRO B N 1
ATOM 2500 C CA . PRO B 1 131 ? 34.461 23.907 -29.482 1.00 20.97 126 PRO B CA 1
ATOM 2501 C C . PRO B 1 131 ? 35.110 22.533 -29.243 1.00 21.92 126 PRO B C 1
ATOM 2502 O O . PRO B 1 131 ? 35.355 21.801 -30.195 1.00 22.14 126 PRO B O 1
ATOM 2506 N N . GLY B 1 132 ? 35.375 22.181 -27.991 1.00 22.78 127 GLY B N 1
ATOM 2507 C CA . GLY B 1 132 ? 36.020 20.913 -27.684 1.00 24.15 127 GLY B CA 1
ATOM 2508 C C . GLY B 1 132 ? 35.079 19.875 -27.108 1.00 26.78 127 GLY B C 1
ATOM 2509 O O . GLY B 1 132 ? 35.499 18.775 -26.725 1.00 26.07 127 GLY B O 1
ATOM 2510 N N . GLY B 1 133 ? 33.797 20.224 -27.043 1.00 29.94 128 GLY B N 1
ATOM 2511 C CA . GLY B 1 133 ? 32.806 19.422 -26.329 1.00 31.58 128 GLY B CA 1
ATOM 2512 C C . GLY B 1 133 ? 32.452 18.198 -27.132 1.00 33.53 128 GLY B C 1
ATOM 2513 O O . GLY B 1 133 ? 32.826 18.094 -28.303 1.00 34.36 128 GLY B O 1
ATOM 2514 N N . ASP B 1 134 ? 31.734 17.268 -26.520 1.00 34.81 129 ASP B N 1
ATOM 2515 C CA . ASP B 1 134 ? 31.325 16.082 -27.253 1.00 36.96 129 ASP B CA 1
ATOM 2516 C C . ASP B 1 134 ? 30.072 16.363 -28.088 1.00 32.18 129 ASP B C 1
ATOM 2517 O O . ASP B 1 134 ? 29.456 17.433 -28.029 1.00 31.20 129 ASP B O 1
ATOM 2522 N N . HIS B 1 135 ? 29.745 15.399 -28.919 1.00 27.27 130 HIS B N 1
ATOM 2523 C CA . HIS B 1 135 ? 28.791 15.592 -29.980 1.00 23.88 130 HIS B CA 1
ATOM 2524 C C . HIS B 1 135 ? 27.399 15.400 -29.480 1.00 23.16 130 HIS B C 1
ATOM 2525 O O . HIS B 1 135 ? 27.101 14.376 -28.906 1.00 24.07 130 HIS B O 1
ATOM 2532 N N . ASN B 1 136 ? 26.526 16.371 -29.701 1.00 23.80 131 ASN B N 1
ATOM 2533 C CA . ASN B 1 136 ? 25.114 16.174 -29.395 1.00 23.72 131 ASN B CA 1
ATOM 2534 C C . ASN B 1 136 ? 24.267 15.944 -30.632 1.00 21.86 131 ASN B C 1
ATOM 2535 O O . ASN B 1 136 ? 23.171 15.352 -30.543 1.00 20.96 131 ASN B O 1
ATOM 2540 N N . TYR B 1 137 ? 24.764 16.395 -31.782 1.00 18.82 132 TYR B N 1
ATOM 2541 C CA . TYR B 1 137 ? 23.995 16.305 -33.001 1.00 17.92 132 TYR B CA 1
ATOM 2542 C C . TYR B 1 137 ? 24.903 15.736 -34.029 1.00 16.35 132 TYR B C 1
ATOM 2543 O O . TYR B 1 137 ? 26.087 16.067 -34.059 1.00 16.43 132 TYR B O 1
ATOM 2552 N N . GLU B 1 138 ? 24.372 14.818 -34.817 1.00 15.13 133 GLU B N 1
ATOM 2553 C CA . GLU B 1 138 ? 25.068 14.294 -35.979 1.00 14.96 133 GLU B CA 1
ATOM 2554 C C . GLU B 1 138 ? 24.177 14.542 -37.191 1.00 14.80 133 GLU B C 1
ATOM 2555 O O . GLU B 1 138 ? 22.999 14.181 -37.192 1.00 13.75 133 GLU B O 1
ATOM 2561 N N . ILE B 1 139 ? 24.714 15.221 -38.208 1.00 14.92 134 ILE B N 1
ATOM 2562 C CA . ILE B 1 139 ? 23.962 15.429 -39.447 1.00 15.21 134 ILE B CA 1
ATOM 2563 C C . ILE B 1 139 ? 24.635 14.668 -40.553 1.00 15.21 134 ILE B C 1
ATOM 2564 O O . ILE B 1 139 ? 25.746 15.004 -40.923 1.00 15.97 134 ILE B O 1
ATOM 2569 N N . MET B 1 140 ? 23.959 13.657 -41.076 1.00 15.48 135 MET B N 1
ATOM 2570 C CA . MET B 1 140 ? 24.470 12.854 -42.164 1.00 16.55 135 MET B CA 1
ATOM 2571 C C . MET B 1 140 ? 23.798 13.221 -43.501 1.00 16.29 135 MET B C 1
ATOM 2572 O O . MET B 1 140 ? 22.621 13.499 -43.549 1.00 15.30 135 MET B O 1
ATOM 2577 N N . VAL B 1 141 ? 24.556 13.138 -44.591 1.00 16.38 136 VAL B N 1
ATOM 2578 C CA . VAL B 1 141 ? 23.989 13.286 -45.904 1.00 16.06 136 VAL B CA 1
ATOM 2579 C C . VAL B 1 141 ? 24.426 12.176 -46.818 1.00 15.90 136 VAL B C 1
ATOM 2580 O O . VAL B 1 141 ? 25.522 12.216 -47.378 1.00 15.47 136 VAL B O 1
ATOM 2584 N N . TRP B 1 142 ? 23.518 11.212 -46.999 1.00 15.56 137 TRP B N 1
ATOM 2585 C CA . TRP B 1 142 ? 23.762 10.055 -47.845 1.00 14.70 137 TRP B CA 1
ATOM 2586 C C . TRP B 1 142 ? 23.623 10.432 -49.293 1.00 14.92 137 TRP B C 1
ATOM 2587 O O . TRP B 1 142 ? 22.544 10.785 -49.745 1.00 15.47 137 TRP B O 1
ATOM 2598 N N . LEU B 1 143 ? 24.709 10.374 -50.044 1.00 15.34 138 LEU B N 1
ATOM 2599 C CA . LEU B 1 143 ? 24.598 10.528 -51.486 1.00 15.05 138 LEU B CA 1
ATOM 2600 C C . LEU B 1 143 ? 24.316 9.197 -52.110 1.00 15.01 138 LEU B C 1
ATOM 2601 O O . LEU B 1 143 ? 23.999 9.133 -53.289 1.00 15.47 138 LEU B O 1
ATOM 2606 N N . GLY B 1 144 ? 24.450 8.131 -51.327 1.00 14.94 139 GLY B N 1
ATOM 2607 C CA . GLY B 1 144 ? 24.338 6.773 -51.846 1.00 15.11 139 GLY B CA 1
ATOM 2608 C C . GLY B 1 144 ? 23.901 5.800 -50.761 1.00 15.77 139 GLY B C 1
ATOM 2609 O O . GLY B 1 144 ? 24.490 5.749 -49.686 1.00 14.48 139 GLY B O 1
ATOM 2610 N N . ALA B 1 145 ? 22.830 5.067 -51.047 1.00 17.42 140 ALA B N 1
ATOM 2611 C CA . ALA B 1 145 ? 22.369 3.938 -50.214 1.00 18.62 140 ALA B CA 1
ATOM 2612 C C . ALA B 1 145 ? 22.437 2.687 -51.081 1.00 19.39 140 ALA B C 1
ATOM 2613 O O . ALA B 1 145 ? 21.701 2.537 -52.061 1.00 19.37 140 ALA B O 1
ATOM 2615 N N . LEU B 1 146 ? 23.347 1.788 -50.777 1.00 19.33 141 LEU B N 1
ATOM 2616 C CA . LEU B 1 146 ? 23.491 0.656 -51.660 1.00 19.50 141 LEU B CA 1
ATOM 2617 C C . LEU B 1 146 ? 23.006 -0.605 -50.960 1.00 18.86 141 LEU B C 1
ATOM 2618 O O . LEU B 1 146 ? 23.272 -0.788 -49.798 1.00 19.69 141 LEU B O 1
ATOM 2623 N N . GLY B 1 147 ? 22.287 -1.443 -51.688 1.00 18.91 142 GLY B N 1
ATOM 2624 C CA . GLY B 1 147 ? 21.769 -2.704 -51.215 1.00 19.49 142 GLY B CA 1
ATOM 2625 C C . GLY B 1 147 ? 20.824 -2.649 -50.031 1.00 19.78 142 GLY B C 1
ATOM 2626 O O . GLY B 1 147 ? 20.871 -3.528 -49.196 1.00 22.42 142 GLY B O 1
ATOM 2627 N N . GLY B 1 148 ? 19.955 -1.655 -49.947 1.00 19.93 143 GLY B N 1
ATOM 2628 C CA . GLY B 1 148 ? 18.991 -1.590 -48.839 1.00 20.35 143 GLY B CA 1
ATOM 2629 C C . GLY B 1 148 ? 19.586 -1.120 -47.490 1.00 21.23 143 GLY B C 1
ATOM 2630 O O . GLY B 1 148 ? 18.940 -1.235 -46.445 1.00 22.60 143 GLY B O 1
ATOM 2631 N N . ALA B 1 149 ? 20.813 -0.609 -47.500 1.00 20.18 144 ALA B N 1
ATOM 2632 C CA . ALA B 1 149 ? 21.407 0.057 -46.339 1.00 20.31 144 ALA B CA 1
ATOM 2633 C C . ALA B 1 149 ? 20.399 1.060 -45.773 1.00 21.05 144 ALA B C 1
ATOM 2634 O O . ALA B 1 149 ? 19.888 1.899 -46.519 1.00 22.81 144 ALA B O 1
ATOM 2636 N N . GLY B 1 150 ? 20.112 0.967 -44.471 1.00 20.48 145 GLY B N 1
ATOM 2637 C CA . GLY B 1 150 ? 19.143 1.862 -43.795 1.00 19.60 145 GLY B CA 1
ATOM 2638 C C . GLY B 1 150 ? 19.735 2.809 -42.740 1.00 18.37 145 GLY B C 1
ATOM 2639 O O . GLY B 1 150 ? 20.555 2.425 -41.943 1.00 18.10 145 GLY B O 1
ATOM 2640 N N . PRO B 1 151 ? 19.288 4.065 -42.720 1.00 18.32 146 PRO B N 1
ATOM 2641 C CA . PRO B 1 151 ? 19.811 5.025 -41.745 1.00 18.47 146 PRO B CA 1
ATOM 2642 C C . PRO B 1 151 ? 19.268 4.797 -40.317 1.00 18.44 146 PRO B C 1
ATOM 2643 O O . PRO B 1 151 ? 18.300 4.059 -40.129 1.00 18.51 146 PRO B O 1
ATOM 2647 N N . ILE B 1 152 ? 19.850 5.478 -39.333 1.00 19.00 147 ILE B N 1
ATOM 2648 C CA . ILE B 1 152 ? 19.265 5.508 -37.980 1.00 19.27 147 ILE B CA 1
ATOM 2649 C C . ILE B 1 152 ? 17.878 6.164 -38.050 1.00 18.51 147 ILE B C 1
ATOM 2650 O O . ILE B 1 152 ? 17.683 7.159 -38.737 1.00 17.70 147 ILE B O 1
ATOM 2655 N N . SER B 1 153 ? 16.914 5.605 -37.349 1.00 18.38 148 SER B N 1
ATOM 2656 C CA . SER B 1 153 ? 15.598 6.158 -37.357 1.00 19.52 148 SER B CA 1
ATOM 2657 C C . SER B 1 153 ? 14.798 5.699 -36.163 1.00 21.07 148 SER B C 1
ATOM 2658 O O . SER B 1 153 ? 14.807 4.542 -35.850 1.00 22.22 148 SER B O 1
ATOM 2661 N N . SER B 1 154 ? 14.062 6.591 -35.527 1.00 22.71 149 SER B N 1
ATOM 2662 C CA . SER B 1 154 ? 13.112 6.177 -34.492 1.00 24.02 149 SER B CA 1
ATOM 2663 C C . SER B 1 154 ? 11.893 5.435 -35.067 1.00 26.11 149 SER B C 1
ATOM 2664 O O . SER B 1 154 ? 11.616 4.305 -34.679 1.00 25.90 149 SER B O 1
ATOM 2667 N N . THR B 1 155 ? 11.147 6.069 -35.970 1.00 29.04 150 THR B N 1
ATOM 2668 C CA . THR B 1 155 ? 9.959 5.419 -36.553 1.00 29.48 150 THR B CA 1
ATOM 2669 C C . THR B 1 155 ? 10.283 4.351 -37.606 1.00 29.49 150 THR B C 1
ATOM 2670 O O . THR B 1 155 ? 9.469 3.477 -37.841 1.00 31.22 150 THR B O 1
ATOM 2674 N N . GLY B 1 156 ? 11.457 4.410 -38.229 1.00 28.40 151 GLY B N 1
ATOM 2675 C CA . GLY B 1 156 ? 11.762 3.569 -39.394 1.00 26.87 151 GLY B CA 1
ATOM 2676 C C . GLY B 1 156 ? 11.286 4.201 -40.708 1.00 25.64 151 GLY B C 1
ATOM 2677 O O . GLY B 1 156 ? 11.411 3.616 -41.749 1.00 23.47 151 GLY B O 1
ATOM 2678 N N . SER B 1 157 ? 10.758 5.418 -40.645 1.00 26.37 152 SER B N 1
ATOM 2679 C CA . SER B 1 157 ? 10.230 6.135 -41.800 1.00 24.13 152 SER B CA 1
ATOM 2680 C C . SER B 1 157 ? 10.711 7.583 -41.789 1.00 23.22 152 SER B C 1
ATOM 2681 O O . SER B 1 157 ? 11.030 8.124 -40.729 1.00 20.47 152 SER B O 1
ATOM 2684 N N . PRO B 1 158 ? 10.772 8.213 -42.973 1.00 23.51 153 PRO B N 1
ATOM 2685 C CA . PRO B 1 158 ? 11.047 9.641 -43.059 1.00 22.19 153 PRO B CA 1
ATOM 2686 C C . PRO B 1 158 ? 10.156 10.470 -42.152 1.00 21.33 153 PRO B C 1
ATOM 2687 O O . PRO B 1 158 ? 9.011 10.137 -42.018 1.00 22.18 153 PRO B O 1
ATOM 2691 N N . ILE B 1 159 ? 10.688 11.522 -41.538 1.00 20.06 154 ILE B N 1
ATOM 2692 C CA . ILE B 1 159 ? 9.868 12.541 -40.908 1.00 20.08 154 ILE B CA 1
ATOM 2693 C C . ILE B 1 159 ? 9.571 13.698 -41.852 1.00 20.14 154 ILE B C 1
ATOM 2694 O O . ILE B 1 159 ? 8.756 14.570 -41.537 1.00 18.36 154 ILE B O 1
ATOM 2699 N N . ALA B 1 160 ? 10.297 13.746 -42.974 1.00 20.74 155 ALA B N 1
ATOM 2700 C CA . ALA B 1 160 ? 10.036 14.726 -44.026 1.00 19.96 155 ALA B CA 1
ATOM 2701 C C . ALA B 1 160 ? 10.784 14.291 -45.250 1.00 20.49 155 ALA B C 1
ATOM 2702 O O . ALA B 1 160 ? 11.711 13.483 -45.149 1.00 21.15 155 ALA B O 1
ATOM 2704 N N . THR B 1 161 ? 10.413 14.854 -46.397 1.00 20.44 156 THR B N 1
ATOM 2705 C CA . THR B 1 161 ? 11.089 14.576 -47.652 1.00 21.11 156 THR B CA 1
ATOM 2706 C C . THR B 1 161 ? 11.458 15.867 -48.392 1.00 21.72 156 THR B C 1
ATOM 2707 O O . THR B 1 161 ? 10.936 16.120 -49.473 1.00 25.35 156 THR B O 1
ATOM 2711 N N . PRO B 1 162 ? 12.374 16.680 -47.835 1.00 19.76 157 PRO B N 1
ATOM 2712 C CA . PRO B 1 162 ? 12.730 17.983 -48.400 1.00 18.92 157 PRO B CA 1
ATOM 2713 C C . PRO B 1 162 ? 13.770 18.000 -49.500 1.00 19.38 157 PRO B C 1
ATOM 2714 O O . PRO B 1 162 ? 14.598 17.102 -49.625 1.00 19.31 157 PRO B O 1
ATOM 2718 N N . THR B 1 163 ? 13.762 19.088 -50.254 1.00 21.19 158 THR B N 1
ATOM 2719 C CA . THR B 1 163 ? 14.725 19.339 -51.337 1.00 20.37 158 THR B CA 1
ATOM 2720 C C . THR B 1 163 ? 15.790 20.323 -50.817 1.00 20.03 158 THR B C 1
ATOM 2721 O O . THR B 1 163 ? 15.475 21.427 -50.408 1.00 19.69 158 THR B O 1
ATOM 2725 N N . VAL B 1 164 ? 17.039 19.895 -50.789 1.00 20.91 159 VAL B N 1
ATOM 2726 C CA . VAL B 1 164 ? 18.147 20.780 -50.450 1.00 23.31 159 VAL B CA 1
ATOM 2727 C C . VAL B 1 164 ? 19.198 20.618 -51.529 1.00 24.81 159 VAL B C 1
ATOM 2728 O O . VAL B 1 164 ? 19.446 19.507 -51.953 1.00 29.95 159 VAL B O 1
ATOM 2732 N N . ALA B 1 165 ? 19.807 21.698 -51.998 1.00 26.41 160 ALA B N 1
ATOM 2733 C CA . ALA B 1 165 ? 20.926 21.616 -52.969 1.00 27.18 160 ALA B CA 1
ATOM 2734 C C . ALA B 1 165 ? 20.475 21.100 -54.315 1.00 29.06 160 ALA B C 1
ATOM 2735 O O . ALA B 1 165 ? 21.242 20.418 -55.005 1.00 33.06 160 ALA B O 1
ATOM 2737 N N . GLY B 1 166 ? 19.235 21.425 -54.681 1.00 31.08 161 GLY B N 1
ATOM 2738 C CA . GLY B 1 166 ? 18.592 20.861 -55.864 1.00 31.14 161 GLY B CA 1
ATOM 2739 C C . GLY B 1 166 ? 18.361 19.347 -55.812 1.00 31.75 161 GLY B C 1
ATOM 2740 O O . GLY B 1 166 ? 17.946 18.748 -56.818 1.00 33.62 161 GLY B O 1
ATOM 2741 N N . ILE B 1 167 ? 18.594 18.718 -54.658 1.00 26.65 162 ILE B N 1
ATOM 2742 C CA . ILE B 1 167 ? 18.369 17.278 -54.542 1.00 25.42 162 ILE B CA 1
ATOM 2743 C C . ILE B 1 167 ? 17.243 16.993 -53.541 1.00 22.59 162 ILE B C 1
ATOM 2744 O O . ILE B 1 167 ? 17.115 17.625 -52.496 1.00 20.01 162 ILE B O 1
ATOM 2749 N N . LYS B 1 168 ? 16.434 16.015 -53.894 1.00 21.99 163 LYS B N 1
ATOM 2750 C CA . LYS B 1 168 ? 15.308 15.612 -53.103 1.00 21.04 163 LYS B CA 1
ATOM 2751 C C . LYS B 1 168 ? 15.764 14.509 -52.163 1.00 18.86 163 LYS B C 1
ATOM 2752 O O . LYS B 1 168 ? 16.420 13.539 -52.572 1.00 19.88 163 LYS B O 1
ATOM 2758 N N . PHE B 1 169 ? 15.441 14.675 -50.884 1.00 16.95 164 PHE B N 1
ATOM 2759 C CA . PHE B 1 169 ? 15.950 13.802 -49.829 1.00 15.94 164 PHE B CA 1
ATOM 2760 C C . PHE B 1 169 ? 14.857 13.164 -49.025 1.00 15.66 164 PHE B C 1
ATOM 2761 O O . PHE B 1 169 ? 13.772 13.713 -48.913 1.00 16.97 164 PHE B O 1
ATOM 2769 N N . ASN B 1 170 ? 15.140 12.005 -48.458 1.00 15.32 165 ASN B N 1
ATOM 2770 C CA . ASN B 1 170 ? 14.349 11.503 -47.354 1.00 15.90 165 ASN B CA 1
ATOM 2771 C C . ASN B 1 170 ? 15.064 11.822 -46.078 1.00 14.86 165 ASN B C 1
ATOM 2772 O O . ASN B 1 170 ? 16.230 11.496 -45.949 1.00 15.38 165 ASN B O 1
ATOM 2777 N N . LEU B 1 171 ? 14.387 12.480 -45.149 1.00 13.69 166 LEU B N 1
ATOM 2778 C CA . LEU B 1 171 ? 15.003 12.834 -43.881 1.00 13.54 166 LEU B CA 1
ATOM 2779 C C . LEU B 1 171 ? 14.547 11.912 -42.743 1.00 13.43 166 LEU B C 1
ATOM 2780 O O . LEU B 1 171 ? 13.373 11.778 -42.462 1.00 14.18 166 LEU B O 1
ATOM 2785 N N . TYR B 1 172 ? 15.496 11.336 -42.027 1.00 13.81 167 TYR B N 1
ATOM 2786 C CA . TYR B 1 172 ? 15.204 10.467 -40.894 1.00 13.14 167 TYR B CA 1
ATOM 2787 C C . TYR B 1 172 ? 15.753 11.094 -39.648 1.00 12.71 167 TYR B C 1
ATOM 2788 O O . TYR B 1 172 ? 16.787 11.744 -39.712 1.00 12.18 167 TYR B O 1
ATOM 2797 N N . LEU B 1 173 ? 15.068 10.897 -38.513 1.00 12.69 168 LEU B N 1
ATOM 2798 C CA . LEU B 1 173 ? 15.640 11.230 -37.195 1.00 12.44 168 LEU B CA 1
ATOM 2799 C C . LEU B 1 173 ? 15.611 10.026 -36.287 1.00 12.51 168 LEU B C 1
ATOM 2800 O O . LEU B 1 173 ? 14.592 9.340 -36.205 1.00 13.69 168 LEU B O 1
ATOM 2805 N N . GLY B 1 174 ? 16.708 9.799 -35.573 1.00 12.13 169 GLY B N 1
ATOM 2806 C CA . GLY B 1 174 ? 16.737 8.881 -34.478 1.00 12.01 169 GLY B CA 1
ATOM 2807 C C . GLY B 1 174 ? 17.926 9.209 -33.597 1.00 12.49 169 GLY B C 1
ATOM 2808 O O . GLY B 1 174 ? 18.852 9.907 -34.006 1.00 11.98 169 GLY B O 1
ATOM 2809 N N . PRO B 1 175 ? 17.931 8.684 -32.369 1.00 13.06 170 PRO B N 1
ATOM 2810 C CA . PRO B 1 175 ? 19.087 8.742 -31.491 1.00 13.10 170 PRO B CA 1
ATOM 2811 C C . PRO B 1 175 ? 20.039 7.569 -31.705 1.00 13.78 170 PRO B C 1
ATOM 2812 O O . PRO B 1 175 ? 19.601 6.462 -32.028 1.00 13.39 170 PRO B O 1
ATOM 2816 N N . ASN B 1 176 ? 21.320 7.841 -31.466 1.00 14.60 171 ASN B N 1
ATOM 2817 C CA . ASN B 1 176 ? 22.383 6.869 -31.408 1.00 14.92 171 ASN B CA 1
ATOM 2818 C C . ASN B 1 176 ? 23.514 7.510 -30.565 1.00 15.53 171 ASN B C 1
ATOM 2819 O O . ASN B 1 176 ? 23.749 8.714 -30.682 1.00 15.46 171 ASN B O 1
ATOM 2824 N N . GLY B 1 177 ? 24.229 6.716 -29.770 1.00 15.81 172 GLY B N 1
ATOM 2825 C CA . GLY B 1 177 ? 25.185 7.257 -28.823 1.00 16.78 172 GLY B CA 1
ATOM 2826 C C . GLY B 1 177 ? 24.460 8.190 -27.864 1.00 18.35 172 GLY B C 1
ATOM 2827 O O . GLY B 1 177 ? 23.359 7.885 -27.368 1.00 18.11 172 GLY B O 1
ATOM 2828 N N . SER B 1 178 ? 25.051 9.345 -27.610 1.00 19.88 173 SER B N 1
ATOM 2829 C CA . SER B 1 178 ? 24.355 10.363 -26.824 1.00 21.70 173 SER B CA 1
ATOM 2830 C C . SER B 1 178 ? 23.963 11.518 -27.692 1.00 20.88 173 SER B C 1
ATOM 2831 O O . SER B 1 178 ? 24.080 12.655 -27.259 1.00 20.46 173 SER B O 1
ATOM 2834 N N . MET B 1 179 ? 23.441 11.210 -28.881 1.00 20.70 174 MET B N 1
ATOM 2835 C CA . MET B 1 179 ? 23.265 12.187 -29.960 1.00 20.73 174 MET B CA 1
ATOM 2836 C C . MET B 1 179 ? 21.911 12.054 -30.596 1.00 17.97 174 MET B C 1
ATOM 2837 O O . MET B 1 179 ? 21.361 10.975 -30.670 1.00 16.87 174 MET B O 1
ATOM 2842 N N . GLN B 1 180 ? 21.434 13.156 -31.147 1.00 16.07 175 GLN B N 1
ATOM 2843 C CA . GLN B 1 180 ? 20.417 13.085 -32.182 1.00 15.18 175 GLN B CA 1
ATOM 2844 C C . GLN B 1 180 ? 21.107 12.981 -33.535 1.00 14.19 175 GLN B C 1
ATOM 2845 O O . GLN B 1 180 ? 22.090 13.669 -33.815 1.00 12.99 175 GLN B O 1
ATOM 2851 N N . VAL B 1 181 ? 20.600 12.082 -34.353 1.00 14.31 176 VAL B N 1
ATOM 2852 C CA . VAL B 1 181 ? 21.128 11.848 -35.689 1.00 14.06 176 VAL B CA 1
ATOM 2853 C C . VAL B 1 181 ? 20.048 12.146 -36.728 1.00 14.34 176 VAL B C 1
ATOM 2854 O O . VAL B 1 181 ? 19.037 11.429 -36.793 1.00 14.13 176 VAL B O 1
ATOM 2858 N N . TYR B 1 182 ? 20.254 13.201 -37.519 1.00 14.73 177 TYR B N 1
ATOM 2859 C CA . TYR B 1 182 ? 19.407 13.465 -38.707 1.00 15.19 177 TYR B CA 1
ATOM 2860 C C . TYR B 1 182 ? 20.143 12.994 -39.935 1.00 14.89 177 TYR B C 1
ATOM 2861 O O . TYR B 1 182 ? 21.229 13.473 -40.202 1.00 14.89 177 TYR B O 1
ATOM 2870 N N . SER B 1 183 ? 19.558 12.050 -40.662 1.00 14.22 178 SER B N 1
ATOM 2871 C CA . SER B 1 183 ? 20.124 11.543 -41.884 1.00 13.60 178 SER B CA 1
ATOM 2872 C C . SER B 1 183 ? 19.269 11.904 -43.100 1.00 13.07 178 SER B C 1
ATOM 2873 O O . SER B 1 183 ? 18.152 11.429 -43.245 1.00 11.94 178 SER B O 1
ATOM 2876 N N . PHE B 1 184 ? 19.805 12.760 -43.960 1.00 13.13 179 PHE B N 1
ATOM 2877 C CA . PHE B 1 184 ? 19.229 13.047 -45.268 1.00 13.22 179 PHE B CA 1
ATOM 2878 C C . PHE B 1 184 ? 19.729 11.995 -46.239 1.00 14.45 179 PHE B C 1
ATOM 2879 O O . PHE B 1 184 ? 20.923 11.998 -46.564 1.00 16.33 179 PHE B O 1
ATOM 2887 N N . VAL B 1 185 ? 18.846 11.122 -46.708 1.00 14.56 180 VAL B N 1
ATOM 2888 C CA . VAL B 1 185 ? 19.183 10.109 -47.717 1.00 15.09 180 VAL B CA 1
ATOM 2889 C C . VAL B 1 185 ? 18.649 10.544 -49.077 1.00 15.60 180 VAL B C 1
ATOM 2890 O O . VAL B 1 185 ? 17.464 10.740 -49.203 1.00 14.32 180 VAL B O 1
ATOM 2894 N N . ALA B 1 186 ? 19.504 10.725 -50.077 1.00 16.35 181 ALA B N 1
ATOM 2895 C CA . ALA B 1 186 ? 19.026 11.066 -51.407 1.00 17.93 181 ALA B CA 1
ATOM 2896 C C . ALA B 1 186 ? 18.085 10.015 -51.909 1.00 18.53 181 ALA B C 1
ATOM 2897 O O . ALA B 1 186 ? 18.307 8.849 -51.731 1.00 16.74 181 ALA B O 1
ATOM 2899 N N . GLN B 1 187 ? 17.000 10.454 -52.513 1.00 21.79 182 GLN B N 1
ATOM 2900 C CA . GLN B 1 187 ? 16.070 9.514 -53.111 1.00 24.26 182 GLN B CA 1
ATOM 2901 C C . GLN B 1 187 ? 16.737 8.836 -54.306 1.00 23.55 182 GLN B C 1
ATOM 2902 O O . GLN B 1 187 ? 16.751 7.623 -54.376 1.00 22.54 182 GLN B O 1
ATOM 2908 N N . SER B 1 188 ? 17.345 9.639 -55.177 1.00 22.72 183 SER B N 1
ATOM 2909 C CA . SER B 1 188 ? 18.273 9.162 -56.210 1.00 23.80 183 SER B CA 1
ATOM 2910 C C . SER B 1 188 ? 19.779 9.289 -55.845 1.00 23.47 183 SER B C 1
ATOM 2911 O O . SER B 1 188 ? 20.288 10.381 -55.559 1.00 23.12 183 SER B O 1
ATOM 2914 N N . THR B 1 189 ? 20.484 8.160 -55.923 1.00 22.66 184 THR B N 1
ATOM 2915 C CA . THR B 1 189 ? 21.910 8.098 -55.718 1.00 22.88 184 THR B CA 1
ATOM 2916 C C . THR B 1 189 ? 22.684 9.042 -56.669 1.00 23.75 184 THR B C 1
ATOM 2917 O O . THR B 1 189 ? 22.479 9.029 -57.880 1.00 24.54 184 THR B O 1
ATOM 2921 N N . THR B 1 190 ? 23.547 9.881 -56.088 1.00 22.45 185 THR B N 1
ATOM 2922 C CA . THR B 1 190 ? 24.277 10.891 -56.807 1.00 20.47 185 THR B CA 1
ATOM 2923 C C . THR B 1 190 ? 25.747 10.622 -56.650 1.00 20.29 185 THR B C 1
ATOM 2924 O O . THR B 1 190 ? 26.296 10.779 -55.570 1.00 20.60 185 THR B O 1
ATOM 2928 N N . ASN B 1 191 ? 26.385 10.248 -57.751 1.00 19.06 186 ASN B N 1
ATOM 2929 C CA . ASN B 1 191 ? 27.805 9.994 -57.800 1.00 18.63 186 ASN B CA 1
ATOM 2930 C C . ASN B 1 191 ? 28.651 11.251 -57.955 1.00 18.38 186 ASN B C 1
ATOM 2931 O O . ASN B 1 191 ? 29.845 11.226 -57.746 1.00 16.90 186 ASN B O 1
ATOM 2936 N N . SER B 1 192 ? 28.026 12.347 -58.317 1.00 19.57 187 SER B N 1
ATOM 2937 C CA . SER B 1 192 ? 28.745 13.577 -58.565 1.00 21.24 187 SER B CA 1
ATOM 2938 C C . SER B 1 192 ? 27.927 14.673 -57.932 1.00 21.62 187 SER B C 1
ATOM 2939 O O . SER B 1 192 ? 26.809 14.927 -58.342 1.00 21.56 187 SER B O 1
ATOM 2942 N N . PHE B 1 193 ? 28.482 15.307 -56.911 1.00 21.88 188 PHE B N 1
ATOM 2943 C CA . PHE B 1 193 ? 27.734 16.268 -56.144 1.00 20.88 188 PHE B CA 1
ATOM 2944 C C . PHE B 1 193 ? 28.527 17.559 -55.974 1.00 20.86 188 PHE B C 1
ATOM 2945 O O . PHE B 1 193 ? 29.784 17.589 -55.985 1.00 20.49 188 PHE B O 1
ATOM 2953 N N . SER B 1 194 ? 27.762 18.624 -55.791 1.00 20.15 189 SER B N 1
ATOM 2954 C CA . SER B 1 194 ? 28.318 19.938 -55.663 1.00 20.85 189 SER B CA 1
ATOM 2955 C C . SER B 1 194 ? 27.317 20.856 -54.973 1.00 21.20 189 SER B C 1
ATOM 2956 O O . SER B 1 194 ? 26.165 20.946 -55.395 1.00 21.40 189 SER B O 1
ATOM 2959 N N . GLY B 1 195 ? 27.742 21.533 -53.912 1.00 20.13 190 GLY B N 1
ATOM 2960 C CA . GLY B 1 195 ? 26.810 22.332 -53.164 1.00 19.29 190 GLY B CA 1
ATOM 2961 C C . GLY B 1 195 ? 27.350 22.879 -51.865 1.00 19.01 190 GLY B C 1
ATOM 2962 O O . GLY B 1 195 ? 28.465 22.577 -51.433 1.00 18.74 190 GLY B O 1
ATOM 2963 N N . ASP B 1 196 ? 26.510 23.691 -51.244 1.00 18.56 191 ASP B N 1
ATOM 2964 C CA . ASP B 1 196 ? 26.739 24.173 -49.923 1.00 18.10 191 ASP B CA 1
ATOM 2965 C C . ASP B 1 196 ? 26.038 23.374 -48.829 1.00 17.57 191 ASP B C 1
ATOM 2966 O O . ASP B 1 196 ? 24.828 23.352 -48.735 1.00 16.61 191 ASP B O 1
ATOM 2971 N N . MET B 1 197 ? 26.830 22.759 -47.964 1.00 18.69 192 MET B N 1
ATOM 2972 C CA . MET B 1 197 ? 26.325 21.886 -46.885 1.00 18.43 192 MET B CA 1
ATOM 2973 C C . MET B 1 197 ? 25.671 22.695 -45.770 1.00 17.92 192 MET B C 1
ATOM 2974 O O . MET B 1 197 ? 24.969 22.142 -44.917 1.00 17.23 192 MET B O 1
ATOM 2979 N N . ARG B 1 198 ? 25.872 24.010 -45.789 1.00 18.76 193 ARG B N 1
ATOM 2980 C CA . ARG B 1 198 ? 25.169 24.887 -44.835 1.00 19.65 193 ARG B CA 1
ATOM 2981 C C . ARG B 1 198 ? 23.639 24.771 -45.005 1.00 17.84 193 ARG B C 1
ATOM 2982 O O . ARG B 1 198 ? 22.885 24.847 -44.037 1.00 16.63 193 ARG B O 1
ATOM 2990 N N . ASP B 1 199 ? 23.217 24.528 -46.242 1.00 16.98 194 ASP B N 1
ATOM 2991 C CA . ASP B 1 199 ? 21.818 24.383 -46.554 1.00 16.82 194 ASP B CA 1
ATOM 2992 C C . ASP B 1 199 ? 21.153 23.244 -45.771 1.00 16.76 194 ASP B C 1
ATOM 2993 O O . ASP B 1 199 ? 19.939 23.232 -45.647 1.00 18.05 194 ASP B O 1
ATOM 2998 N N . PHE B 1 200 ? 21.905 22.266 -45.262 1.00 15.78 195 PHE B N 1
ATOM 2999 C CA . PHE B 1 200 ? 21.267 21.188 -44.499 1.00 14.61 195 PHE B CA 1
ATOM 3000 C C . PHE B 1 200 ? 21.021 21.631 -43.066 1.00 14.07 195 PHE B C 1
ATOM 3001 O O . PHE B 1 200 ? 19.996 21.308 -42.517 1.00 13.99 195 PHE B O 1
ATOM 3009 N N . PHE B 1 201 ? 21.910 22.429 -42.500 1.00 13.36 196 PHE B N 1
ATOM 3010 C CA . PHE B 1 201 ? 21.684 22.980 -41.174 1.00 14.25 196 PHE B CA 1
ATOM 3011 C C . PHE B 1 201 ? 20.581 24.042 -41.163 1.00 14.97 196 PHE B C 1
ATOM 3012 O O . PHE B 1 201 ? 19.687 24.059 -40.299 1.00 16.22 196 PHE B O 1
ATOM 3020 N N . THR B 1 202 ? 20.666 24.928 -42.134 1.00 14.58 197 THR B N 1
ATOM 3021 C CA . THR B 1 202 ? 19.642 25.919 -42.402 1.00 14.40 197 THR B CA 1
ATOM 3022 C C . THR B 1 202 ? 18.231 25.335 -42.539 1.00 13.94 197 THR B C 1
ATOM 3023 O O . THR B 1 202 ? 17.296 25.855 -41.966 1.00 14.00 197 THR B O 1
ATOM 3027 N N . TYR B 1 203 ? 18.070 24.270 -43.312 1.00 13.84 198 TYR B N 1
ATOM 3028 C CA . TYR B 1 203 ? 16.813 23.526 -43.302 1.00 13.51 198 TYR B CA 1
ATOM 3029 C C . TYR B 1 203 ? 16.418 23.109 -41.861 1.00 13.21 198 TYR B C 1
ATOM 3030 O O . TYR B 1 203 ? 15.272 23.292 -41.439 1.00 12.84 198 TYR B O 1
ATOM 3039 N N . LEU B 1 204 ? 17.352 22.512 -41.130 1.00 12.70 199 LEU B N 1
ATOM 3040 C CA . LEU B 1 204 ? 17.007 22.000 -39.801 1.00 13.28 199 LEU B CA 1
ATOM 3041 C C . LEU B 1 204 ? 16.673 23.099 -38.811 1.00 13.37 199 LEU B C 1
ATOM 3042 O O . LEU B 1 204 ? 15.771 22.928 -38.004 1.00 12.83 199 LEU B O 1
ATOM 3047 N N . GLU B 1 205 ? 17.387 24.215 -38.882 1.00 14.01 200 GLU B N 1
ATOM 3048 C CA . GLU B 1 205 ? 17.108 25.335 -38.009 1.00 15.19 200 GLU B CA 1
ATOM 3049 C C . GLU B 1 205 ? 15.693 25.851 -38.251 1.00 15.18 200 GLU B C 1
ATOM 3050 O O . GLU B 1 205 ? 14.968 26.121 -37.311 1.00 15.69 200 GLU B O 1
ATOM 3056 N N . SER B 1 206 ? 15.300 25.975 -39.517 1.00 14.68 201 SER B N 1
ATOM 3057 C CA . SER B 1 206 ? 13.999 26.499 -39.835 1.00 14.40 201 SER B CA 1
ATOM 3058 C C . SER B 1 206 ? 12.886 25.523 -39.537 1.00 14.51 201 SER B C 1
ATOM 3059 O O . SER B 1 206 ? 11.819 25.954 -39.129 1.00 14.14 201 SER B O 1
ATOM 3062 N N . ASN B 1 207 ? 13.126 24.224 -39.712 1.00 15.49 202 ASN B N 1
ATOM 3063 C CA . ASN B 1 207 ? 12.012 23.244 -39.748 1.00 16.16 202 ASN B CA 1
ATOM 3064 C C . ASN B 1 207 ? 12.021 22.213 -38.653 1.00 16.99 202 ASN B C 1
ATOM 3065 O O . ASN B 1 207 ? 10.992 21.598 -38.402 1.00 17.06 202 ASN B O 1
ATOM 3070 N N . GLN B 1 208 ? 13.171 21.986 -38.023 1.00 17.69 203 GLN B N 1
ATOM 3071 C CA . GLN B 1 208 ? 13.226 21.050 -36.884 1.00 17.79 203 GLN B CA 1
ATOM 3072 C C . GLN B 1 208 ? 13.729 21.633 -35.594 1.00 17.96 203 GLN B C 1
ATOM 3073 O O . GLN B 1 208 ? 14.048 20.889 -34.698 1.00 17.70 203 GLN B O 1
ATOM 3079 N N . GLY B 1 209 ? 13.817 22.964 -35.534 1.00 19.68 204 GLY B N 1
ATOM 3080 C CA . GLY B 1 209 ? 14.118 23.712 -34.323 1.00 19.58 204 GLY B CA 1
ATOM 3081 C C . GLY B 1 209 ? 15.515 23.484 -33.843 1.00 20.60 204 GLY B C 1
ATOM 3082 O O . GLY B 1 209 ? 15.785 23.557 -32.647 1.00 21.73 204 GLY B O 1
ATOM 3083 N N . LEU B 1 210 ? 16.422 23.202 -34.770 1.00 21.30 205 LEU B N 1
ATOM 3084 C CA . LEU B 1 210 ? 17.836 23.109 -34.439 1.00 20.78 205 LEU B CA 1
ATOM 3085 C C . LEU B 1 210 ? 18.391 24.519 -34.199 1.00 21.19 205 LEU B C 1
ATOM 3086 O O . LEU B 1 210 ? 18.087 25.417 -34.970 1.00 22.26 205 LEU B O 1
ATOM 3091 N N . SER B 1 211 ? 19.203 24.681 -33.146 1.00 21.10 206 SER B N 1
ATOM 3092 C CA . SER B 1 211 ? 19.740 25.975 -32.690 1.00 21.33 206 SER B CA 1
ATOM 3093 C C . SER B 1 211 ? 21.017 26.346 -33.463 1.00 21.20 206 SER B C 1
ATOM 3094 O O . SER B 1 211 ? 21.950 25.564 -33.539 1.00 22.32 206 SER B O 1
ATOM 3097 N N . SER B 1 212 ? 21.101 27.543 -33.995 1.00 20.82 207 SER B N 1
ATOM 3098 C CA . SER B 1 212 ? 22.320 27.935 -34.692 1.00 22.03 207 SER B CA 1
ATOM 3099 C C . SER B 1 212 ? 23.432 28.383 -33.712 1.00 23.75 207 SER B C 1
ATOM 3100 O O . SER B 1 212 ? 24.530 28.763 -34.123 1.00 23.68 207 SER B O 1
ATOM 3103 N N . ASP B 1 213 ? 23.159 28.281 -32.420 1.00 24.43 208 ASP B N 1
ATOM 3104 C CA . ASP B 1 213 ? 24.143 28.608 -31.413 1.00 26.52 208 ASP B CA 1
ATOM 3105 C C . ASP B 1 213 ? 25.180 27.473 -31.220 1.00 23.33 208 ASP B C 1
ATOM 3106 O O . ASP B 1 213 ? 26.193 27.642 -30.548 1.00 21.20 208 ASP B O 1
ATOM 3111 N N . LEU B 1 214 ? 24.904 26.316 -31.805 1.00 20.51 209 LEU B N 1
ATOM 3112 C CA . LEU B 1 214 ? 25.768 25.149 -31.668 1.00 18.99 209 LEU B CA 1
ATOM 3113 C C . LEU B 1 214 ? 26.992 25.302 -32.547 1.00 17.85 209 LEU B C 1
ATOM 3114 O O . LEU B 1 214 ? 26.967 26.001 -33.576 1.00 16.71 209 LEU B O 1
ATOM 3119 N N . TYR B 1 215 ? 28.074 24.661 -32.119 1.00 17.25 210 TYR B N 1
ATOM 3120 C CA . TYR B 1 215 ? 29.328 24.728 -32.846 1.00 17.12 210 TYR B CA 1
ATOM 3121 C C . TYR B 1 215 ? 29.386 23.590 -33.780 1.00 16.35 210 TYR B C 1
ATOM 3122 O O . TYR B 1 215 ? 29.143 22.485 -33.369 1.00 16.89 210 TYR B O 1
ATOM 3131 N N . LEU B 1 216 ? 29.701 23.851 -35.034 1.00 16.47 211 LEU B N 1
ATOM 3132 C CA . LEU B 1 216 ? 30.073 22.797 -35.955 1.00 17.86 211 LEU B CA 1
ATOM 3133 C C . LEU B 1 216 ? 31.502 22.413 -35.668 1.00 17.93 211 LEU B C 1
ATOM 3134 O O . LEU B 1 216 ? 32.381 23.248 -35.749 1.00 18.40 211 LEU B O 1
ATOM 3139 N N . VAL B 1 217 ? 31.753 21.151 -35.364 1.00 19.48 212 VAL B N 1
ATOM 3140 C CA . VAL B 1 217 ? 33.110 20.729 -34.916 1.00 19.97 212 VAL B CA 1
ATOM 3141 C C . VAL B 1 217 ? 33.763 19.598 -35.763 1.00 20.79 212 VAL B C 1
ATOM 3142 O O . VAL B 1 217 ? 34.915 19.213 -35.507 1.00 19.39 212 VAL B O 1
ATOM 3146 N N . ASP B 1 218 ? 33.023 19.041 -36.728 1.00 21.05 213 ASP B N 1
ATOM 3147 C CA . ASP B 1 218 ? 33.517 17.910 -37.506 1.00 21.44 213 ASP B CA 1
ATOM 3148 C C . ASP B 1 218 ? 32.740 17.877 -38.812 1.00 19.89 213 ASP B C 1
ATOM 3149 O O . ASP B 1 218 ? 31.525 17.992 -38.824 1.00 18.62 213 ASP B O 1
ATOM 3154 N N . VAL B 1 219 ? 33.474 17.834 -39.919 1.00 19.21 214 VAL B N 1
ATOM 3155 C CA . VAL B 1 219 ? 32.901 17.617 -41.250 1.00 17.87 214 VAL B CA 1
ATOM 3156 C C . VAL B 1 219 ? 33.674 16.489 -41.936 1.00 17.00 214 VAL B C 1
ATOM 3157 O O . VAL B 1 219 ? 34.855 16.661 -42.273 1.00 17.54 214 VAL B O 1
ATOM 3161 N N . GLN B 1 220 ? 33.014 15.343 -42.115 1.00 15.69 215 GLN B N 1
ATOM 3162 C CA . GLN B 1 220 ? 33.660 14.136 -42.640 1.00 15.27 215 GLN B CA 1
ATOM 3163 C C . GLN B 1 220 ? 32.851 13.530 -43.791 1.00 14.57 215 GLN B C 1
ATOM 3164 O O . GLN B 1 220 ? 31.623 13.637 -43.809 1.00 14.58 215 GLN B O 1
ATOM 3170 N N . ALA B 1 221 ? 33.556 12.899 -44.725 1.00 13.51 216 ALA B N 1
ATOM 3171 C CA . ALA B 1 221 ? 32.955 12.310 -45.911 1.00 13.57 216 ALA B CA 1
ATOM 3172 C C . ALA B 1 221 ? 33.610 10.968 -46.237 1.00 13.02 216 ALA B C 1
ATOM 3173 O O . ALA B 1 221 ? 34.820 10.903 -46.489 1.00 11.44 216 ALA B O 1
ATOM 3175 N N . GLY B 1 222 ? 32.794 9.901 -46.188 1.00 12.78 217 GLY B N 1
ATOM 3176 C CA . GLY B 1 222 ? 33.275 8.549 -46.393 1.00 12.16 217 GLY B CA 1
ATOM 3177 C C . GLY B 1 222 ? 32.184 7.554 -46.661 1.00 11.65 217 GLY B C 1
ATOM 3178 O O . GLY B 1 222 ? 31.146 7.892 -47.124 1.00 11.39 217 GLY B O 1
ATOM 3179 N N . THR B 1 223 ? 32.433 6.306 -46.321 1.00 12.01 218 THR B N 1
ATOM 3180 C CA . THR B 1 223 ? 31.504 5.236 -46.578 1.00 12.24 218 THR B CA 1
ATOM 3181 C C . THR B 1 223 ? 31.415 4.322 -45.359 1.00 12.69 218 THR B C 1
ATOM 3182 O O . THR B 1 223 ? 32.420 4.153 -44.629 1.00 11.29 218 THR B O 1
ATOM 3186 N N . GLU B 1 224 ? 30.201 3.770 -45.164 1.00 12.98 219 GLU B N 1
ATOM 3187 C CA . GLU B 1 224 ? 29.851 2.879 -44.080 1.00 13.08 219 GLU B CA 1
ATOM 3188 C C . GLU B 1 224 ? 29.415 1.555 -44.690 1.00 13.26 219 GLU B C 1
ATOM 3189 O O . GLU B 1 224 ? 28.289 1.438 -45.127 1.00 12.96 219 GLU B O 1
ATOM 3195 N N . PRO B 1 225 ? 30.304 0.563 -44.743 1.00 13.45 220 PRO B N 1
ATOM 3196 C CA . PRO B 1 225 ? 29.953 -0.739 -45.186 1.00 13.44 220 PRO B CA 1
ATOM 3197 C C . PRO B 1 225 ? 29.119 -1.443 -44.169 1.00 13.90 220 PRO B C 1
ATOM 3198 O O . PRO B 1 225 ? 29.384 -1.321 -42.988 1.00 13.22 220 PRO B O 1
ATOM 3202 N N . PHE B 1 226 ? 28.164 -2.234 -44.650 1.00 14.31 221 PHE B N 1
ATOM 3203 C CA . PHE B 1 226 ? 27.442 -3.189 -43.835 1.00 14.67 221 PHE B CA 1
ATOM 3204 C C . PHE B 1 226 ? 27.898 -4.632 -44.142 1.00 14.91 221 PHE B C 1
ATOM 3205 O O . PHE B 1 226 ? 28.220 -5.416 -43.239 1.00 13.85 221 PHE B O 1
ATOM 3213 N N . SER B 1 227 ? 27.945 -4.957 -45.439 1.00 15.50 222 SER B N 1
ATOM 3214 C CA . SER B 1 227 ? 28.324 -6.292 -45.908 1.00 15.02 222 SER B CA 1
ATOM 3215 C C . SER B 1 227 ? 28.605 -6.242 -47.386 1.00 13.80 222 SER B C 1
ATOM 3216 O O . SER B 1 227 ? 28.046 -5.424 -48.065 1.00 14.50 222 SER B O 1
ATOM 3219 N N . GLY B 1 228 ? 29.495 -7.111 -47.856 1.00 13.51 223 GLY B N 1
ATOM 3220 C CA . GLY B 1 228 ? 29.818 -7.292 -49.276 1.00 13.28 223 GLY B CA 1
ATOM 3221 C C . GLY B 1 228 ? 31.221 -7.875 -49.393 1.00 13.75 223 GLY B C 1
ATOM 3222 O O . GLY B 1 228 ? 31.898 -8.080 -48.375 1.00 13.35 223 GLY B O 1
ATOM 3223 N N . SER B 1 229 ? 31.682 -8.160 -50.605 1.00 14.37 224 SER B N 1
ATOM 3224 C CA . SER B 1 229 ? 33.054 -8.640 -50.749 1.00 15.92 224 SER B CA 1
ATOM 3225 C C . SER B 1 229 ? 33.712 -8.007 -51.939 1.00 15.79 224 SER B C 1
ATOM 3226 O O . SER B 1 229 ? 33.030 -7.658 -52.888 1.00 15.52 224 SER B O 1
ATOM 3229 N N . ASN B 1 230 ? 35.032 -7.841 -51.881 1.00 16.76 225 ASN B N 1
ATOM 3230 C CA . ASN B 1 230 ? 35.806 -7.260 -53.014 1.00 18.08 225 ASN B CA 1
ATOM 3231 C C . ASN B 1 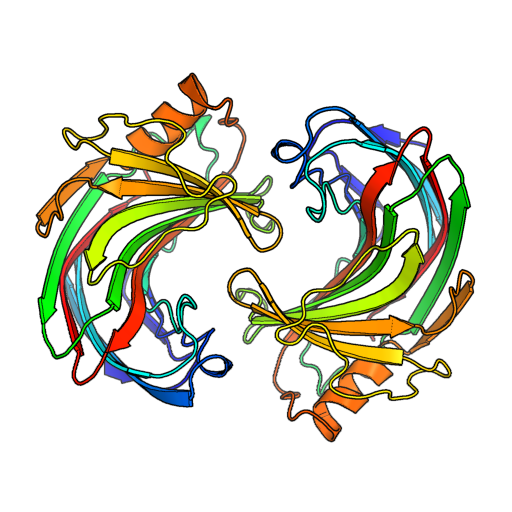230 ? 35.217 -5.944 -53.483 1.00 17.21 225 ASN B C 1
ATOM 3232 O O . ASN B 1 230 ? 35.017 -5.744 -54.675 1.00 16.95 225 ASN B O 1
ATOM 3237 N N . ALA B 1 231 ? 34.973 -5.071 -52.515 1.00 15.81 226 ALA B N 1
ATOM 3238 C CA . ALA B 1 231 ? 34.325 -3.794 -52.726 1.00 15.94 226 ALA B CA 1
ATOM 3239 C C . ALA B 1 231 ? 35.420 -2.786 -52.803 1.00 14.97 226 ALA B C 1
ATOM 3240 O O . ALA B 1 231 ? 36.471 -2.976 -52.195 1.00 17.77 226 ALA B O 1
ATOM 3242 N N . VAL B 1 232 ? 35.161 -1.719 -53.539 1.00 13.30 227 VAL B N 1
ATOM 3243 C CA . VAL B 1 232 ? 36.143 -0.729 -53.936 1.00 11.98 227 VAL B CA 1
ATOM 3244 C C . VAL B 1 232 ? 35.313 0.542 -54.058 1.00 11.76 227 VAL B C 1
ATOM 3245 O O . VAL B 1 232 ? 34.463 0.662 -54.947 1.00 11.11 227 VAL B O 1
ATOM 3249 N N . PHE B 1 233 ? 35.559 1.467 -53.139 1.00 11.65 228 PHE B N 1
ATOM 3250 C CA . PHE B 1 233 ? 34.946 2.770 -53.090 1.00 11.29 228 PHE B CA 1
ATOM 3251 C C . PHE B 1 233 ? 36.026 3.693 -53.540 1.00 11.81 228 PHE B C 1
ATOM 3252 O O . PHE B 1 233 ? 37.096 3.734 -52.885 1.00 12.86 228 PHE B O 1
ATOM 3260 N N . THR B 1 234 ? 35.750 4.450 -54.598 1.00 11.70 229 THR B N 1
ATOM 3261 C CA . THR B 1 234 ? 36.724 5.362 -55.195 1.00 12.55 229 THR B CA 1
ATOM 3262 C C . THR B 1 234 ? 36.212 6.833 -55.200 1.00 12.13 229 THR B C 1
ATOM 3263 O O . THR B 1 234 ? 35.108 7.116 -55.664 1.00 11.07 229 THR B O 1
ATOM 3267 N N . VAL B 1 235 ? 37.034 7.723 -54.644 1.00 11.83 230 VAL B N 1
ATOM 3268 C CA . VAL B 1 235 ? 36.771 9.154 -54.568 1.00 12.20 230 VAL B CA 1
ATOM 3269 C C . VAL B 1 235 ? 37.692 9.839 -55.580 1.00 12.83 230 VAL B C 1
ATOM 3270 O O . VAL B 1 235 ? 38.875 10.060 -55.296 1.00 12.16 230 VAL B O 1
ATOM 3274 N N . SER B 1 236 ? 37.175 10.151 -56.772 1.00 13.75 231 SER B N 1
ATOM 3275 C CA . SER B 1 236 ? 38.023 10.857 -57.764 1.00 14.68 231 SER B CA 1
ATOM 3276 C C . SER B 1 236 ? 38.271 12.311 -57.435 1.00 14.14 231 SER B C 1
ATOM 3277 O O . SER B 1 236 ? 39.242 12.857 -57.890 1.00 15.12 231 SER B O 1
ATOM 3280 N N . ASP B 1 237 ? 37.448 12.903 -56.576 1.00 14.81 232 ASP B N 1
ATOM 3281 C CA . ASP B 1 237 ? 37.400 14.336 -56.369 1.00 14.51 232 ASP B CA 1
ATOM 3282 C C . ASP B 1 237 ? 36.603 14.628 -55.097 1.00 13.68 232 ASP B C 1
ATOM 3283 O O . ASP B 1 237 ? 35.411 14.348 -55.038 1.00 13.70 232 ASP B O 1
ATOM 3288 N N . TYR B 1 238 ? 37.264 15.153 -54.072 1.00 12.93 233 TYR B N 1
ATOM 3289 C CA . TYR B 1 238 ? 36.587 15.610 -52.868 1.00 12.61 233 TYR B CA 1
ATOM 3290 C C . TYR B 1 238 ? 37.215 16.873 -52.366 1.00 13.44 233 TYR B C 1
ATOM 3291 O O . TYR B 1 238 ? 38.425 16.959 -52.285 1.00 14.59 233 TYR B O 1
ATOM 3300 N N . SER B 1 239 ? 36.406 17.862 -52.028 1.00 13.79 234 SER B N 1
ATOM 3301 C CA . SER B 1 239 ? 36.895 18.978 -51.244 1.00 14.48 234 SER B CA 1
ATOM 3302 C C . SER B 1 239 ? 35.762 19.564 -50.437 1.00 14.27 234 SER B C 1
ATOM 3303 O O . SER B 1 239 ? 34.576 19.329 -50.735 1.00 13.98 234 SER B O 1
ATOM 3306 N N . VAL B 1 240 ? 36.131 20.342 -49.432 1.00 14.42 235 VAL B N 1
ATOM 3307 C CA . VAL B 1 240 ? 35.144 21.072 -48.617 1.00 15.25 235 VAL B CA 1
ATOM 3308 C C . VAL B 1 240 ? 35.892 22.155 -47.869 1.00 15.84 235 VAL B C 1
ATOM 3309 O O . VAL B 1 240 ? 37.089 21.981 -47.573 1.00 15.65 235 VAL B O 1
ATOM 3313 N N . SER B 1 241 ? 35.214 23.258 -47.571 1.00 16.59 236 SER B N 1
ATOM 3314 C CA . SER B 1 241 ? 35.784 24.287 -46.706 1.00 18.05 236 SER B CA 1
ATOM 3315 C C . SER B 1 241 ? 34.692 24.904 -45.856 1.00 19.26 236 SER B C 1
ATOM 3316 O O . SER B 1 241 ? 33.520 24.895 -46.201 1.00 18.39 236 SER B O 1
ATOM 3319 N N . VAL B 1 242 ? 35.097 25.398 -44.703 1.00 21.48 237 VAL B N 1
ATOM 3320 C CA . VAL B 1 242 ? 34.197 26.057 -43.796 1.00 23.06 237 VAL B CA 1
ATOM 3321 C C . VAL B 1 242 ? 34.576 27.536 -43.796 1.00 25.45 237 VAL B C 1
ATOM 3322 O O . VAL B 1 242 ? 35.619 27.908 -43.288 1.00 23.26 237 VAL B O 1
ATOM 3326 N N . ALA B 1 243 ? 33.721 28.357 -44.409 1.00 30.51 238 ALA B N 1
ATOM 3327 C CA . ALA B 1 243 ? 33.958 29.808 -44.544 1.00 34.61 238 ALA B CA 1
ATOM 3328 C C . ALA B 1 243 ? 33.170 30.674 -43.482 1.00 36.98 238 ALA B C 1
ATOM 3329 O O . ALA B 1 243 ? 33.373 31.892 -43.297 1.00 39.73 238 ALA B O 1
#

CATH classification: 2.60.120.180